Protein AF-A0A8S3VNP1-F1 (afdb_monomer_lite)

Radius of gyration: 30.54 Å; chains: 1; bounding box: 71×66×82 Å

Sequence (386 aa):
MEGLELSFECELEKPYPVTWYKDNKEVYPSSVIKIDSQQQTVHKLTILQTTLENKGRYEIKINNILSSADLDVKHPKRKHLRKLCFLSNTKPSKDKKEFQTLRNDIFDRANETPKWGDNLPTRWIFLEKEIERLIENREYVISYDIAKELAHKCSFSLEEVTLELDSFLKYEHEIGNVIFFEDIKSYIILEPKWLVDVFKCFVAPFQFQSQYLNMSEWSQLQSTGHVSNKLIDKLFTKVPLLNSAAHKAFALQIMEKFDIIVKPITTEKCEEYYMPCMIKASGFNDILETFNVQNIRCSRTSWFGLQFNFLPPALFNHILVTFLKKYSLCIVGDRRLAIYRDVGVFDLETSKCLKLVVCLSENSVAMQVWQFKEEEGICYHEKGNT

Organism: Mytilus edulis (NCBI:txid6550)

pLDDT: mean 84.05, std 13.13, range [30.39, 97.38]

Structure (mmCIF, N/CA/C/O backbone):
data_AF-A0A8S3VNP1-F1
#
_entry.id   AF-A0A8S3VNP1-F1
#
loop_
_atom_site.group_PDB
_atom_site.id
_atom_site.type_symbol
_atom_site.label_atom_id
_atom_site.label_alt_id
_atom_site.label_comp_id
_atom_site.label_asym_id
_atom_site.label_entity_id
_atom_site.label_seq_id
_atom_site.pdbx_PDB_ins_code
_atom_site.Cartn_x
_atom_site.Cartn_y
_atom_site.Cartn_z
_atom_site.occupancy
_atom_site.B_iso_or_equiv
_atom_site.auth_seq_id
_atom_site.auth_comp_id
_atom_site.auth_asym_id
_atom_site.auth_atom_id
_atom_site.pdbx_PDB_model_num
ATOM 1 N N . MET A 1 1 ? -14.843 18.004 -24.442 1.00 54.78 1 MET A N 1
ATOM 2 C CA . MET A 1 1 ? -14.294 16.914 -25.259 1.00 54.78 1 MET A CA 1
ATOM 3 C C . MET A 1 1 ? -12.896 17.356 -25.597 1.00 54.78 1 MET A C 1
ATOM 5 O O . MET A 1 1 ? -12.768 18.274 -26.380 1.00 54.78 1 MET A O 1
ATOM 9 N N . GLU A 1 2 ? -11.906 16.852 -24.872 1.00 61.25 2 GLU A N 1
ATOM 10 C CA . GLU A 1 2 ? -10.490 17.192 -25.058 1.00 61.25 2 GLU A CA 1
ATOM 11 C C . GLU A 1 2 ? -9.828 16.049 -25.838 1.00 61.25 2 GLU A C 1
ATOM 13 O O . GLU A 1 2 ? -10.212 14.895 -25.641 1.00 61.25 2 GLU A O 1
ATOM 18 N N . GLY A 1 3 ? -8.878 16.359 -26.718 1.00 65.12 3 GLY A N 1
ATOM 19 C CA . GLY A 1 3 ? -8.180 15.397 -27.574 1.00 65.12 3 GLY A CA 1
ATOM 20 C C . GLY A 1 3 ? -8.943 14.905 -28.812 1.00 65.12 3 GLY A C 1
ATOM 21 O O . GLY A 1 3 ? -8.433 14.023 -29.494 1.00 65.12 3 GLY A O 1
ATOM 22 N N . LEU A 1 4 ? -10.134 15.439 -29.114 1.00 76.00 4 LEU A N 1
ATOM 23 C CA . LEU A 1 4 ? -10.869 15.118 -30.345 1.00 76.00 4 LEU A CA 1
ATOM 24 C C . LEU A 1 4 ? -10.613 16.171 -31.429 1.00 76.00 4 LEU A C 1
ATOM 26 O O . LEU A 1 4 ? -10.291 17.320 -31.120 1.00 76.00 4 LEU A O 1
ATOM 30 N N . GLU A 1 5 ? -10.786 15.769 -32.685 1.00 84.00 5 GLU A N 1
ATOM 31 C CA . GLU A 1 5 ? -10.844 16.691 -33.817 1.00 84.00 5 GLU A CA 1
ATOM 32 C C . GLU A 1 5 ? -12.218 17.377 -33.848 1.00 84.00 5 GLU A C 1
ATOM 34 O O . GLU A 1 5 ? -13.251 16.735 -33.636 1.00 84.00 5 GLU A O 1
ATOM 39 N N . LEU A 1 6 ? -12.237 18.685 -34.097 1.00 87.44 6 LEU A N 1
ATOM 40 C CA . LEU A 1 6 ? -13.466 19.466 -34.220 1.00 87.44 6 LEU A CA 1
ATOM 41 C C . LEU A 1 6 ? -13.331 20.494 -35.337 1.00 87.44 6 LEU A C 1
ATOM 43 O O . LEU A 1 6 ? -12.274 21.103 -35.491 1.00 87.44 6 LEU A O 1
ATOM 47 N N . SER A 1 7 ? -14.411 20.731 -36.079 1.00 89.81 7 SER A N 1
ATOM 48 C CA . SER A 1 7 ? -14.418 21.714 -37.158 1.00 89.81 7 SER A CA 1
ATOM 49 C C . SER A 1 7 ? -15.602 22.669 -37.109 1.00 89.81 7 SER A C 1
ATOM 51 O O . SER A 1 7 ? -16.734 22.242 -36.887 1.00 89.81 7 SER A O 1
ATOM 53 N N . PHE A 1 8 ? -15.334 23.938 -37.404 1.00 87.81 8 PHE A N 1
ATOM 54 C CA . PHE A 1 8 ? -16.328 24.952 -37.742 1.00 87.81 8 PHE A CA 1
ATOM 55 C C . PHE A 1 8 ? -16.403 25.080 -39.255 1.00 87.81 8 PHE A C 1
ATOM 57 O O . PHE A 1 8 ? -15.367 25.106 -39.916 1.00 87.81 8 PHE A O 1
ATOM 64 N N . GLU A 1 9 ? -17.611 25.181 -39.793 1.00 90.75 9 GLU A N 1
ATOM 65 C CA . GLU A 1 9 ? -17.847 25.278 -41.229 1.00 90.75 9 GLU A CA 1
ATOM 66 C C . GLU A 1 9 ? -18.837 26.406 -41.514 1.00 90.75 9 GLU A C 1
ATOM 68 O O . GLU A 1 9 ? -19.805 26.598 -40.776 1.00 90.75 9 GLU A O 1
ATOM 73 N N . CYS A 1 10 ? -18.562 27.179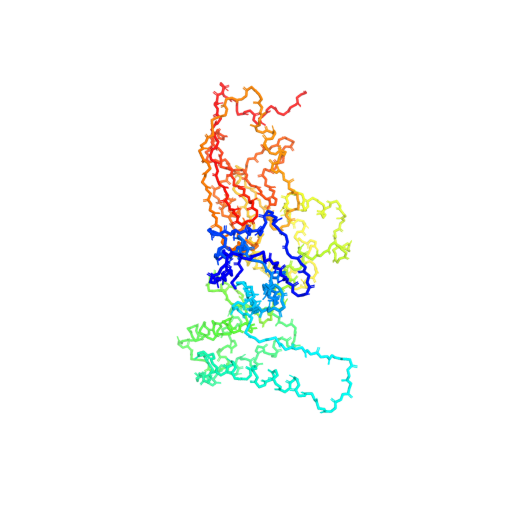 -42.558 1.00 84.62 10 CYS A N 1
ATOM 74 C CA . CYS A 1 10 ? -19.410 28.259 -43.029 1.00 84.62 10 CYS A CA 1
ATOM 75 C C . CYS A 1 10 ? -19.464 28.220 -44.555 1.00 84.62 10 CYS A C 1
ATOM 77 O O . CYS A 1 10 ? -18.425 28.222 -45.214 1.00 84.62 10 CYS A O 1
ATOM 79 N N . GLU A 1 11 ? -20.676 28.192 -45.099 1.00 87.50 11 GLU A N 1
ATOM 80 C CA . GLU A 1 11 ? -20.938 28.185 -46.535 1.00 87.50 11 GLU A CA 1
ATOM 81 C C . GLU A 1 11 ? -21.481 29.547 -46.990 1.00 87.50 11 GLU A C 1
ATOM 83 O O . GLU A 1 11 ? -22.288 30.174 -46.300 1.00 87.50 11 GLU A O 1
ATOM 88 N N . LEU A 1 12 ? -21.016 30.009 -48.148 1.00 83.69 12 LEU A N 1
ATOM 89 C CA . LEU A 1 12 ? -21.337 31.289 -48.766 1.00 83.69 12 LEU A CA 1
ATOM 90 C C . LEU A 1 12 ? -21.954 31.073 -50.147 1.00 83.69 12 LEU A C 1
ATOM 92 O O . LEU A 1 12 ? -21.533 30.207 -50.906 1.00 83.69 12 LEU A O 1
ATOM 96 N N . GLU A 1 13 ? -22.881 31.947 -50.533 1.00 80.12 13 GLU A N 1
ATOM 97 C CA . GLU A 1 13 ? -23.502 31.908 -51.867 1.00 80.12 13 GLU A CA 1
ATOM 98 C C . GLU A 1 13 ? -22.536 32.292 -53.003 1.00 80.12 13 GLU A C 1
ATOM 100 O O . GLU A 1 13 ? -22.755 31.947 -54.164 1.00 80.12 13 GLU A O 1
ATOM 105 N N . LYS A 1 14 ? -21.484 33.059 -52.691 1.00 79.38 14 LYS A N 1
ATOM 106 C CA . LYS A 1 14 ? -20.496 33.581 -53.646 1.00 79.38 14 LYS A CA 1
ATOM 107 C C . LYS A 1 14 ? -19.101 33.576 -53.024 1.00 79.38 14 LYS A C 1
ATOM 109 O O . LYS A 1 14 ? -18.991 33.702 -51.804 1.00 79.38 14 LYS A O 1
ATOM 114 N N . PRO A 1 15 ? -18.043 33.498 -53.848 1.00 81.38 15 PRO A N 1
ATOM 115 C CA . PRO A 1 15 ? -16.682 33.451 -53.348 1.00 81.38 15 PRO A CA 1
ATOM 116 C C . PRO A 1 15 ? -16.243 34.807 -52.795 1.00 81.38 15 PRO A C 1
ATOM 118 O O . PRO A 1 15 ? -16.050 35.767 -53.543 1.00 81.38 15 PRO A O 1
ATOM 121 N N . TYR A 1 16 ? -16.075 34.876 -51.475 1.00 81.19 16 TYR A N 1
ATOM 122 C CA . TYR A 1 16 ? -15.554 36.045 -50.773 1.00 81.19 16 TYR A CA 1
ATOM 123 C C . TYR A 1 16 ? -14.369 35.653 -49.886 1.00 81.19 16 TYR A C 1
ATOM 125 O O . TYR A 1 16 ? -14.344 34.549 -49.344 1.00 81.19 16 TYR A O 1
ATOM 133 N N . PRO A 1 17 ? -13.378 36.545 -49.704 1.00 82.00 17 PRO A N 1
ATOM 134 C CA . PRO A 1 17 ? -12.333 36.319 -48.718 1.00 82.00 17 PRO A CA 1
ATOM 135 C C . PRO A 1 17 ? -12.934 36.340 -47.309 1.00 82.00 17 PRO A C 1
ATOM 137 O O . PRO A 1 17 ? -13.777 37.183 -46.992 1.00 82.00 17 PRO A O 1
ATOM 140 N N . VAL A 1 18 ? -12.468 35.424 -46.463 1.00 88.00 18 VAL A N 1
ATOM 141 C CA . VAL A 1 18 ? -12.921 35.290 -45.076 1.00 88.00 18 VAL A CA 1
ATOM 142 C C . VAL A 1 18 ? -11.746 35.351 -44.116 1.00 88.00 18 VAL A C 1
ATOM 144 O O . VAL A 1 18 ? -10.642 34.908 -44.439 1.00 88.00 18 VAL A O 1
ATOM 147 N N . THR A 1 19 ? -12.009 35.843 -42.911 1.00 90.88 19 THR A N 1
ATOM 148 C CA . THR A 1 19 ? -11.035 35.854 -41.818 1.00 90.88 19 THR A CA 1
ATOM 149 C C . THR A 1 19 ? -11.656 35.230 -40.576 1.00 90.88 19 THR A C 1
ATOM 151 O O . THR A 1 19 ? -12.782 35.567 -40.205 1.00 90.88 19 THR A O 1
ATOM 154 N N . TRP A 1 20 ? -10.921 34.318 -39.939 1.00 93.69 20 TRP A N 1
ATOM 155 C CA . TRP A 1 20 ? -11.337 33.653 -38.707 1.00 93.69 20 TRP A CA 1
ATOM 156 C C . TRP A 1 20 ? -10.739 34.340 -37.483 1.00 93.69 20 TRP A C 1
ATOM 158 O O . TRP A 1 20 ? -9.575 34.734 -37.483 1.00 93.69 20 TRP A O 1
ATOM 168 N N . TYR A 1 21 ? -11.524 34.415 -36.415 1.00 91.44 21 TYR A N 1
ATOM 169 C CA . TYR A 1 21 ? -11.145 34.985 -35.132 1.00 91.44 21 TYR A CA 1
ATOM 170 C C . TYR A 1 21 ? -11.483 34.020 -33.995 1.00 91.44 21 TYR A C 1
ATOM 172 O O . TYR A 1 21 ? -12.480 33.303 -34.051 1.00 91.44 21 TYR A O 1
ATOM 180 N N . LYS A 1 22 ? -10.664 34.036 -32.944 1.00 92.25 22 LYS A N 1
ATOM 181 C CA . LYS A 1 22 ? -10.930 33.431 -31.639 1.00 92.25 22 LYS A CA 1
ATOM 182 C C . LYS A 1 22 ? -10.775 34.509 -30.579 1.00 92.25 22 LYS A C 1
ATOM 184 O O . LYS A 1 22 ? -9.706 35.105 -30.473 1.00 92.25 22 LYS A O 1
ATOM 189 N N . ASP A 1 23 ? -11.821 34.755 -29.796 1.00 90.62 23 ASP A N 1
ATOM 190 C CA . ASP A 1 23 ? -11.820 35.749 -28.714 1.00 90.62 23 ASP A CA 1
ATOM 191 C C . ASP A 1 23 ? -11.282 37.124 -29.182 1.00 90.62 23 ASP A C 1
ATOM 193 O O . ASP A 1 23 ? -10.420 37.733 -28.544 1.00 90.62 23 ASP A O 1
ATOM 197 N N . ASN A 1 24 ? -11.770 37.591 -30.340 1.00 88.88 24 ASN A N 1
ATOM 198 C CA . ASN A 1 24 ? -11.354 38.822 -31.034 1.00 88.88 24 ASN A CA 1
ATOM 199 C C . ASN A 1 24 ? -9.899 38.861 -31.549 1.00 88.88 24 ASN A C 1
ATOM 201 O O . ASN A 1 24 ? -9.410 39.930 -31.917 1.00 88.88 24 ASN A O 1
ATOM 205 N N . LYS A 1 25 ? -9.192 37.728 -31.604 1.00 90.81 25 LYS A N 1
ATOM 206 C CA . LYS A 1 25 ? -7.849 37.622 -32.197 1.00 90.81 25 LYS A CA 1
ATOM 207 C C . LYS A 1 25 ? -7.881 36.779 -33.459 1.00 90.81 25 LYS A C 1
ATOM 209 O O . LYS A 1 25 ? -8.487 35.713 -33.465 1.00 90.81 25 LYS A O 1
ATOM 214 N N . GLU A 1 26 ? -7.234 37.255 -34.516 1.00 92.94 26 GLU A N 1
ATOM 215 C CA . GLU A 1 26 ? -7.185 36.551 -35.798 1.00 92.94 26 GLU A CA 1
ATOM 216 C C . GLU A 1 26 ? -6.471 35.199 -35.663 1.00 92.94 26 GLU A C 1
ATOM 218 O O . GLU A 1 26 ? -5.460 35.080 -34.964 1.00 92.94 26 GLU A O 1
ATOM 223 N N . VAL A 1 27 ? -7.031 34.171 -36.301 1.00 91.44 27 VAL A N 1
ATOM 224 C CA . VAL A 1 27 ? -6.544 32.791 -36.234 1.00 91.44 27 VAL A CA 1
ATOM 225 C C . VAL A 1 27 ? -5.861 32.425 -37.543 1.00 91.44 27 VAL A C 1
ATOM 227 O O . VAL A 1 27 ? -6.465 32.503 -38.610 1.00 91.44 27 VAL A O 1
ATOM 230 N N . TYR A 1 28 ? -4.621 31.952 -37.440 1.00 90.31 28 TYR A N 1
ATOM 231 C CA . TYR A 1 28 ? -3.823 31.504 -38.579 1.00 90.31 28 TYR A CA 1
ATOM 232 C C . TYR A 1 28 ? -3.607 29.983 -38.557 1.00 90.31 28 TYR A C 1
ATOM 234 O O . TYR A 1 28 ? -3.620 29.374 -37.479 1.00 90.31 28 TYR A O 1
ATOM 242 N N . PRO A 1 29 ? -3.374 29.355 -39.726 1.00 88.81 29 PRO A N 1
ATOM 243 C CA . PRO A 1 29 ? -2.988 27.951 -39.799 1.00 88.81 29 PRO A CA 1
ATOM 244 C C . PRO A 1 29 ? -1.726 27.660 -38.977 1.00 88.81 29 PRO A C 1
ATOM 246 O O . PRO A 1 29 ? -0.780 28.446 -38.957 1.00 88.81 29 PRO A O 1
ATOM 249 N N . SER A 1 30 ? -1.704 26.514 -38.304 1.00 86.81 30 SER A N 1
ATOM 250 C CA . SER A 1 30 ? -0.589 26.060 -37.467 1.00 86.81 30 SER A CA 1
ATOM 251 C C . SER A 1 30 ? -0.520 24.531 -37.439 1.00 86.81 30 SER A C 1
ATOM 253 O O . SER A 1 30 ? -1.307 23.851 -38.096 1.00 86.81 30 SER A O 1
ATOM 255 N N . SER A 1 31 ? 0.388 23.960 -36.642 1.00 79.50 31 SER A N 1
ATOM 256 C CA . SER A 1 31 ? 0.434 22.509 -36.405 1.00 79.50 31 SER A CA 1
ATOM 257 C C . SER A 1 31 ? -0.836 21.955 -35.741 1.00 79.50 31 SER A C 1
ATOM 259 O O . SER A 1 31 ? -1.065 20.750 -35.801 1.00 79.50 31 SER A O 1
ATOM 261 N N . VAL A 1 32 ? -1.661 22.813 -35.127 1.00 82.56 32 VAL A N 1
ATOM 262 C CA . VAL A 1 32 ? -2.878 22.430 -34.388 1.00 82.56 32 VAL A CA 1
ATOM 263 C C . VAL A 1 32 ? -4.161 22.827 -35.129 1.00 82.56 32 VAL A C 1
ATOM 265 O O . VAL A 1 32 ? -5.191 22.171 -34.968 1.00 82.56 32 VAL A O 1
ATOM 268 N N . ILE A 1 33 ? -4.112 23.884 -35.947 1.00 87.75 33 ILE A N 1
ATOM 269 C CA . ILE A 1 33 ? -5.276 24.457 -36.637 1.00 87.75 33 ILE A CA 1
ATOM 270 C C . ILE A 1 33 ? -5.067 24.395 -38.148 1.00 87.75 33 ILE A C 1
ATOM 272 O O . ILE A 1 33 ? -4.116 24.977 -38.668 1.00 87.75 33 ILE A O 1
ATOM 276 N N . LYS A 1 34 ? -5.996 23.749 -38.856 1.00 91.56 34 LYS A N 1
ATOM 277 C CA . LYS A 1 34 ? -6.098 23.781 -40.319 1.00 91.56 34 LYS A CA 1
ATOM 278 C C . LYS A 1 34 ? -7.231 24.708 -40.740 1.00 91.56 34 LYS A C 1
ATOM 280 O O . LYS A 1 34 ? -8.298 24.687 -40.130 1.00 91.56 34 LYS A O 1
ATOM 285 N N . ILE A 1 35 ? -7.003 25.504 -41.779 1.00 91.12 35 ILE A N 1
ATOM 286 C CA . ILE A 1 35 ? -8.034 26.345 -42.390 1.00 91.12 35 ILE A CA 1
ATOM 287 C C . ILE A 1 35 ? -8.075 26.001 -43.871 1.00 91.12 35 ILE A C 1
ATOM 289 O O . ILE A 1 35 ? -7.082 26.184 -44.571 1.00 91.12 35 ILE A O 1
ATOM 293 N N . ASP A 1 36 ? -9.225 25.521 -44.323 1.00 87.88 36 ASP A N 1
ATOM 294 C CA . ASP A 1 36 ? -9.458 25.085 -45.693 1.00 87.88 36 ASP A CA 1
ATOM 295 C C . ASP A 1 36 ? -10.604 25.893 -46.305 1.00 87.88 36 ASP A C 1
ATOM 297 O O . ASP A 1 36 ? -11.563 26.269 -45.630 1.00 87.88 36 ASP A O 1
ATOM 301 N N . SER A 1 37 ? -10.505 26.192 -47.598 1.00 83.19 37 SER A N 1
ATOM 302 C CA . SER A 1 37 ? -11.564 26.865 -48.359 1.00 83.19 37 SER A CA 1
ATOM 303 C C . SER A 1 37 ? -11.832 26.078 -49.634 1.00 83.19 37 SER A C 1
ATOM 305 O O . SER A 1 37 ? -11.067 26.152 -50.595 1.00 83.19 37 SER A O 1
ATOM 307 N N . GLN A 1 38 ? -12.894 25.278 -49.628 1.00 77.12 38 GLN A N 1
ATOM 308 C CA . GLN A 1 38 ? -13.278 24.436 -50.755 1.00 77.12 38 GLN A CA 1
ATOM 309 C C . GLN A 1 38 ? -14.144 25.241 -51.722 1.00 77.12 38 GLN A C 1
ATOM 311 O O . GLN A 1 38 ? -15.114 25.878 -51.318 1.00 77.12 38 GLN A O 1
ATOM 316 N N . GLN A 1 39 ? -13.764 25.239 -53.003 1.00 72.06 39 GLN A N 1
ATOM 317 C CA . GLN A 1 39 ? -14.481 25.937 -54.084 1.00 72.06 39 GLN A CA 1
ATOM 318 C C . GLN A 1 39 ? -14.731 27.442 -53.825 1.00 72.06 39 GLN A C 1
ATOM 320 O O . GLN A 1 39 ? -15.573 28.048 -54.474 1.00 72.06 39 GLN A O 1
ATOM 325 N N . GLN A 1 40 ? -13.973 28.050 -52.899 1.00 73.75 40 GLN A N 1
ATOM 326 C CA . GLN A 1 40 ? -14.103 29.438 -52.423 1.00 73.75 40 GLN A CA 1
ATOM 327 C C . GLN A 1 40 ? -15.456 29.813 -51.788 1.00 73.75 40 GLN A C 1
ATOM 329 O O . GLN A 1 40 ? -15.640 30.973 -51.436 1.00 73.75 40 GLN A O 1
ATOM 334 N N . THR A 1 41 ? -16.375 28.866 -51.614 1.00 81.50 41 THR A N 1
ATOM 335 C CA . THR A 1 41 ? -17.696 29.097 -51.013 1.00 81.50 41 THR A CA 1
ATOM 336 C C . THR A 1 41 ? -17.875 28.371 -49.688 1.00 81.50 41 THR A C 1
ATOM 338 O O . THR A 1 41 ? -18.643 28.840 -48.860 1.00 81.50 41 THR A O 1
ATOM 341 N N . VAL A 1 42 ? -17.147 27.278 -49.433 1.00 85.69 42 VAL A N 1
ATOM 342 C CA . VAL A 1 42 ? -17.191 26.557 -48.152 1.00 85.69 42 VAL A CA 1
ATOM 343 C C . VAL A 1 42 ? -15.879 26.757 -47.408 1.00 85.69 42 VAL A C 1
ATOM 345 O O . VAL A 1 42 ? -14.820 26.313 -47.855 1.00 85.69 42 VAL A O 1
ATOM 348 N N . HIS A 1 43 ? -15.943 27.408 -46.252 1.00 88.25 43 HIS A N 1
ATOM 349 C CA . HIS A 1 43 ? -14.794 27.719 -45.412 1.00 88.25 43 HIS A CA 1
ATOM 350 C C . HIS A 1 43 ? -14.840 26.909 -44.125 1.00 88.25 43 HIS A C 1
ATOM 352 O O . HIS A 1 43 ? -15.824 26.955 -43.385 1.00 88.25 43 HIS A O 1
ATOM 358 N N . LYS A 1 44 ? -13.750 26.199 -43.833 1.00 91.56 44 LYS A N 1
ATOM 359 C CA . LYS A 1 44 ? -13.656 25.281 -42.704 1.00 91.56 44 LYS A CA 1
ATOM 360 C C . LYS A 1 44 ? -12.431 25.576 -41.851 1.00 91.56 44 LYS A C 1
ATOM 362 O O . LYS A 1 44 ? -11.317 25.640 -42.363 1.00 91.56 44 LYS A O 1
ATOM 367 N N . LEU A 1 45 ? -12.633 25.707 -40.545 1.00 92.94 45 LEU A N 1
ATOM 368 C CA . LEU A 1 45 ? -11.569 25.761 -39.547 1.00 92.94 45 LEU A CA 1
ATOM 369 C C . LEU A 1 45 ? -11.606 24.471 -38.736 1.00 92.94 45 LEU A C 1
ATOM 371 O O . LEU A 1 45 ? -12.592 24.199 -38.058 1.00 92.94 45 LEU A O 1
ATOM 375 N N . THR A 1 46 ? -10.529 23.694 -38.785 1.00 91.25 46 THR A N 1
ATOM 376 C CA . THR A 1 46 ? -10.408 22.403 -38.101 1.00 91.25 46 THR A CA 1
ATOM 377 C C . THR A 1 46 ? -9.329 22.470 -37.026 1.00 91.25 46 THR A C 1
ATOM 379 O O . THR A 1 46 ? -8.178 22.803 -37.304 1.00 91.25 46 THR A O 1
ATOM 382 N N . ILE A 1 47 ? -9.696 22.125 -35.796 1.00 91.44 47 ILE A N 1
ATOM 383 C CA . ILE A 1 47 ? -8.797 21.949 -34.657 1.00 91.44 47 ILE A CA 1
ATOM 384 C C . ILE A 1 47 ? -8.502 20.453 -34.558 1.00 91.44 47 ILE A C 1
ATOM 386 O O . ILE A 1 47 ? -9.398 19.675 -34.238 1.00 91.44 47 ILE A O 1
ATOM 390 N N . LEU A 1 48 ? -7.261 20.052 -34.839 1.00 86.00 48 LEU A N 1
ATOM 391 C CA . LEU A 1 48 ? -6.874 18.636 -34.943 1.00 86.00 48 LEU A CA 1
ATOM 392 C C . LEU A 1 48 ? -6.924 17.911 -33.593 1.00 86.00 48 LEU A C 1
ATOM 394 O O . LEU A 1 48 ? -7.273 16.737 -33.525 1.00 86.00 48 LEU A O 1
ATOM 398 N N . GLN A 1 49 ? -6.572 18.617 -32.517 1.00 82.69 49 GLN A N 1
ATOM 399 C CA . GLN A 1 49 ? -6.630 18.113 -31.147 1.00 82.69 49 GLN A CA 1
ATOM 400 C C . GLN A 1 49 ? -7.068 19.230 -30.203 1.00 82.69 49 GLN A C 1
ATOM 402 O O . GLN A 1 49 ? -6.289 20.120 -29.870 1.00 82.69 49 GLN A O 1
ATOM 407 N N . THR A 1 50 ? -8.325 19.189 -29.763 1.00 80.19 50 THR A N 1
ATOM 408 C CA . THR A 1 50 ? -8.871 20.199 -28.846 1.00 80.19 50 THR A CA 1
ATOM 409 C C . THR A 1 50 ? -8.229 20.122 -27.456 1.00 80.19 50 THR A C 1
ATOM 411 O O . THR A 1 50 ? -8.280 19.069 -26.819 1.00 80.19 50 THR A O 1
ATOM 414 N N . THR A 1 51 ? -7.724 21.236 -26.937 1.00 80.44 51 THR A N 1
ATOM 415 C CA . THR 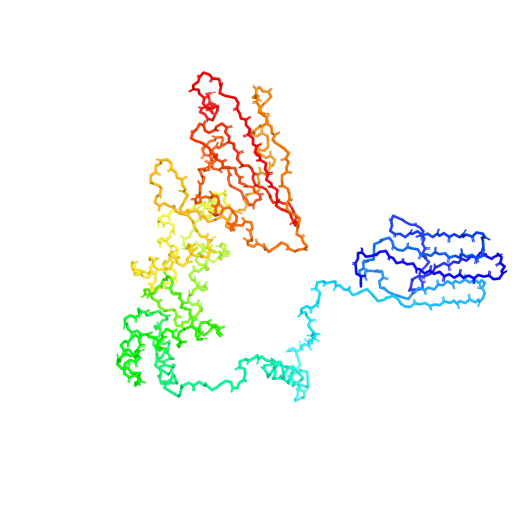A 1 51 ? -7.255 21.430 -25.554 1.00 80.44 51 THR A CA 1
ATOM 416 C C . THR A 1 51 ? -8.130 22.453 -24.822 1.00 80.44 51 THR A C 1
ATOM 418 O O . THR A 1 51 ? -8.971 23.124 -25.429 1.00 80.44 51 THR A O 1
ATOM 421 N N . LEU A 1 52 ? -7.940 22.616 -23.507 1.00 77.56 52 LEU A N 1
ATOM 422 C CA . LEU A 1 52 ? -8.640 23.656 -22.735 1.00 77.56 52 LEU A CA 1
ATOM 423 C C . LEU A 1 52 ? -8.400 25.081 -23.264 1.00 77.56 52 LEU A C 1
ATOM 425 O O . LEU A 1 52 ? -9.278 25.928 -23.125 1.00 77.56 52 LEU A O 1
ATOM 429 N N . GLU A 1 53 ? -7.258 25.344 -23.898 1.00 82.38 53 GLU A N 1
ATOM 430 C CA . GLU A 1 53 ? -6.924 26.656 -24.471 1.00 82.38 53 GLU A CA 1
ATOM 431 C C . GLU A 1 53 ? -7.747 26.977 -25.724 1.00 82.38 53 GLU A C 1
ATOM 433 O O . GLU A 1 53 ? -7.936 28.144 -26.079 1.00 82.38 53 GLU A O 1
ATOM 438 N N . ASN A 1 54 ? -8.285 25.947 -26.383 1.00 86.12 54 ASN A N 1
ATOM 439 C CA . ASN A 1 54 ? -9.172 26.126 -27.524 1.00 86.12 54 ASN A CA 1
ATOM 440 C C . ASN A 1 54 ? -10.583 26.564 -27.113 1.00 86.12 54 ASN A C 1
ATOM 442 O O . ASN A 1 54 ? -11.341 26.996 -27.970 1.00 86.12 54 ASN A O 1
ATOM 446 N N . LYS A 1 55 ? -10.943 26.523 -25.823 1.00 88.56 55 LYS A N 1
ATOM 447 C CA . LYS A 1 55 ? -12.208 27.096 -25.347 1.00 88.56 55 LYS A CA 1
ATOM 448 C C . LYS A 1 55 ? -12.273 28.589 -25.685 1.00 88.56 55 LYS A C 1
ATOM 450 O O . LYS A 1 55 ? -11.303 29.314 -25.455 1.00 88.56 55 LYS A O 1
ATOM 455 N N . GLY A 1 56 ? -13.407 29.043 -26.205 1.00 90.75 56 GLY A N 1
ATOM 456 C CA . GLY A 1 56 ? -13.606 30.444 -26.574 1.00 90.75 56 GLY A CA 1
ATOM 457 C C . GLY A 1 56 ? -14.676 30.632 -27.639 1.00 90.75 56 GLY A C 1
ATOM 458 O O . GLY A 1 56 ? -15.286 29.661 -28.096 1.00 90.75 56 GLY A O 1
ATOM 459 N N . ARG A 1 57 ? -14.884 31.889 -28.029 1.00 91.56 57 ARG A N 1
ATOM 460 C CA . ARG A 1 57 ? -15.809 32.267 -29.100 1.00 91.56 57 ARG A CA 1
ATOM 461 C C . ARG A 1 57 ? -15.057 32.340 -30.420 1.00 91.56 57 ARG A C 1
ATOM 463 O O . ARG A 1 57 ? -14.085 33.088 -30.530 1.00 91.56 57 ARG A O 1
ATOM 470 N N . TYR A 1 58 ? -15.508 31.570 -31.402 1.00 93.00 58 TYR A N 1
ATOM 471 C CA . TYR A 1 58 ? -14.972 31.566 -32.757 1.00 93.00 58 TYR A CA 1
ATOM 472 C C . TYR A 1 58 ? -15.889 32.351 -33.678 1.00 93.00 58 TYR A C 1
ATOM 474 O O . TYR A 1 58 ? -17.106 32.175 -33.643 1.00 93.00 58 TYR A O 1
ATOM 482 N N . GLU A 1 59 ? -15.304 33.207 -34.506 1.00 92.69 59 GLU A N 1
ATOM 483 C CA . GLU A 1 59 ? -16.044 34.086 -35.403 1.00 92.69 59 GLU A CA 1
ATOM 484 C C . GLU A 1 59 ? -15.432 34.055 -36.797 1.00 92.69 59 GLU A C 1
ATOM 486 O O . GLU A 1 59 ? -14.213 34.101 -36.951 1.00 92.69 59 GLU A O 1
ATOM 491 N N . ILE A 1 60 ? -16.279 33.991 -37.817 1.00 90.81 60 ILE A N 1
ATOM 492 C CA . ILE A 1 60 ? -15.881 34.171 -39.210 1.00 90.81 60 ILE A CA 1
ATOM 493 C C . ILE A 1 60 ? -16.431 35.508 -39.692 1.00 90.81 60 ILE A C 1
ATOM 495 O O . ILE A 1 60 ? -17.622 35.793 -39.542 1.00 90.81 60 ILE A O 1
ATOM 499 N N . LYS A 1 61 ? -15.556 36.345 -40.249 1.00 89.12 61 LYS A N 1
ATOM 500 C CA . LYS A 1 61 ? -15.909 37.661 -40.777 1.00 89.12 61 LYS A CA 1
ATOM 501 C C . LYS A 1 61 ? -15.816 37.659 -42.297 1.00 89.12 61 LYS A C 1
ATOM 503 O O . LYS A 1 61 ? -14.766 37.337 -42.853 1.00 89.12 61 LYS A O 1
ATOM 508 N N . ILE A 1 62 ? -16.907 38.067 -42.943 1.00 87.44 62 ILE A N 1
ATOM 509 C CA . ILE A 1 62 ? -17.002 38.284 -44.388 1.00 87.44 62 ILE A CA 1
ATOM 510 C C . ILE A 1 62 ? -17.464 39.729 -44.606 1.00 87.44 62 ILE A C 1
ATOM 512 O O . ILE A 1 62 ? -18.615 40.076 -44.335 1.00 87.44 62 ILE A O 1
ATOM 516 N N . ASN A 1 63 ? -16.572 40.603 -45.078 1.00 80.81 63 ASN A N 1
ATOM 517 C CA . ASN A 1 63 ? -16.830 42.045 -45.206 1.00 80.81 63 ASN A CA 1
ATOM 518 C C . ASN A 1 63 ? -17.357 42.670 -43.886 1.00 80.81 63 ASN A C 1
ATOM 520 O O . ASN A 1 63 ? -16.643 42.698 -42.882 1.00 80.81 63 ASN A O 1
ATOM 524 N N . ASN A 1 64 ? -18.605 43.160 -43.882 1.00 77.00 64 ASN A N 1
ATOM 525 C CA . ASN A 1 64 ? -19.271 43.775 -42.725 1.00 77.00 64 ASN A CA 1
ATOM 526 C C . ASN A 1 64 ? -20.181 42.806 -41.949 1.00 77.00 64 ASN A C 1
ATOM 528 O O . ASN A 1 64 ? -20.885 43.239 -41.039 1.00 77.00 64 ASN A O 1
ATOM 532 N N . ILE A 1 65 ? -20.192 41.520 -42.303 1.00 80.81 65 ILE A N 1
ATOM 533 C CA . ILE A 1 65 ? -21.038 40.501 -41.676 1.00 80.81 65 ILE A CA 1
ATOM 534 C C . ILE A 1 65 ? -20.146 39.534 -40.895 1.00 80.81 65 ILE A C 1
ATOM 536 O O . ILE A 1 65 ? -19.045 39.193 -41.333 1.00 80.81 65 ILE A O 1
ATOM 540 N N . LEU A 1 66 ? -20.620 39.105 -39.727 1.00 85.50 66 LEU A N 1
ATOM 541 C CA . LEU A 1 66 ? -19.961 38.105 -38.895 1.00 85.50 66 LEU A CA 1
ATOM 542 C C . LEU A 1 66 ? -20.936 36.986 -38.535 1.00 85.50 66 LEU A C 1
ATOM 544 O O . LEU A 1 66 ? -22.129 37.230 -38.356 1.00 85.50 66 LEU A O 1
ATOM 548 N N . SER A 1 67 ? -20.405 35.777 -38.392 1.00 89.06 67 SER A N 1
ATOM 549 C CA . SER A 1 67 ? -21.086 34.639 -37.774 1.00 89.06 67 SER A CA 1
ATOM 550 C C . SER A 1 67 ? -20.214 34.099 -36.645 1.00 89.06 67 SER A C 1
ATOM 552 O O . SER A 1 67 ? -18.988 34.144 -36.747 1.00 89.06 67 SER A O 1
ATOM 554 N N . SER A 1 68 ? -20.826 33.621 -35.559 1.00 90.81 68 SER A N 1
ATOM 555 C CA . SER A 1 68 ? -20.111 33.237 -34.338 1.00 90.81 68 SER A CA 1
ATOM 556 C C . SER A 1 68 ? -20.637 31.949 -33.713 1.00 90.81 68 SER A C 1
ATOM 558 O O . SER A 1 68 ? -21.848 31.736 -33.687 1.00 90.81 68 SER A O 1
ATOM 560 N N . ALA A 1 69 ? -19.742 31.157 -33.124 1.00 91.25 69 ALA A N 1
ATOM 561 C CA . ALA A 1 69 ? -20.060 29.964 -32.346 1.00 91.25 69 ALA A CA 1
ATOM 562 C C . ALA A 1 69 ? -19.153 29.849 -31.110 1.00 91.25 69 ALA A C 1
ATOM 564 O O . ALA A 1 69 ? -17.968 30.180 -31.166 1.00 91.25 69 ALA A O 1
ATOM 565 N N . ASP A 1 70 ? -19.693 29.339 -30.003 1.00 89.44 70 ASP A N 1
ATOM 566 C CA . ASP A 1 70 ? -18.938 29.127 -28.766 1.00 89.44 70 ASP A CA 1
ATOM 567 C C . ASP A 1 70 ? -18.462 27.674 -28.647 1.00 89.44 70 ASP A C 1
ATOM 569 O O . ASP A 1 70 ? -19.251 26.731 -28.747 1.00 89.44 70 ASP A O 1
ATOM 573 N N . LEU A 1 71 ? -17.167 27.490 -28.378 1.00 87.19 71 LEU A N 1
ATOM 574 C CA . LEU A 1 71 ? -16.571 26.185 -28.106 1.00 87.19 71 LEU A CA 1
ATOM 575 C C . LEU A 1 71 ? -16.350 25.988 -26.607 1.00 87.19 71 LEU A C 1
ATOM 577 O O . LEU A 1 71 ? -15.533 26.688 -26.008 1.00 87.19 71 LEU A O 1
ATOM 581 N N . ASP A 1 72 ? -16.990 24.978 -26.013 1.00 83.25 72 ASP A N 1
ATOM 582 C CA . ASP A 1 72 ? -16.701 24.535 -24.643 1.00 83.25 72 ASP A CA 1
ATOM 583 C C . ASP A 1 72 ? -15.935 23.203 -24.628 1.00 83.25 72 ASP A C 1
ATOM 585 O O . ASP A 1 72 ? -16.460 22.132 -24.950 1.00 83.25 72 ASP A O 1
ATOM 589 N N . VAL A 1 73 ? -14.673 23.246 -24.195 1.00 79.19 73 VAL A N 1
ATOM 590 C CA . VAL A 1 73 ? -13.834 22.053 -24.041 1.00 79.19 73 VAL A CA 1
ATOM 591 C C . VAL A 1 73 ? -13.872 21.580 -22.589 1.00 79.19 73 VAL A C 1
ATOM 593 O O . VAL A 1 73 ? -13.247 22.148 -21.701 1.00 79.19 73 VAL A O 1
ATOM 596 N N . LYS A 1 74 ? -14.618 20.500 -22.331 1.00 67.50 74 LYS A N 1
ATOM 597 C CA . LYS A 1 74 ? -14.609 19.805 -21.029 1.00 67.50 74 LYS A CA 1
ATOM 598 C C . LYS A 1 74 ? -13.462 18.798 -20.929 1.00 67.50 74 LYS A C 1
ATOM 600 O O . LYS A 1 74 ? -13.348 17.940 -21.809 1.00 67.50 74 LYS A O 1
ATOM 605 N N . HIS A 1 75 ? -12.714 18.863 -19.826 1.00 55.25 75 HIS A N 1
ATOM 606 C CA . HIS A 1 75 ? -11.613 17.953 -19.498 1.00 55.25 75 HIS A CA 1
ATOM 607 C C . HIS A 1 75 ? -12.135 16.541 -19.145 1.00 55.25 75 HIS A C 1
ATOM 609 O O . HIS A 1 75 ? -12.950 16.405 -18.222 1.00 55.25 75 HIS A O 1
ATOM 615 N N . PRO A 1 76 ? -11.666 15.465 -19.804 1.00 52.06 76 PRO A N 1
ATOM 616 C CA . PRO A 1 76 ? -12.186 14.109 -19.630 1.00 52.06 76 PRO A CA 1
ATOM 617 C C . PRO A 1 76 ? -11.934 13.559 -18.221 1.00 52.06 76 PRO A C 1
ATOM 619 O O . PRO A 1 76 ? -12.759 12.809 -17.700 1.00 52.06 76 PRO A O 1
ATOM 622 N N . LYS A 1 77 ? -10.858 13.993 -17.544 1.00 52.06 77 LYS A N 1
ATOM 623 C CA . LYS A 1 77 ? -10.541 13.530 -16.179 1.00 52.06 77 LYS A CA 1
ATOM 624 C C . LYS A 1 77 ? -11.428 14.122 -15.075 1.00 52.06 77 LYS A C 1
ATOM 626 O O . LYS A 1 77 ? -11.209 13.790 -13.923 1.00 52.06 77 LYS A O 1
ATOM 631 N N . ARG A 1 78 ? -12.421 14.977 -15.363 1.00 50.22 78 ARG A N 1
ATOM 632 C CA . ARG A 1 78 ? -13.286 15.579 -14.321 1.00 50.22 78 ARG A CA 1
ATOM 633 C C . ARG A 1 78 ? -14.641 14.891 -14.131 1.00 50.22 78 ARG A C 1
ATOM 635 O O . ARG A 1 78 ? -15.475 15.421 -13.415 1.00 50.22 78 ARG A O 1
ATOM 642 N N . LYS A 1 79 ? -14.873 13.698 -14.698 1.00 51.28 79 LYS A N 1
ATOM 643 C CA . LYS A 1 79 ? -16.140 12.961 -14.483 1.00 51.28 79 LYS A CA 1
ATOM 644 C C . LYS A 1 79 ? -16.415 12.618 -13.007 1.00 51.28 79 LYS A C 1
ATOM 646 O O . LYS A 1 79 ? -17.571 12.510 -12.623 1.00 51.28 79 LYS A O 1
ATOM 651 N N . HIS A 1 80 ? -15.370 12.466 -12.190 1.00 55.28 80 HIS A N 1
ATOM 652 C CA . HIS A 1 80 ? -15.494 12.192 -10.752 1.00 55.28 80 HIS A CA 1
ATOM 653 C C . HIS A 1 80 ? -15.645 13.466 -9.899 1.00 55.28 80 HIS A C 1
ATOM 655 O O . HIS A 1 80 ? -16.099 13.390 -8.761 1.00 55.28 80 HIS A O 1
ATOM 661 N N . LEU A 1 81 ? -15.302 14.643 -10.436 1.00 55.94 81 LEU A N 1
ATOM 662 C CA . LEU A 1 81 ? -15.480 15.929 -9.762 1.00 55.94 81 LEU A CA 1
ATOM 663 C C . LEU A 1 81 ? -16.852 16.484 -10.137 1.00 55.94 81 LEU A C 1
ATOM 665 O O . LEU A 1 81 ? -17.008 17.144 -11.162 1.00 55.94 81 LEU A O 1
ATOM 669 N N . ARG A 1 82 ? -17.859 16.181 -9.316 1.00 62.09 82 ARG A N 1
ATOM 670 C CA . ARG A 1 82 ? -19.250 16.556 -9.607 1.00 62.09 82 ARG A CA 1
ATOM 671 C C . ARG A 1 82 ? -19.507 18.054 -9.431 1.00 62.09 82 ARG A C 1
ATOM 673 O O . ARG A 1 82 ? -20.053 18.684 -10.331 1.00 62.09 82 ARG A O 1
ATOM 680 N N . LYS A 1 83 ? -19.114 18.625 -8.286 1.00 70.81 83 LYS A N 1
ATOM 681 C CA . LYS A 1 83 ? -19.407 20.017 -7.914 1.00 70.81 83 LYS A CA 1
ATOM 682 C C . LYS A 1 83 ? -18.183 20.674 -7.282 1.00 70.81 83 LYS A C 1
ATOM 684 O O . LYS A 1 83 ? -17.599 20.136 -6.347 1.00 70.81 83 LYS A O 1
ATOM 689 N N . LEU A 1 84 ? -17.782 21.824 -7.820 1.00 72.12 84 LEU A N 1
ATOM 690 C CA . LEU A 1 84 ? -16.703 22.647 -7.273 1.00 72.12 84 LEU A CA 1
ATOM 691 C C . LEU A 1 84 ? -17.312 23.684 -6.328 1.00 72.12 84 LEU A C 1
ATOM 693 O O . LEU A 1 84 ? -18.047 24.564 -6.771 1.00 72.12 84 LEU A O 1
ATOM 697 N N . CYS A 1 85 ? -16.993 23.582 -5.039 1.00 73.06 85 CYS A N 1
ATOM 698 C CA . CYS A 1 85 ? -17.393 24.554 -4.026 1.00 73.06 85 CYS A CA 1
ATOM 699 C C . CYS A 1 85 ? -16.178 25.406 -3.644 1.00 73.06 85 CYS A C 1
ATOM 701 O O . CYS A 1 85 ? -15.204 24.893 -3.097 1.00 73.06 85 CYS A O 1
ATOM 703 N N . PHE A 1 86 ? -16.227 26.706 -3.931 1.00 77.19 86 PHE A N 1
ATOM 704 C CA . PHE A 1 86 ? -15.170 27.642 -3.550 1.00 77.19 86 PHE A CA 1
ATOM 705 C C . PHE A 1 86 ? -15.464 28.193 -2.155 1.00 77.19 86 PHE A C 1
ATOM 707 O O . PHE A 1 86 ? -16.423 28.937 -1.962 1.00 77.19 86 PHE A O 1
ATOM 714 N N . LEU A 1 87 ? -14.646 27.807 -1.177 1.00 77.69 87 LEU A N 1
ATOM 715 C CA . LEU A 1 87 ? -14.776 28.248 0.210 1.00 77.69 87 LEU A CA 1
ATOM 716 C C . LEU A 1 87 ? -13.716 29.310 0.503 1.00 77.69 87 LEU A C 1
ATOM 718 O O . LEU A 1 87 ? -12.526 29.075 0.306 1.00 77.69 87 LEU A O 1
ATOM 722 N N . SER A 1 88 ? -14.140 30.469 1.008 1.00 73.38 88 SER A N 1
ATOM 723 C CA . SER A 1 88 ? -13.222 31.485 1.522 1.00 73.38 88 SER A CA 1
ATOM 724 C C . SER A 1 88 ? -13.177 31.425 3.045 1.00 73.38 88 SER A C 1
ATOM 726 O O . SER A 1 88 ? -14.196 31.615 3.708 1.00 73.38 88 SER A O 1
ATOM 728 N N . ASN A 1 89 ? -11.989 31.182 3.603 1.00 70.06 89 ASN A N 1
ATOM 729 C CA . ASN A 1 89 ? -11.767 31.198 5.052 1.00 70.06 89 ASN A CA 1
ATOM 730 C C . ASN A 1 89 ? -11.290 32.571 5.570 1.00 70.06 89 ASN A C 1
ATOM 732 O O . ASN A 1 89 ? -10.898 32.693 6.724 1.00 70.06 89 ASN A O 1
ATOM 736 N N . THR A 1 90 ? -11.285 33.604 4.719 1.00 71.81 90 THR A N 1
ATOM 737 C CA . THR A 1 90 ? -10.694 34.920 5.027 1.00 71.81 90 THR A CA 1
ATOM 738 C C . THR A 1 90 ? -11.709 35.982 5.447 1.00 71.81 90 THR A C 1
ATOM 740 O O . THR A 1 90 ? -11.309 37.081 5.825 1.00 71.81 90 THR A O 1
ATOM 743 N N . LYS A 1 91 ? -13.018 35.690 5.413 1.00 64.12 91 LYS A N 1
ATOM 744 C CA . LYS A 1 91 ? -14.068 36.636 5.825 1.00 64.12 91 LYS A CA 1
ATOM 745 C C . LYS A 1 91 ? -14.900 36.082 6.988 1.00 64.12 91 LYS A C 1
ATOM 747 O O . LYS A 1 91 ? -15.552 35.049 6.829 1.00 64.12 91 LYS A O 1
ATOM 752 N N . PRO A 1 92 ? -14.943 36.769 8.142 1.00 61.91 92 PRO A N 1
ATOM 753 C CA . PRO A 1 92 ? -15.899 36.471 9.195 1.00 61.91 92 PRO A CA 1
ATOM 754 C C . PRO A 1 92 ? -17.239 37.141 8.852 1.00 61.91 92 PRO A C 1
ATOM 756 O O . PRO A 1 92 ? -17.508 38.258 9.279 1.00 61.91 92 PRO A O 1
ATOM 759 N N . SER A 1 93 ? -18.091 36.493 8.056 1.00 55.78 93 SER A N 1
ATOM 760 C CA . SER A 1 93 ? -19.466 36.965 7.832 1.00 55.78 93 SER A CA 1
ATOM 761 C C . SER A 1 93 ? -20.484 35.887 8.184 1.00 55.78 93 SER A C 1
ATOM 763 O O . SER A 1 93 ? -20.312 34.715 7.855 1.00 55.78 93 SER A O 1
ATOM 765 N N . LYS A 1 94 ? -21.542 36.312 8.882 1.00 57.75 94 LYS A N 1
ATOM 766 C CA . LYS A 1 94 ? -22.602 35.488 9.484 1.00 57.75 94 LYS A CA 1
ATOM 767 C C . LYS A 1 94 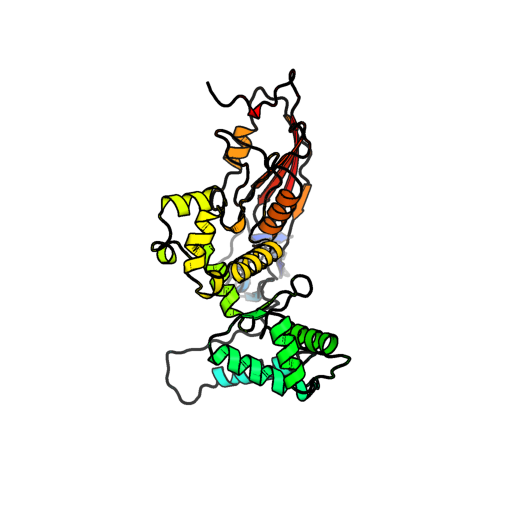? -23.428 34.671 8.474 1.00 57.75 94 LYS A C 1
ATOM 769 O O . LYS A 1 94 ? -24.068 33.712 8.882 1.00 57.75 94 LYS A O 1
ATOM 774 N N . ASP A 1 95 ? -23.329 34.969 7.179 1.00 60.78 95 ASP A N 1
ATOM 775 C CA . ASP A 1 95 ? -23.996 34.239 6.096 1.00 60.78 95 ASP A CA 1
ATOM 776 C C . ASP A 1 95 ? -23.010 33.371 5.309 1.00 60.78 95 ASP A C 1
ATOM 778 O O . ASP A 1 95 ? -22.600 33.703 4.200 1.00 60.78 95 ASP A O 1
ATOM 782 N N . LYS A 1 96 ? -22.627 32.224 5.874 1.00 70.62 96 LYS A N 1
ATOM 783 C CA . LYS A 1 96 ? -21.816 31.209 5.181 1.00 70.62 96 LYS A CA 1
ATOM 784 C C . LYS A 1 96 ? -22.682 30.347 4.250 1.00 70.62 96 LYS A C 1
ATOM 786 O O . LYS A 1 96 ? -22.741 29.124 4.407 1.00 70.62 96 LYS A O 1
ATOM 791 N N . LYS A 1 97 ? -23.388 30.973 3.301 1.00 79.31 97 LYS A N 1
ATOM 792 C CA . LYS A 1 97 ? -24.264 30.273 2.339 1.00 79.31 97 LYS A CA 1
ATOM 793 C C . LYS A 1 97 ? -23.507 29.196 1.561 1.00 79.31 97 LYS A C 1
ATOM 795 O O . LYS A 1 97 ? -24.075 28.149 1.266 1.00 79.31 97 LYS A O 1
ATOM 800 N N . GLU A 1 98 ? -22.220 29.402 1.297 1.00 81.12 98 GLU A N 1
ATOM 801 C CA . GLU A 1 98 ? -21.354 28.440 0.612 1.00 81.12 98 GLU A CA 1
ATOM 802 C C . GLU A 1 98 ? -21.112 27.189 1.463 1.00 81.12 98 GLU A C 1
ATOM 804 O O . GLU A 1 98 ? -21.193 26.072 0.955 1.00 81.12 98 GLU A O 1
ATOM 809 N N . PHE A 1 99 ? -20.890 27.351 2.773 1.00 83.56 99 PHE A N 1
ATOM 810 C CA . PHE A 1 99 ? -20.763 26.210 3.685 1.00 83.56 99 PHE A CA 1
ATOM 811 C C . PHE A 1 99 ? -22.093 25.487 3.859 1.00 83.56 99 PHE A C 1
ATOM 813 O O . PHE A 1 99 ? -22.101 24.265 3.948 1.00 83.56 99 PHE A O 1
ATOM 820 N N . GLN A 1 100 ? -23.214 26.212 3.902 1.00 85.69 100 GLN A N 1
ATOM 821 C CA . GLN A 1 100 ? -24.523 25.566 3.972 1.00 85.69 100 GLN A CA 1
ATOM 822 C C . GLN A 1 100 ? -24.832 24.789 2.691 1.00 85.69 100 GLN A C 1
ATOM 824 O O . GLN A 1 100 ? -25.308 23.662 2.766 1.00 85.69 100 GLN A O 1
ATOM 829 N N . THR A 1 101 ? -24.491 25.353 1.531 1.00 87.19 101 THR A N 1
ATOM 830 C CA . THR A 1 101 ? -24.598 24.667 0.238 1.00 87.19 101 THR A CA 1
ATOM 831 C C . THR A 1 101 ? -23.778 23.382 0.251 1.00 87.19 101 THR A C 1
ATOM 833 O O . THR A 1 101 ? -24.311 22.324 -0.060 1.00 87.19 101 THR A O 1
ATOM 836 N N . LEU A 1 102 ? -22.519 23.450 0.699 1.00 87.62 102 LEU A N 1
ATOM 837 C CA . LEU A 1 102 ? -21.657 22.277 0.814 1.00 87.62 102 LEU A CA 1
ATOM 838 C C . LEU A 1 102 ? -22.215 21.232 1.792 1.00 87.62 102 LEU A C 1
ATOM 840 O O . LEU A 1 102 ? -22.179 20.047 1.486 1.00 87.62 102 LEU A O 1
ATOM 844 N N . ARG A 1 103 ? -22.738 21.643 2.955 1.00 89.06 103 ARG A N 1
ATOM 845 C CA . ARG A 1 103 ? -23.351 20.717 3.925 1.00 89.06 103 ARG A CA 1
ATOM 846 C C . ARG A 1 103 ? -24.562 20.004 3.343 1.00 89.06 103 ARG A C 1
ATOM 848 O O . ARG A 1 103 ? -24.650 18.791 3.481 1.00 89.06 103 ARG A O 1
ATOM 855 N N . ASN A 1 104 ? -25.455 20.746 2.692 1.00 90.12 104 ASN A N 1
ATOM 856 C CA . ASN A 1 104 ? -26.627 20.170 2.040 1.00 90.12 104 ASN A CA 1
ATOM 857 C C . ASN A 1 104 ? -26.194 19.200 0.937 1.00 90.12 104 ASN A C 1
ATOM 859 O O . ASN A 1 104 ? -26.687 18.083 0.890 1.00 90.12 104 ASN A O 1
ATOM 863 N N . ASP A 1 105 ? -25.198 19.569 0.124 1.00 88.56 105 ASP A N 1
ATOM 864 C CA . ASP A 1 105 ? -24.674 18.666 -0.900 1.00 88.56 105 ASP A CA 1
ATOM 865 C C . ASP A 1 105 ? -24.098 17.381 -0.297 1.00 88.56 105 ASP A C 1
ATOM 867 O O . ASP A 1 105 ? -24.358 16.308 -0.834 1.00 88.56 105 ASP A O 1
ATOM 871 N N . ILE A 1 106 ? -23.316 17.478 0.788 1.00 89.25 106 ILE A N 1
ATOM 872 C CA . ILE A 1 106 ? -22.758 16.317 1.498 1.00 89.25 106 ILE A CA 1
ATOM 873 C C . ILE A 1 106 ? -23.888 15.436 2.029 1.00 89.25 106 ILE A C 1
ATOM 875 O O . ILE A 1 106 ? -23.841 14.229 1.827 1.00 89.25 106 ILE A O 1
ATOM 879 N N . PHE A 1 107 ? -24.899 16.030 2.664 1.00 90.44 107 PHE A N 1
ATOM 880 C CA . PHE A 1 107 ? -26.055 15.312 3.197 1.00 90.44 107 PHE A CA 1
ATOM 881 C C . PHE A 1 107 ? -26.826 14.583 2.091 1.00 90.44 107 PHE A C 1
ATOM 883 O O . PHE A 1 107 ? -27.045 13.379 2.184 1.00 90.44 107 PHE A O 1
ATOM 890 N N . ASP A 1 108 ? -27.153 15.277 1.000 1.00 89.94 108 ASP A N 1
ATOM 891 C CA . ASP A 1 108 ? -27.853 14.684 -0.138 1.00 89.94 108 ASP A CA 1
ATOM 892 C C . ASP A 1 108 ? -27.044 13.534 -0.758 1.00 89.94 108 ASP A C 1
ATOM 894 O O . ASP A 1 108 ? -27.610 12.506 -1.116 1.00 89.94 108 ASP A O 1
ATOM 898 N N . ARG A 1 109 ? -25.711 13.673 -0.860 1.00 87.69 109 ARG A N 1
ATOM 899 C CA . ARG A 1 109 ? -24.841 12.597 -1.368 1.00 87.69 109 ARG A CA 1
ATOM 900 C C . ARG A 1 109 ? -24.711 11.433 -0.391 1.00 87.69 109 ARG A C 1
ATOM 902 O O . ARG A 1 109 ? -24.629 10.296 -0.838 1.00 87.69 109 ARG A O 1
ATOM 909 N N . ALA A 1 110 ? -24.668 11.697 0.911 1.00 87.56 110 ALA A N 1
ATOM 910 C CA . ALA A 1 110 ? -24.621 10.650 1.924 1.00 87.56 110 ALA A CA 1
ATOM 911 C C . ALA A 1 110 ? -25.895 9.794 1.868 1.00 87.56 110 ALA A C 1
ATOM 913 O O . ALA A 1 110 ? -25.799 8.570 1.855 1.00 87.56 110 ALA A O 1
ATOM 914 N N . ASN A 1 111 ? -27.059 10.427 1.689 1.00 88.44 111 ASN A N 1
ATOM 915 C CA . ASN A 1 111 ? -28.342 9.740 1.505 1.00 88.44 111 ASN A CA 1
ATOM 916 C C . ASN A 1 111 ? -28.421 8.905 0.212 1.00 88.44 111 ASN A C 1
ATOM 918 O O . ASN A 1 111 ? -29.226 7.984 0.131 1.00 88.44 111 ASN A O 1
ATOM 922 N N . GLU A 1 112 ? -27.617 9.218 -0.810 1.00 87.38 112 GLU A N 1
ATOM 923 C CA . GLU A 1 112 ? -27.515 8.412 -2.039 1.00 87.38 112 GLU A CA 1
ATOM 924 C C . GLU A 1 112 ? -26.645 7.157 -1.853 1.00 87.38 112 GLU A C 1
ATOM 926 O O . GLU A 1 112 ? -26.606 6.301 -2.742 1.00 87.38 112 GLU A O 1
ATOM 931 N N . THR A 1 113 ? -25.907 7.040 -0.741 1.00 83.50 113 THR A N 1
ATOM 932 C CA . THR A 1 113 ? -25.069 5.861 -0.505 1.00 83.50 113 THR A CA 1
ATOM 933 C C . THR A 1 113 ? -25.950 4.648 -0.187 1.00 83.50 113 THR A C 1
ATOM 935 O O . THR A 1 113 ? -26.861 4.762 0.630 1.00 83.50 113 THR A O 1
ATOM 938 N N . PRO A 1 114 ? -25.688 3.465 -0.781 1.00 83.75 114 PRO A N 1
ATOM 939 C CA . PRO A 1 114 ? -26.554 2.294 -0.611 1.00 83.75 114 PRO A CA 1
ATOM 940 C C . PRO A 1 114 ? -26.747 1.831 0.834 1.00 83.75 114 PRO A C 1
ATOM 942 O O . PRO A 1 114 ? -27.736 1.171 1.112 1.00 83.75 114 PRO A O 1
ATOM 945 N N . LYS A 1 115 ? -25.795 2.154 1.719 1.00 78.62 115 LYS A N 1
ATOM 946 C CA . LYS A 1 115 ? -25.792 1.740 3.126 1.00 78.62 115 LYS A CA 1
ATOM 947 C C . LYS A 1 115 ? -26.456 2.747 4.069 1.00 78.62 115 LYS A C 1
ATOM 949 O O . LYS A 1 115 ? -26.503 2.539 5.280 1.00 78.62 115 LYS A O 1
ATOM 954 N N . TRP A 1 116 ? -26.896 3.895 3.554 1.00 84.12 116 TRP A N 1
ATOM 955 C CA . TRP A 1 116 ? -27.470 4.931 4.401 1.00 84.12 116 TRP A CA 1
ATOM 956 C C . TRP A 1 116 ? -28.826 4.493 4.958 1.00 84.12 116 TRP A C 1
ATOM 958 O O . TRP A 1 116 ? -29.755 4.213 4.205 1.00 84.12 116 TRP A O 1
ATOM 968 N N . GLY A 1 117 ? -28.955 4.496 6.286 1.00 84.69 117 GLY A N 1
ATOM 969 C CA . GLY A 1 117 ? -30.177 4.066 6.969 1.00 84.69 117 GLY A CA 1
ATOM 970 C C . GLY A 1 117 ? -30.301 2.551 7.150 1.00 84.69 117 GLY A C 1
ATOM 971 O O . GLY A 1 117 ? -31.360 2.097 7.585 1.00 84.69 117 GLY A O 1
ATOM 972 N N . ASP A 1 118 ? -29.249 1.781 6.853 1.00 86.50 118 ASP A N 1
ATOM 973 C CA . ASP A 1 118 ? -29.207 0.357 7.179 1.00 86.50 118 ASP A CA 1
ATOM 974 C C . ASP A 1 118 ? -29.382 0.144 8.688 1.00 86.50 118 ASP A C 1
ATOM 976 O O . ASP A 1 118 ? -28.806 0.847 9.524 1.00 86.50 118 ASP A O 1
ATOM 980 N N . ASN A 1 119 ? -30.190 -0.854 9.045 1.00 89.44 119 ASN A N 1
ATOM 981 C CA . ASN A 1 119 ? -30.385 -1.224 10.439 1.00 89.44 119 ASN A CA 1
ATOM 982 C C . ASN A 1 119 ? -29.179 -2.027 10.924 1.00 89.44 119 ASN A C 1
ATOM 984 O O . ASN A 1 119 ? -28.944 -3.144 10.462 1.00 89.44 119 ASN A O 1
ATOM 988 N N . LEU A 1 120 ? -28.458 -1.477 11.896 1.00 89.31 120 LEU A N 1
ATOM 989 C CA . LEU A 1 120 ? -27.358 -2.165 12.561 1.00 89.31 120 LEU A CA 1
ATOM 990 C C . LEU A 1 120 ? -27.836 -2.833 13.857 1.00 89.31 120 LEU A C 1
ATOM 992 O O . LEU A 1 120 ? -28.734 -2.310 14.531 1.00 89.31 120 LEU A O 1
ATOM 996 N N . PRO A 1 121 ? -27.244 -3.974 14.253 1.00 91.31 121 PRO A N 1
ATOM 997 C CA . PRO A 1 121 ? -27.536 -4.583 15.542 1.00 91.31 121 PRO A CA 1
ATOM 998 C C . PRO A 1 121 ? -27.226 -3.618 16.693 1.00 91.31 121 PRO A C 1
ATOM 1000 O O . PRO A 1 121 ? -26.093 -3.184 16.866 1.00 91.31 121 PRO A O 1
ATOM 1003 N N . THR A 1 122 ? -28.209 -3.332 17.552 1.00 90.19 122 THR A N 1
ATOM 1004 C CA . THR A 1 122 ? -28.055 -2.377 18.671 1.00 90.19 122 THR A CA 1
ATOM 1005 C C . THR A 1 122 ? -26.894 -2.722 19.605 1.00 90.19 122 THR A C 1
ATOM 1007 O O . THR A 1 122 ? -26.295 -1.837 20.207 1.00 90.19 122 THR A O 1
ATOM 1010 N N . ARG A 1 123 ? -26.548 -4.007 19.721 1.00 88.50 123 ARG A N 1
ATOM 1011 C CA . ARG A 1 123 ? -25.434 -4.470 20.556 1.00 88.50 123 ARG A CA 1
ATOM 1012 C C . ARG A 1 123 ? -24.054 -4.034 20.058 1.00 88.50 123 ARG A C 1
ATOM 1014 O O . ARG A 1 123 ? -23.150 -3.914 20.878 1.00 88.50 123 ARG A O 1
ATOM 1021 N N . TRP A 1 124 ? -23.901 -3.736 18.766 1.00 93.69 124 TRP A N 1
ATOM 1022 C CA . TRP A 1 124 ? -22.648 -3.216 18.206 1.00 93.69 124 TRP A CA 1
ATOM 1023 C C . TRP A 1 124 ? -22.259 -1.878 18.843 1.00 93.69 124 TRP A C 1
ATOM 1025 O O . TRP A 1 124 ? -21.095 -1.686 19.174 1.00 93.69 124 TRP A O 1
ATOM 1035 N N . ILE A 1 125 ? -23.248 -1.045 19.194 1.00 92.50 125 ILE A N 1
ATOM 1036 C CA . ILE A 1 125 ? -23.049 0.239 19.889 1.00 92.50 125 ILE A CA 1
ATOM 1037 C C . ILE A 1 125 ? -22.291 0.059 21.216 1.00 92.50 125 ILE A C 1
ATOM 1039 O O . ILE A 1 125 ? -21.525 0.930 21.624 1.00 92.50 125 ILE A O 1
ATOM 1043 N N . PHE A 1 126 ? -22.500 -1.051 21.934 1.00 93.75 126 PHE A N 1
ATOM 1044 C CA . PHE A 1 126 ? -21.778 -1.290 23.187 1.00 93.75 126 PHE A CA 1
ATOM 1045 C C . PHE A 1 126 ? -20.301 -1.592 22.943 1.00 93.75 126 PHE A C 1
ATOM 1047 O O . PHE A 1 126 ? -19.463 -1.142 23.718 1.00 93.75 126 PHE A O 1
ATOM 1054 N N . LEU A 1 127 ? -19.986 -2.331 21.878 1.00 94.81 127 LEU A N 1
ATOM 1055 C CA . LEU A 1 127 ? -18.605 -2.626 21.512 1.00 94.81 127 LEU A CA 1
ATOM 1056 C C . LEU A 1 127 ? -17.907 -1.388 20.933 1.00 94.81 127 LEU A C 1
ATOM 1058 O O . LEU A 1 127 ? -16.764 -1.130 21.296 1.00 94.81 127 LEU A O 1
ATOM 1062 N N . GLU A 1 128 ? -18.602 -0.585 20.123 1.00 95.38 128 GLU A N 1
ATOM 1063 C CA . GLU A 1 128 ? -18.119 0.722 19.646 1.00 95.38 128 GLU A CA 1
ATOM 1064 C C . GLU A 1 128 ? -17.701 1.621 20.814 1.00 95.38 128 GLU A C 1
ATOM 1066 O O . GLU A 1 128 ? -16.588 2.136 20.825 1.00 95.38 128 GLU A O 1
ATOM 1071 N N . LYS A 1 129 ? -18.540 1.737 21.852 1.00 95.12 129 LYS A N 1
ATOM 1072 C CA . LYS A 1 129 ? -18.220 2.531 23.051 1.00 95.12 129 LYS A CA 1
ATOM 1073 C C . LYS A 1 129 ? -16.994 2.027 23.808 1.00 95.12 129 LYS A C 1
ATOM 1075 O O . LYS A 1 129 ? -16.220 2.831 24.325 1.00 95.12 129 LYS A O 1
ATOM 1080 N N . GLU A 1 130 ? -16.805 0.712 23.903 1.00 95.69 130 GLU A N 1
ATOM 1081 C CA . GLU A 1 130 ? -15.588 0.166 24.513 1.00 95.69 130 GLU A CA 1
ATOM 1082 C C . GLU A 1 130 ? -14.358 0.426 23.630 1.00 95.69 130 GLU A C 1
ATOM 1084 O O . GLU A 1 130 ? -13.302 0.764 24.159 1.00 95.69 130 GLU A O 1
ATOM 1089 N N . ILE A 1 131 ? -14.484 0.365 22.299 1.00 96.25 131 ILE A N 1
ATOM 1090 C CA . ILE A 1 131 ? -13.411 0.754 21.367 1.00 96.25 131 ILE A CA 1
ATOM 1091 C C . ILE A 1 131 ? -13.043 2.233 21.539 1.00 96.25 131 ILE A C 1
ATOM 1093 O O . ILE A 1 131 ? -11.861 2.550 21.665 1.00 96.25 131 ILE A O 1
ATOM 1097 N N . GLU A 1 132 ? -14.026 3.134 21.609 1.00 95.88 132 GLU A N 1
ATOM 1098 C CA . GLU A 1 132 ? -13.800 4.563 21.873 1.00 95.88 132 GLU A CA 1
ATOM 1099 C C . GLU A 1 132 ? -13.033 4.765 23.185 1.00 95.88 132 GLU A C 1
ATOM 1101 O O . GLU A 1 132 ? -12.027 5.475 23.221 1.00 95.88 132 GLU A O 1
ATOM 1106 N N . ARG A 1 133 ? -13.437 4.063 24.249 1.00 96.44 133 ARG A N 1
ATOM 1107 C CA . ARG A 1 133 ? -12.756 4.102 25.545 1.00 96.44 133 ARG A CA 1
ATOM 1108 C C . ARG A 1 133 ? -11.308 3.606 25.466 1.00 96.44 133 ARG A C 1
ATOM 1110 O O . ARG A 1 133 ? -10.438 4.153 26.144 1.00 96.44 133 ARG A O 1
ATOM 1117 N N . LEU A 1 134 ? -11.017 2.568 24.682 1.00 96.25 134 LEU A N 1
ATOM 1118 C CA . LEU A 1 134 ? -9.642 2.095 24.471 1.00 96.25 134 LEU A CA 1
ATOM 1119 C C . LEU A 1 134 ? -8.794 3.162 23.769 1.00 96.25 134 LEU A C 1
ATOM 1121 O O . LEU A 1 134 ? -7.690 3.472 24.225 1.00 96.25 134 LEU A O 1
ATOM 1125 N N . ILE A 1 135 ? -9.343 3.795 22.730 1.00 94.56 135 ILE A N 1
ATOM 1126 C CA . ILE A 1 135 ? -8.683 4.883 21.996 1.00 94.56 135 ILE A CA 1
ATOM 1127 C C . ILE A 1 135 ? -8.405 6.075 22.926 1.00 94.56 135 ILE A C 1
ATOM 1129 O O . ILE A 1 135 ? -7.294 6.610 22.921 1.00 94.56 135 ILE A O 1
ATOM 1133 N N . GLU A 1 136 ? -9.357 6.458 23.784 1.00 95.50 136 GLU A N 1
ATOM 1134 C CA . GLU A 1 136 ? -9.168 7.503 24.805 1.00 95.50 136 GLU A CA 1
ATOM 1135 C C . GLU A 1 136 ? -8.017 7.176 25.772 1.00 95.50 136 GLU A C 1
ATOM 1137 O O . GLU A 1 136 ? -7.254 8.062 26.170 1.00 95.50 136 GLU A O 1
ATOM 1142 N N . ASN A 1 137 ? -7.834 5.892 26.091 1.00 94.19 137 ASN A N 1
ATOM 1143 C CA . ASN A 1 137 ? -6.730 5.385 26.909 1.00 94.19 137 ASN A CA 1
ATOM 1144 C C . ASN A 1 137 ? -5.426 5.162 26.121 1.00 94.19 137 ASN A C 1
ATOM 1146 O O . ASN A 1 137 ? -4.450 4.658 26.677 1.00 94.19 137 ASN A O 1
ATOM 1150 N N . ARG A 1 138 ? -5.367 5.608 24.858 1.00 91.56 138 ARG A N 1
ATOM 1151 C CA . ARG A 1 138 ? -4.222 5.481 23.939 1.00 91.56 138 ARG A CA 1
ATOM 1152 C C . ARG A 1 138 ? -3.884 4.041 23.548 1.00 91.56 138 ARG A C 1
ATOM 1154 O O . ARG A 1 138 ? -2.745 3.753 23.169 1.00 91.56 138 ARG A O 1
ATOM 1161 N N . GLU A 1 139 ? -4.866 3.152 23.606 1.00 92.50 139 GLU A N 1
ATOM 1162 C CA . GLU A 1 139 ? -4.779 1.804 23.059 1.00 92.50 139 GLU A CA 1
ATOM 1163 C C . GLU A 1 139 ? -5.354 1.802 21.641 1.00 92.50 139 GLU A C 1
ATOM 1165 O O . GLU A 1 139 ? -6.560 1.751 21.428 1.00 92.50 139 GLU A O 1
ATOM 1170 N N . TYR A 1 140 ? -4.470 1.898 20.648 1.00 94.12 140 TYR A N 1
ATOM 1171 C CA . TYR A 1 140 ? -4.861 2.020 19.235 1.00 94.12 140 TYR A CA 1
ATOM 1172 C C . TYR A 1 140 ? -4.855 0.691 18.478 1.00 94.12 140 TYR A C 1
ATOM 1174 O O . TYR A 1 140 ? -5.313 0.624 17.339 1.00 94.12 140 TYR A O 1
ATOM 1182 N N . VAL A 1 141 ? -4.289 -0.356 19.078 1.00 95.31 141 VAL A N 1
ATOM 1183 C CA . VAL A 1 141 ? -4.181 -1.697 18.501 1.00 95.31 141 VAL A CA 1
ATOM 1184 C C . VAL A 1 141 ? -4.423 -2.705 19.614 1.00 95.31 141 VAL A C 1
ATOM 1186 O O . VAL A 1 141 ? -3.792 -2.612 20.665 1.00 95.31 141 VAL A O 1
ATOM 1189 N N . ILE A 1 142 ? -5.307 -3.671 19.377 1.00 95.88 142 ILE A N 1
ATOM 1190 C CA . ILE A 1 142 ? -5.602 -4.759 20.318 1.00 95.88 142 ILE A CA 1
ATOM 1191 C C . ILE A 1 142 ? -5.488 -6.107 19.621 1.00 95.88 142 ILE A C 1
ATOM 1193 O O . ILE A 1 142 ? -5.632 -6.193 18.400 1.00 95.88 142 ILE A O 1
ATOM 1197 N N . SER A 1 143 ? -5.212 -7.170 20.377 1.00 96.19 143 SER A N 1
ATOM 1198 C CA . SER A 1 143 ? -5.279 -8.518 19.814 1.00 96.19 143 SER A CA 1
ATOM 1199 C C . SER A 1 143 ? -6.728 -8.906 19.537 1.00 96.19 143 SER A C 1
ATOM 1201 O O . SER A 1 143 ? -7.665 -8.418 20.176 1.00 96.19 143 SER A O 1
ATOM 1203 N N . TYR A 1 144 ? -6.915 -9.824 18.597 1.00 96.38 144 TYR A N 1
ATOM 1204 C CA . TYR A 1 144 ? -8.244 -10.351 18.304 1.00 96.38 144 TYR A CA 1
ATOM 1205 C C . TYR A 1 144 ? -8.867 -11.082 19.499 1.00 96.38 144 TYR A C 1
ATOM 1207 O O . TYR A 1 144 ? -10.070 -10.976 19.721 1.00 96.38 144 TYR A O 1
ATOM 1215 N N . ASP A 1 145 ? -8.053 -11.749 20.321 1.00 95.44 145 ASP A N 1
ATOM 1216 C CA . ASP A 1 145 ? -8.526 -12.400 21.547 1.00 95.44 145 ASP A CA 1
ATOM 1217 C C . ASP A 1 145 ? -9.112 -11.385 22.541 1.00 95.44 145 ASP A C 1
ATOM 1219 O O . ASP A 1 145 ? -10.198 -11.605 23.072 1.00 95.44 145 ASP A O 1
ATOM 1223 N N . ILE A 1 146 ? -8.464 -10.225 22.717 1.00 95.50 146 ILE A N 1
ATOM 1224 C CA . ILE A 1 146 ? -8.991 -9.139 23.560 1.00 95.50 146 ILE A CA 1
ATOM 1225 C C . ILE A 1 146 ? -10.309 -8.609 22.985 1.00 95.50 146 ILE A C 1
ATOM 1227 O O . ILE A 1 146 ? -11.275 -8.428 23.725 1.00 95.50 146 ILE A O 1
ATOM 1231 N N . ALA A 1 147 ? -10.390 -8.397 21.668 1.00 95.81 147 ALA A N 1
ATOM 1232 C CA . ALA A 1 147 ? -11.630 -7.954 21.031 1.00 95.81 147 ALA A CA 1
ATOM 1233 C C . ALA A 1 147 ? -12.773 -8.963 21.217 1.00 95.81 147 ALA A C 1
ATOM 1235 O O . ALA A 1 147 ? -13.908 -8.572 21.482 1.00 95.81 147 ALA A O 1
ATOM 1236 N N . LYS A 1 148 ? -12.471 -10.263 21.147 1.00 95.00 148 LYS A N 1
ATOM 1237 C CA . LYS A 1 148 ? -13.427 -11.341 21.412 1.00 95.00 148 LYS A CA 1
ATOM 1238 C C . LYS A 1 148 ? -13.909 -11.337 22.862 1.00 95.00 148 LYS A C 1
ATOM 1240 O O . LYS A 1 148 ? -15.108 -11.457 23.105 1.00 95.00 148 LYS A O 1
ATOM 1245 N N . GLU A 1 149 ? -13.011 -11.148 23.825 1.00 93.94 149 GLU A N 1
ATOM 1246 C CA . GLU A 1 149 ? -13.376 -11.000 25.238 1.00 93.94 149 GLU A CA 1
ATOM 1247 C C . GLU A 1 149 ? -14.254 -9.766 25.497 1.00 93.94 149 GLU A C 1
ATOM 1249 O O . GLU A 1 149 ? -15.190 -9.831 26.298 1.00 93.94 149 GLU A O 1
ATOM 1254 N N . LEU A 1 150 ? -13.983 -8.646 24.823 1.00 94.31 150 LEU A N 1
ATOM 1255 C CA . LEU A 1 150 ? -14.808 -7.438 24.906 1.00 94.31 150 LEU A CA 1
ATOM 1256 C C . LEU A 1 150 ? -16.189 -7.664 24.292 1.00 94.31 150 LEU A C 1
ATOM 1258 O O . LEU A 1 150 ? -17.191 -7.369 24.938 1.00 94.31 150 LEU A O 1
ATOM 1262 N N . ALA A 1 151 ? -16.261 -8.275 23.110 1.00 93.31 151 ALA A N 1
ATOM 1263 C CA . ALA A 1 151 ? -17.519 -8.626 22.457 1.00 93.31 151 ALA A CA 1
ATOM 1264 C C . ALA A 1 151 ? -18.415 -9.489 23.364 1.00 93.31 151 ALA A C 1
ATOM 1266 O O . ALA A 1 151 ? -19.608 -9.213 23.514 1.00 93.31 151 ALA A O 1
ATOM 1267 N N . HIS A 1 152 ? -17.832 -10.475 24.056 1.00 90.38 152 HIS A N 1
ATOM 1268 C CA . HIS A 1 152 ? -18.541 -11.272 25.059 1.00 90.38 152 HIS A CA 1
ATOM 1269 C C . HIS A 1 152 ? -19.125 -10.427 26.199 1.00 90.38 152 HIS A C 1
ATOM 1271 O O . HIS A 1 152 ? -20.267 -10.643 26.604 1.00 90.38 152 HIS A O 1
ATOM 1277 N N . LYS A 1 153 ? -18.372 -9.444 26.708 1.00 89.62 153 LYS A N 1
ATOM 1278 C CA . LYS A 1 153 ? -18.856 -8.513 27.744 1.00 89.62 153 LYS A CA 1
ATOM 1279 C C . LYS A 1 153 ? -19.958 -7.588 27.213 1.00 89.62 153 LYS A C 1
ATOM 1281 O O . LYS A 1 153 ? -20.859 -7.223 27.962 1.00 89.62 153 LYS A O 1
ATOM 1286 N N . CYS A 1 154 ? -19.933 -7.270 25.921 1.00 88.50 154 CYS A N 1
ATOM 1287 C CA . CYS A 1 154 ? -20.907 -6.426 25.226 1.00 88.50 154 CYS A CA 1
ATOM 1288 C C . CYS A 1 154 ? -22.181 -7.174 24.777 1.00 88.50 154 CYS A C 1
ATOM 1290 O O . CYS A 1 154 ? -22.896 -6.700 23.897 1.00 88.50 154 CYS A O 1
ATOM 1292 N N . SER A 1 155 ? -22.512 -8.309 25.407 1.00 84.00 155 SER A N 1
ATOM 1293 C CA . SER A 1 155 ? -23.736 -9.094 25.150 1.00 84.00 155 SER A CA 1
ATOM 1294 C C . SER A 1 155 ? -23.817 -9.756 23.765 1.00 84.00 155 SER A C 1
ATOM 1296 O O . SER A 1 155 ? -24.916 -10.008 23.266 1.00 84.00 155 SER A O 1
ATOM 1298 N N . PHE A 1 156 ? -22.679 -10.055 23.132 1.00 84.50 156 PHE A N 1
ATOM 1299 C CA . PHE A 1 156 ? -22.664 -10.887 21.924 1.00 84.50 156 PHE A CA 1
ATOM 1300 C C . PHE A 1 156 ? -22.967 -12.347 22.302 1.00 84.50 156 PHE A C 1
ATOM 1302 O O . PHE A 1 156 ? -22.605 -12.803 23.392 1.00 84.50 156 PHE A O 1
ATOM 1309 N N . SER A 1 157 ? -23.632 -13.091 21.410 1.00 78.56 157 SER A N 1
ATOM 1310 C CA . SER A 1 157 ? -23.987 -14.499 21.658 1.00 78.56 157 SER A CA 1
ATOM 1311 C C . SER A 1 157 ? -22.737 -15.350 21.893 1.00 78.56 157 SER A C 1
ATOM 1313 O O . SER A 1 157 ? -21.792 -15.278 21.114 1.00 78.56 157 SER A O 1
ATOM 1315 N N . LEU A 1 158 ? -22.725 -16.193 22.933 1.00 71.75 158 LEU A N 1
ATOM 1316 C CA . LEU A 1 158 ? -21.587 -17.077 23.230 1.00 71.75 158 LEU A CA 1
ATOM 1317 C C . LEU A 1 158 ? -21.303 -18.070 22.093 1.00 71.75 158 LEU A C 1
ATOM 1319 O O . LEU A 1 158 ? -20.140 -18.351 21.810 1.00 71.75 158 LEU A O 1
ATOM 1323 N N . GLU A 1 159 ? -22.351 -18.575 21.441 1.00 76.19 159 GLU A N 1
ATOM 1324 C CA . GLU A 1 159 ? -22.246 -19.587 20.381 1.00 76.19 159 GLU A CA 1
ATOM 1325 C C . GLU A 1 159 ? -21.756 -18.992 19.051 1.00 76.19 159 GLU A C 1
ATOM 1327 O O . GLU A 1 159 ? -21.085 -19.671 18.277 1.00 76.19 159 GLU A O 1
ATOM 1332 N N . GLU A 1 160 ? -22.021 -17.704 18.809 1.00 82.81 160 GLU A N 1
ATOM 1333 C CA . GLU A 1 160 ? -21.764 -17.038 17.522 1.00 82.81 160 GLU A CA 1
ATOM 1334 C C . GLU A 1 160 ? -20.829 -15.822 17.627 1.00 82.81 160 GLU A C 1
ATOM 1336 O O . GLU A 1 160 ? -20.634 -15.110 16.642 1.00 82.81 160 GLU A O 1
ATOM 1341 N N . VAL A 1 161 ? -20.201 -15.591 18.788 1.00 86.69 161 VAL A N 1
ATOM 1342 C CA . VAL A 1 161 ? -19.396 -14.387 19.080 1.00 86.69 161 VAL A CA 1
ATOM 1343 C C . VAL A 1 161 ? -18.388 -14.061 17.980 1.00 86.69 161 VAL A C 1
ATOM 1345 O O . VAL A 1 161 ? -18.203 -12.903 17.638 1.00 86.69 161 VAL A O 1
ATOM 1348 N N . THR A 1 162 ? -17.729 -15.076 17.418 1.00 90.00 162 THR A N 1
ATOM 1349 C CA . THR A 1 162 ? -16.657 -14.908 16.433 1.00 90.00 162 THR A CA 1
ATOM 1350 C C . THR A 1 162 ? -17.231 -14.505 15.081 1.00 90.00 162 THR A C 1
ATOM 1352 O O . THR A 1 162 ? -16.680 -13.626 14.430 1.00 90.00 162 THR A O 1
ATOM 1355 N N . LEU A 1 163 ? -18.358 -15.098 14.680 1.00 91.94 163 LEU A N 1
ATOM 1356 C CA . LEU A 1 163 ? -19.051 -14.741 13.441 1.00 91.94 163 LEU A CA 1
ATOM 1357 C C . LEU A 1 163 ? -19.611 -13.322 13.520 1.00 91.94 163 LEU A C 1
ATOM 1359 O O . LEU A 1 163 ? -19.493 -12.541 12.574 1.00 91.94 163 LEU A O 1
ATOM 1363 N N . GLU A 1 164 ? -20.193 -12.983 14.666 1.00 93.38 164 GLU A N 1
ATOM 1364 C CA . GLU A 1 164 ? -20.732 -11.656 14.890 1.00 93.38 164 GLU A CA 1
ATOM 1365 C C . GLU A 1 164 ? -19.630 -10.592 14.993 1.00 93.38 164 GLU A C 1
ATOM 1367 O O . GLU A 1 164 ? -19.736 -9.550 14.348 1.00 93.38 164 GLU A O 1
ATOM 1372 N N . LEU A 1 165 ? -18.553 -10.861 15.736 1.00 95.44 165 LEU A N 1
ATOM 1373 C CA . LEU A 1 165 ? -17.398 -9.969 15.823 1.00 95.44 165 LEU A CA 1
ATOM 1374 C C . LEU A 1 165 ? -16.757 -9.755 14.450 1.00 95.44 165 LEU A C 1
ATOM 1376 O O . LEU A 1 165 ? -16.472 -8.619 14.093 1.00 95.44 165 LEU A O 1
ATOM 1380 N N . ASP A 1 166 ? -16.574 -10.812 13.656 1.00 95.31 166 ASP A N 1
ATOM 1381 C CA . ASP A 1 166 ? -16.041 -10.680 12.297 1.00 95.31 166 ASP A CA 1
ATOM 1382 C C . ASP A 1 166 ? -16.967 -9.817 11.426 1.00 95.31 166 ASP A C 1
ATOM 1384 O O . ASP A 1 166 ? -16.483 -9.005 10.644 1.00 95.31 166 ASP A O 1
ATOM 1388 N N . SER A 1 167 ? -18.289 -9.944 11.573 1.00 93.81 167 SER A N 1
ATOM 1389 C CA . SER A 1 167 ? -19.257 -9.116 10.836 1.00 93.81 167 SER A CA 1
ATOM 1390 C C . SER A 1 167 ? -19.181 -7.643 11.245 1.00 93.81 167 SER A C 1
ATOM 1392 O O . SER A 1 167 ? -19.156 -6.770 10.378 1.00 93.81 167 SER A O 1
ATOM 1394 N N . PHE A 1 168 ? -19.076 -7.375 12.549 1.00 95.31 168 PHE A N 1
ATOM 1395 C CA . PHE A 1 168 ? -18.865 -6.036 13.098 1.00 95.31 168 PHE A CA 1
ATOM 1396 C C . PHE A 1 168 ? -17.558 -5.418 12.583 1.00 95.31 168 PHE A C 1
ATOM 1398 O O . PHE A 1 168 ? -17.561 -4.331 12.013 1.00 95.31 168 PHE A O 1
ATOM 1405 N N . LEU A 1 169 ? -16.438 -6.135 12.705 1.00 96.88 169 LEU A N 1
ATOM 1406 C CA . LEU A 1 169 ? -15.123 -5.640 12.296 1.00 96.88 169 LEU A CA 1
ATOM 1407 C C . LEU A 1 169 ? -15.026 -5.412 10.785 1.00 96.88 169 LEU A C 1
ATOM 1409 O O . LEU A 1 169 ? -14.388 -4.451 10.360 1.00 96.88 169 LEU A O 1
ATOM 1413 N N . LYS A 1 170 ? -15.661 -6.260 9.964 1.00 95.25 170 LYS A N 1
ATOM 1414 C CA . LYS A 1 170 ? -15.758 -6.039 8.512 1.00 95.25 170 LYS A CA 1
ATOM 1415 C C . LYS A 1 170 ? -16.540 -4.772 8.199 1.00 95.25 170 LYS A C 1
ATOM 1417 O O . LYS A 1 170 ? -16.092 -3.982 7.374 1.00 95.25 170 LYS A O 1
ATOM 1422 N N . TYR A 1 171 ? -17.669 -4.557 8.872 1.00 93.38 171 TYR A N 1
ATOM 1423 C CA . TYR A 1 171 ? -18.456 -3.342 8.697 1.00 93.38 171 TYR A CA 1
ATOM 1424 C C . TYR A 1 171 ? -17.647 -2.088 9.067 1.00 93.38 171 TYR A C 1
ATOM 1426 O O . TYR A 1 171 ? -17.508 -1.192 8.232 1.00 93.38 171 TYR A O 1
ATOM 1434 N N . GLU A 1 172 ? -17.029 -2.064 10.254 1.00 94.88 172 GLU A N 1
ATOM 1435 C CA . GLU A 1 172 ? -16.190 -0.946 10.714 1.00 94.88 172 GLU A CA 1
ATOM 1436 C C . GLU A 1 172 ? -14.971 -0.709 9.806 1.00 94.88 172 GLU A C 1
ATOM 1438 O O . GLU A 1 172 ? -14.551 0.434 9.592 1.00 94.88 172 GLU A O 1
ATOM 1443 N N . HIS A 1 173 ? -14.420 -1.780 9.226 1.00 95.44 173 HIS A N 1
ATOM 1444 C CA . HIS A 1 173 ? -13.352 -1.701 8.234 1.00 95.44 173 HIS A CA 1
ATOM 1445 C C . HIS A 1 173 ? -13.804 -1.054 6.926 1.00 95.44 173 HIS A C 1
ATOM 1447 O O . HIS A 1 173 ? -13.112 -0.187 6.391 1.00 95.44 173 HIS A O 1
ATOM 1453 N N . GLU A 1 174 ? -14.972 -1.439 6.421 1.00 91.38 174 GLU A N 1
ATOM 1454 C CA . GLU A 1 174 ? -15.518 -0.923 5.167 1.00 91.38 174 GLU A CA 1
ATOM 1455 C C . GLU A 1 174 ? -15.870 0.567 5.240 1.00 91.38 174 GLU A C 1
ATOM 1457 O O . GLU A 1 174 ? -15.744 1.270 4.235 1.00 91.38 174 GLU A O 1
ATOM 1462 N N . ILE A 1 175 ? -16.286 1.061 6.410 1.00 89.75 175 ILE A N 1
ATOM 1463 C CA . ILE A 1 175 ? -16.544 2.495 6.629 1.00 89.75 175 ILE A CA 1
ATOM 1464 C C . ILE A 1 175 ? -15.286 3.278 7.038 1.00 89.75 175 ILE A C 1
ATOM 1466 O O . ILE A 1 175 ? -15.300 4.508 7.022 1.00 89.75 175 ILE A O 1
ATOM 1470 N N . GLY A 1 176 ? -14.183 2.582 7.333 1.00 92.12 176 GLY A N 1
ATOM 1471 C CA . GLY A 1 176 ? -12.874 3.176 7.601 1.00 92.12 176 GLY A CA 1
ATOM 1472 C C . GLY A 1 176 ? -12.662 3.663 9.034 1.00 92.12 176 GLY A C 1
ATOM 1473 O O . GLY A 1 176 ? -11.743 4.450 9.260 1.00 92.12 176 GLY A O 1
ATOM 1474 N N . ASN A 1 177 ? -13.477 3.210 9.987 1.00 93.94 177 ASN A N 1
ATOM 1475 C CA . ASN A 1 177 ? -13.313 3.519 11.409 1.00 93.94 177 ASN A CA 1
ATOM 1476 C C . ASN A 1 177 ? -12.218 2.663 12.051 1.00 93.94 177 ASN A C 1
ATOM 1478 O O . ASN A 1 177 ? -11.420 3.168 12.832 1.00 93.94 177 ASN A O 1
ATOM 1482 N N . VAL A 1 178 ? -12.158 1.381 11.686 1.00 97.00 178 VAL A N 1
ATOM 1483 C CA . VAL A 1 178 ? -11.203 0.384 12.196 1.00 97.00 178 VAL A CA 1
ATOM 1484 C C . VAL A 1 178 ? -10.469 -0.248 11.009 1.00 97.00 178 VAL A C 1
ATOM 1486 O O . VAL A 1 178 ? -10.935 -0.197 9.873 1.00 97.00 178 VAL A O 1
ATOM 1489 N N . ILE A 1 179 ? -9.298 -0.850 11.217 1.00 96.94 179 ILE A N 1
ATOM 1490 C CA . ILE A 1 179 ? -8.650 -1.686 10.196 1.00 96.94 179 ILE A CA 1
ATOM 1491 C C . ILE A 1 179 ? -8.559 -3.122 10.700 1.00 96.94 179 ILE A C 1
ATOM 1493 O O . ILE A 1 179 ? -7.892 -3.407 11.697 1.00 96.94 179 ILE A O 1
ATOM 1497 N N . PHE A 1 180 ? -9.213 -4.023 9.969 1.00 96.81 180 PHE A N 1
ATOM 1498 C CA . PHE A 1 180 ? -9.246 -5.453 10.237 1.00 96.81 180 PHE A CA 1
ATOM 1499 C C . PHE A 1 180 ? -8.999 -6.232 8.942 1.00 96.81 180 PHE A C 1
ATOM 1501 O O . PHE A 1 180 ? -9.595 -5.936 7.908 1.00 96.81 180 PHE A O 1
ATOM 1508 N N . PHE A 1 181 ? -8.124 -7.235 9.006 1.00 95.25 181 PHE A N 1
ATOM 1509 C CA . PHE A 1 181 ? -7.803 -8.104 7.877 1.00 95.25 181 PHE A CA 1
ATOM 1510 C C . PHE A 1 181 ? -8.084 -9.558 8.239 1.00 95.25 181 PHE A C 1
ATOM 1512 O O . PHE A 1 181 ? -7.486 -10.104 9.164 1.00 95.25 181 PHE A O 1
ATOM 1519 N N . GLU A 1 182 ? -8.957 -10.214 7.475 1.00 92.44 182 GLU A N 1
ATOM 1520 C CA . GLU A 1 182 ? -9.322 -11.614 7.721 1.00 92.44 182 GLU A CA 1
ATOM 1521 C C . GLU A 1 182 ? -8.169 -12.598 7.513 1.00 92.44 182 GLU A C 1
ATOM 1523 O O . GLU A 1 182 ? -8.167 -13.674 8.104 1.00 92.44 182 GLU A O 1
ATOM 1528 N N . ASP A 1 183 ? -7.195 -12.249 6.679 1.00 93.25 183 ASP A N 1
ATOM 1529 C CA . ASP A 1 183 ? -5.986 -13.035 6.447 1.00 93.25 183 ASP A CA 1
ATOM 1530 C C . ASP A 1 183 ? -4.872 -12.737 7.466 1.00 93.25 183 ASP A C 1
ATOM 1532 O O . ASP A 1 183 ? -3.902 -13.488 7.544 1.00 93.25 183 ASP A O 1
ATOM 1536 N N . ILE A 1 184 ? -5.022 -11.687 8.286 1.00 92.38 184 ILE A N 1
ATOM 1537 C CA . ILE A 1 184 ? -4.084 -11.295 9.351 1.00 92.38 184 ILE A CA 1
ATOM 1538 C C . ILE A 1 184 ? -4.866 -11.010 10.647 1.00 92.38 184 ILE A C 1
ATOM 1540 O O . ILE A 1 184 ? -4.813 -9.917 11.207 1.00 92.38 184 ILE A O 1
ATOM 1544 N N . LYS A 1 185 ? -5.608 -12.009 11.146 1.00 90.62 185 LYS A N 1
ATOM 1545 C CA . LYS A 1 185 ? -6.510 -11.858 12.309 1.00 90.62 185 LYS A CA 1
ATOM 1546 C C . LYS A 1 185 ? -5.813 -11.685 13.663 1.00 90.62 185 LYS A C 1
ATOM 1548 O O . LYS A 1 185 ? -6.480 -11.762 14.680 1.00 90.62 185 LYS A O 1
ATOM 1553 N N . SER A 1 186 ? -4.495 -11.526 13.740 1.00 93.25 186 SER A N 1
ATOM 1554 C CA . SER A 1 186 ? -3.795 -11.466 15.035 1.00 93.25 186 SER A CA 1
ATOM 1555 C C . SER A 1 186 ? -4.128 -10.199 15.830 1.00 93.25 186 SER A C 1
ATOM 1557 O O . SER A 1 186 ? -4.262 -10.253 17.054 1.00 93.25 186 SER A O 1
ATOM 1559 N N . TYR A 1 187 ? -4.300 -9.076 15.134 1.00 95.94 187 TYR A N 1
ATOM 1560 C CA . TYR A 1 187 ? -4.551 -7.769 15.729 1.00 95.94 187 TYR A CA 1
ATOM 1561 C C . TYR A 1 187 ? -5.582 -6.971 14.932 1.00 95.94 187 TYR A C 1
ATOM 1563 O O . TYR A 1 187 ? -5.771 -7.168 13.732 1.00 95.94 187 TYR A O 1
ATOM 1571 N N . ILE A 1 188 ? -6.216 -6.032 15.624 1.00 97.19 188 ILE A N 1
ATOM 1572 C CA . ILE A 1 188 ? -7.186 -5.081 15.090 1.00 97.19 188 ILE A CA 1
ATOM 1573 C C . ILE A 1 188 ? -6.650 -3.680 15.374 1.00 97.19 188 ILE A C 1
ATOM 1575 O O . ILE A 1 188 ? -6.270 -3.377 16.506 1.00 97.19 188 ILE A O 1
ATOM 1579 N N . ILE A 1 189 ? -6.609 -2.827 14.352 1.00 97.38 189 ILE A N 1
ATOM 1580 C CA . ILE A 1 189 ? -6.184 -1.431 14.495 1.00 97.38 189 ILE A CA 1
ATOM 1581 C C . ILE A 1 189 ? -7.435 -0.590 14.724 1.00 97.38 189 ILE A C 1
ATOM 1583 O O . ILE A 1 189 ? -8.205 -0.360 13.794 1.00 97.38 189 ILE A O 1
ATOM 1587 N N . LEU A 1 190 ? -7.618 -0.131 15.956 1.00 97.19 190 LEU A N 1
ATOM 1588 C CA . LEU A 1 190 ? -8.771 0.657 16.385 1.00 97.19 190 LEU A CA 1
ATOM 1589 C C . LEU A 1 190 ? -8.736 2.089 15.841 1.00 97.19 190 LEU A C 1
ATOM 1591 O O . LEU A 1 190 ? -9.785 2.672 15.611 1.00 97.19 190 LEU A O 1
ATOM 1595 N N . GLU A 1 191 ? -7.541 2.645 15.605 1.00 95.44 191 GLU A N 1
ATOM 1596 C CA . GLU A 1 191 ? -7.384 3.978 15.014 1.00 95.44 191 GLU A CA 1
ATOM 1597 C C . GLU A 1 191 ? -6.526 3.929 13.729 1.00 95.44 191 GLU A C 1
ATOM 1599 O O . GLU A 1 191 ? -5.305 3.748 13.806 1.00 95.44 191 GLU A O 1
ATOM 1604 N N . PRO A 1 192 ? -7.103 4.158 12.529 1.00 95.12 192 PRO A N 1
ATOM 1605 C CA . PRO A 1 192 ? -6.394 4.107 11.243 1.00 95.12 192 PRO A CA 1
ATOM 1606 C C . PRO A 1 192 ? -5.164 5.018 11.158 1.00 95.12 192 PRO A C 1
ATOM 1608 O O . PRO A 1 192 ? -4.206 4.732 10.433 1.00 95.12 192 PRO A O 1
ATOM 1611 N N . LYS A 1 193 ? -5.161 6.116 11.926 1.00 93.88 193 LYS A N 1
ATOM 1612 C CA . LYS A 1 193 ? -4.021 7.030 12.069 1.00 93.88 193 LYS A CA 1
ATOM 1613 C C . LYS A 1 193 ? -2.746 6.292 12.489 1.00 93.88 193 LYS A C 1
ATOM 1615 O O . LYS A 1 193 ? -1.673 6.632 11.993 1.00 93.88 193 LYS A O 1
ATOM 1620 N N . TRP A 1 194 ? -2.856 5.267 13.335 1.00 94.50 194 TRP A N 1
ATOM 1621 C CA . TRP A 1 194 ? -1.712 4.467 13.762 1.00 94.50 194 TRP A CA 1
ATOM 1622 C C . TRP A 1 194 ? -0.968 3.863 12.565 1.00 94.50 194 TRP A C 1
ATOM 1624 O O . TRP A 1 194 ? 0.250 3.998 12.463 1.00 94.50 194 TRP A O 1
ATOM 1634 N N . LEU A 1 195 ? -1.696 3.290 11.599 1.00 94.00 195 LEU A N 1
ATOM 1635 C CA . LEU A 1 195 ? -1.098 2.714 10.391 1.00 94.00 195 LEU A CA 1
ATOM 1636 C C . LEU A 1 195 ? -0.453 3.784 9.498 1.00 94.00 195 LEU A C 1
ATOM 1638 O O . LEU A 1 195 ? 0.607 3.566 8.910 1.00 94.00 195 LEU A O 1
ATOM 1642 N N . VAL A 1 196 ? -1.057 4.972 9.431 1.00 92.94 196 VAL A N 1
ATOM 1643 C CA . VAL A 1 196 ? -0.460 6.121 8.735 1.00 92.94 196 VAL A CA 1
ATOM 1644 C C . VAL A 1 196 ? 0.884 6.495 9.365 1.00 92.94 196 VAL A C 1
ATOM 1646 O O . VAL A 1 196 ? 1.839 6.790 8.644 1.00 92.94 196 VAL A O 1
ATOM 1649 N N . ASP A 1 197 ? 0.978 6.475 10.691 1.00 92.94 197 ASP A N 1
ATOM 1650 C CA . ASP A 1 197 ? 2.211 6.795 11.404 1.00 92.94 197 ASP A CA 1
ATOM 1651 C C . ASP A 1 197 ? 3.278 5.696 11.226 1.00 92.94 197 ASP A C 1
ATOM 1653 O O . ASP A 1 197 ? 4.445 6.032 11.012 1.00 92.94 197 ASP A O 1
ATOM 1657 N N . VAL A 1 198 ? 2.880 4.416 11.150 1.00 93.94 198 VAL A N 1
ATOM 1658 C CA . VAL A 1 198 ? 3.757 3.300 10.731 1.00 93.94 198 VAL A CA 1
ATOM 1659 C C . VAL A 1 198 ? 4.349 3.563 9.342 1.00 93.94 198 VAL A C 1
ATOM 1661 O O . VAL A 1 198 ? 5.562 3.494 9.158 1.00 93.94 198 VAL A O 1
ATOM 1664 N N . PHE A 1 199 ? 3.529 3.905 8.344 1.00 92.56 199 PHE A N 1
ATOM 1665 C CA . PHE A 1 199 ? 4.034 4.147 6.987 1.00 92.56 199 PHE A CA 1
ATOM 1666 C C . PHE A 1 199 ? 4.941 5.380 6.918 1.00 92.56 199 PHE A C 1
ATOM 1668 O O . PHE A 1 199 ? 5.983 5.358 6.251 1.00 92.56 199 PHE A O 1
ATOM 1675 N N . LYS A 1 200 ? 4.599 6.445 7.655 1.00 91.44 200 LYS A N 1
ATOM 1676 C CA . LYS A 1 200 ? 5.419 7.663 7.759 1.00 91.44 200 LYS A CA 1
ATOM 1677 C C . LYS A 1 200 ? 6.810 7.407 8.326 1.00 91.44 200 LYS A C 1
ATOM 1679 O O . LYS A 1 200 ? 7.702 8.204 8.026 1.00 91.44 200 LYS A O 1
ATOM 1684 N N . CYS A 1 201 ? 7.034 6.321 9.072 1.00 90.44 201 CYS A N 1
ATOM 1685 C CA . CYS A 1 201 ? 8.379 5.941 9.502 1.00 90.44 201 CYS A CA 1
ATOM 1686 C C . CYS A 1 201 ? 9.354 5.888 8.322 1.00 90.44 201 CYS A C 1
ATOM 1688 O O . CYS A 1 201 ? 10.463 6.396 8.452 1.00 90.44 201 CYS A O 1
ATOM 1690 N N . PHE A 1 202 ? 8.921 5.394 7.159 1.00 87.94 202 PHE A N 1
ATOM 1691 C CA . PHE A 1 202 ? 9.771 5.271 5.972 1.00 87.94 202 PHE A CA 1
ATOM 1692 C C . PHE A 1 202 ? 9.545 6.377 4.943 1.00 87.94 202 PHE A C 1
ATOM 1694 O O . PHE A 1 202 ? 10.507 6.923 4.409 1.00 87.94 202 PHE A O 1
ATOM 1701 N N . VAL A 1 203 ? 8.287 6.728 4.654 1.00 86.75 203 VAL A N 1
ATOM 1702 C CA . VAL A 1 203 ? 7.973 7.578 3.489 1.00 86.75 203 VAL A CA 1
ATOM 1703 C C . VAL A 1 203 ? 8.053 9.080 3.767 1.00 86.75 203 VAL A C 1
ATOM 1705 O O . VAL A 1 203 ? 8.019 9.877 2.827 1.00 86.75 203 VAL A O 1
ATOM 1708 N N . ALA A 1 204 ? 8.134 9.500 5.035 1.00 87.56 204 ALA A N 1
ATOM 1709 C CA . ALA A 1 204 ? 8.165 10.923 5.362 1.00 87.56 204 ALA A CA 1
ATOM 1710 C C . ALA A 1 204 ? 9.474 11.593 4.884 1.00 87.56 204 ALA A C 1
ATOM 1712 O O . ALA A 1 204 ? 10.532 10.970 4.977 1.00 87.56 204 ALA A O 1
ATOM 1713 N N . PRO A 1 205 ? 9.432 12.863 4.427 1.00 85.75 205 PRO A N 1
ATOM 1714 C CA . PRO A 1 205 ? 10.613 13.592 3.959 1.00 85.75 205 PRO A CA 1
ATOM 1715 C C . PRO A 1 205 ? 11.776 13.607 4.960 1.00 85.75 205 PRO A C 1
ATOM 1717 O O . PRO A 1 205 ? 11.550 13.670 6.169 1.00 85.75 205 PRO A O 1
ATOM 1720 N N . PHE A 1 206 ? 13.016 13.652 4.457 1.00 86.31 206 PHE A N 1
ATOM 1721 C CA . PHE A 1 206 ? 14.236 13.535 5.272 1.00 86.31 206 PHE A CA 1
ATOM 1722 C C . PHE A 1 206 ? 14.321 14.529 6.442 1.00 86.31 206 PHE A C 1
ATOM 1724 O O . PHE A 1 206 ? 14.812 14.185 7.512 1.00 86.31 206 PHE A O 1
ATOM 1731 N N . GLN A 1 207 ? 13.784 15.742 6.293 1.00 85.88 207 GLN A N 1
ATOM 1732 C CA . GLN A 1 207 ? 13.743 16.735 7.376 1.00 85.88 207 GLN A CA 1
ATOM 1733 C C . GLN A 1 207 ? 13.021 16.234 8.644 1.00 85.88 207 GLN A C 1
ATOM 1735 O O . GLN A 1 207 ? 13.334 16.674 9.742 1.00 85.88 207 GLN A O 1
ATOM 1740 N N . PHE A 1 208 ? 12.087 15.287 8.501 1.00 84.88 208 PHE A N 1
ATOM 1741 C CA . PHE A 1 208 ? 11.373 14.634 9.605 1.00 84.88 208 PHE A CA 1
ATOM 1742 C C . PHE A 1 208 ? 12.031 13.304 10.038 1.00 84.88 208 PHE A C 1
ATOM 1744 O O . PHE A 1 208 ? 11.529 12.588 10.910 1.00 84.88 208 PHE A O 1
ATOM 1751 N N . GLN A 1 209 ? 13.142 12.944 9.395 1.00 83.69 209 GLN A N 1
ATOM 1752 C CA . GLN A 1 209 ? 13.906 11.710 9.586 1.00 83.69 209 GLN A CA 1
ATOM 1753 C C . GLN A 1 209 ? 15.288 11.960 10.190 1.00 83.69 209 GLN A C 1
ATOM 1755 O O . GLN A 1 209 ? 15.848 11.041 10.778 1.00 83.69 209 GLN A O 1
ATOM 1760 N N . SER A 1 210 ? 15.813 13.183 10.089 1.00 82.62 210 SER A N 1
ATOM 1761 C CA . SER A 1 210 ? 17.188 13.561 10.448 1.00 82.62 210 SER A CA 1
ATOM 1762 C C . SER A 1 210 ? 17.598 13.240 11.889 1.00 82.62 210 SER A C 1
ATOM 1764 O O . SER A 1 210 ? 18.780 13.052 12.157 1.00 82.62 210 SER A O 1
ATOM 1766 N N . GLN A 1 211 ? 16.639 13.139 12.815 1.00 85.44 211 GLN A N 1
ATOM 1767 C CA . GLN A 1 211 ? 16.898 12.739 14.203 1.00 85.44 211 GLN A CA 1
ATOM 1768 C C . GLN A 1 211 ? 17.145 11.225 14.382 1.00 85.44 211 GLN A C 1
ATOM 1770 O O . GLN A 1 211 ? 17.664 10.813 15.413 1.00 85.44 211 GLN A O 1
ATOM 1775 N N . TYR A 1 212 ? 16.787 10.398 13.392 1.00 85.31 212 TYR A N 1
ATOM 1776 C CA . TYR A 1 212 ? 16.918 8.931 13.436 1.00 85.31 212 TYR A CA 1
ATOM 1777 C C . TYR A 1 212 ? 17.831 8.370 12.344 1.00 85.31 212 TYR A C 1
ATOM 1779 O O . TYR A 1 212 ? 18.443 7.319 12.536 1.00 85.31 212 TYR A O 1
ATOM 1787 N N . LEU A 1 213 ? 17.899 9.049 11.197 1.00 87.75 213 LEU A N 1
ATOM 1788 C CA . LEU A 1 213 ? 18.693 8.654 10.043 1.00 87.75 213 LEU A CA 1
ATOM 1789 C C . LEU A 1 213 ? 19.689 9.732 9.678 1.00 87.75 213 LEU A C 1
ATOM 1791 O O . LEU A 1 213 ? 19.353 10.914 9.597 1.00 87.75 213 LEU A O 1
ATOM 1795 N N . ASN A 1 214 ? 20.901 9.296 9.361 1.00 89.75 214 ASN A N 1
ATOM 1796 C CA . ASN A 1 214 ? 21.851 10.167 8.695 1.00 89.75 214 ASN A CA 1
ATOM 1797 C C . ASN A 1 214 ? 21.566 10.233 7.183 1.00 89.75 214 ASN A C 1
ATOM 1799 O O . ASN A 1 214 ? 20.832 9.420 6.614 1.00 89.75 214 ASN A O 1
ATOM 1803 N N . MET A 1 215 ? 22.171 11.220 6.519 1.00 90.00 215 MET A N 1
ATOM 1804 C CA . MET A 1 215 ? 21.954 11.449 5.089 1.00 90.00 215 MET A CA 1
ATOM 1805 C C . MET A 1 215 ? 22.450 10.284 4.217 1.00 90.00 215 MET A C 1
ATOM 1807 O O . MET A 1 215 ? 21.888 10.045 3.151 1.00 90.00 215 MET A O 1
ATOM 1811 N N . SER A 1 216 ? 23.469 9.540 4.661 1.00 91.88 216 SER A N 1
ATOM 1812 C CA . SER A 1 216 ? 24.005 8.388 3.926 1.00 91.88 216 SER A CA 1
ATOM 1813 C C . SER A 1 216 ? 23.009 7.225 3.912 1.00 91.88 216 SER A C 1
ATOM 1815 O O . SER A 1 216 ? 22.635 6.755 2.841 1.00 91.88 216 SER A O 1
ATOM 1817 N N . GLU A 1 217 ? 22.484 6.839 5.080 1.00 91.56 217 GLU A N 1
ATOM 1818 C CA . GLU A 1 217 ? 21.450 5.802 5.226 1.00 91.56 217 GLU A CA 1
ATOM 1819 C C . GLU A 1 217 ? 20.191 6.156 4.421 1.00 91.56 217 GLU A C 1
ATOM 1821 O O . GLU A 1 217 ? 19.639 5.316 3.710 1.00 91.56 217 GLU A O 1
ATOM 1826 N N . TRP A 1 218 ? 19.766 7.422 4.475 1.00 90.69 218 TRP A N 1
ATOM 1827 C CA . TRP A 1 218 ? 18.628 7.905 3.694 1.00 90.69 218 TRP A CA 1
ATOM 1828 C C . TRP A 1 218 ? 18.881 7.825 2.182 1.00 90.69 218 TRP A C 1
ATOM 1830 O O . TRP A 1 218 ? 18.034 7.343 1.426 1.00 90.69 218 TRP A O 1
ATOM 1840 N N . SER A 1 219 ? 20.064 8.251 1.736 1.00 90.94 219 SER A N 1
ATOM 1841 C CA . SER A 1 219 ? 20.452 8.196 0.323 1.00 90.94 219 SER A CA 1
ATOM 1842 C C . SER A 1 219 ? 20.566 6.754 -0.174 1.00 90.94 219 SER A C 1
ATOM 1844 O O . SER A 1 219 ? 20.186 6.467 -1.306 1.00 90.94 219 SER A O 1
ATOM 1846 N N . GLN A 1 220 ? 21.033 5.830 0.672 1.00 90.50 220 GLN A N 1
ATOM 1847 C CA . GLN A 1 220 ? 21.111 4.403 0.366 1.00 90.50 220 GLN A CA 1
ATOM 1848 C C . GLN A 1 220 ? 19.721 3.775 0.208 1.00 90.50 220 GLN A C 1
ATOM 1850 O O . GLN A 1 220 ? 19.486 3.033 -0.750 1.00 90.50 220 GLN A O 1
ATOM 1855 N N . LEU A 1 221 ? 18.776 4.112 1.092 1.00 91.44 221 LEU A N 1
ATOM 1856 C CA . LEU A 1 221 ? 17.381 3.687 0.958 1.00 91.44 221 LEU A CA 1
ATOM 1857 C C . LEU A 1 221 ? 16.777 4.202 -0.357 1.00 91.44 221 LEU A C 1
ATOM 1859 O O . LEU A 1 221 ? 16.123 3.454 -1.076 1.00 91.44 221 LEU A O 1
ATOM 1863 N N . GLN A 1 222 ? 17.032 5.462 -0.714 1.00 91.75 222 GLN A N 1
ATOM 1864 C CA . GLN A 1 222 ? 16.524 6.041 -1.959 1.00 91.75 222 GLN A CA 1
ATOM 1865 C C . GLN A 1 222 ? 17.226 5.507 -3.216 1.00 91.75 222 GLN A C 1
ATOM 1867 O O . GLN A 1 222 ? 16.636 5.529 -4.295 1.00 91.75 222 GLN A O 1
ATOM 1872 N N . SER A 1 223 ? 18.466 5.033 -3.130 1.00 89.00 223 SER A N 1
ATOM 1873 C CA . SER A 1 223 ? 19.195 4.521 -4.296 1.00 89.00 223 SER A CA 1
ATOM 1874 C C . SER A 1 223 ? 18.964 3.031 -4.550 1.00 89.00 223 SER A C 1
ATOM 1876 O O . SER A 1 223 ? 18.970 2.616 -5.711 1.00 89.00 223 SER A O 1
ATOM 1878 N N . THR A 1 224 ? 18.743 2.245 -3.492 1.00 88.44 224 THR A N 1
ATOM 1879 C CA . THR A 1 224 ? 18.649 0.774 -3.560 1.00 88.44 224 THR A CA 1
ATOM 1880 C C . THR A 1 224 ? 17.284 0.217 -3.165 1.00 88.44 224 THR A C 1
ATOM 1882 O O . THR A 1 224 ? 16.963 -0.912 -3.523 1.00 88.44 224 THR A O 1
ATOM 1885 N N . GLY A 1 225 ? 16.490 0.967 -2.395 1.00 91.56 225 GLY A N 1
ATOM 1886 C CA . GLY A 1 225 ? 15.254 0.469 -1.789 1.00 91.56 225 GLY A CA 1
ATOM 1887 C C . GLY A 1 225 ? 15.487 -0.552 -0.676 1.00 91.56 225 GLY A C 1
ATOM 1888 O O . GLY A 1 225 ? 14.519 -1.099 -0.164 1.00 91.56 225 GLY A O 1
ATOM 1889 N N . HIS A 1 226 ? 16.736 -0.830 -0.304 1.00 91.25 226 HIS A N 1
ATOM 1890 C CA . HIS A 1 226 ? 17.071 -1.836 0.690 1.00 91.25 226 HIS A CA 1
ATOM 1891 C C . HIS A 1 226 ? 16.721 -1.365 2.109 1.00 91.25 226 HIS A C 1
ATOM 1893 O O . HIS A 1 226 ? 17.058 -0.250 2.513 1.00 91.25 226 HIS A O 1
ATOM 1899 N N . VAL A 1 227 ? 16.066 -2.238 2.872 1.00 92.81 227 VAL A N 1
ATOM 1900 C CA . VAL A 1 227 ? 15.595 -1.991 4.233 1.00 92.81 227 VAL A CA 1
ATOM 1901 C C . VAL A 1 227 ? 16.121 -3.084 5.162 1.00 92.81 227 VAL A C 1
ATOM 1903 O O . VAL A 1 227 ? 15.548 -4.169 5.280 1.00 92.81 227 VAL A O 1
ATOM 1906 N N . SER A 1 228 ? 17.215 -2.768 5.856 1.00 92.00 228 SER A N 1
ATOM 1907 C CA . SER A 1 228 ? 17.826 -3.660 6.844 1.00 92.00 228 SER A CA 1
ATOM 1908 C C . SER A 1 228 ? 17.020 -3.726 8.141 1.00 92.00 228 SER A C 1
ATOM 1910 O O . SER A 1 228 ? 16.324 -2.779 8.519 1.00 92.00 228 SER A O 1
ATOM 1912 N N . ASN A 1 229 ? 17.180 -4.813 8.899 1.00 91.25 229 ASN A N 1
ATOM 1913 C CA . ASN A 1 229 ? 16.531 -4.945 10.210 1.00 91.25 229 ASN A CA 1
ATOM 1914 C C . ASN A 1 229 ? 16.941 -3.823 11.181 1.00 91.25 229 ASN A C 1
ATOM 1916 O O . ASN A 1 229 ? 16.094 -3.283 11.892 1.00 91.25 229 ASN A O 1
ATOM 1920 N N . LYS A 1 230 ? 18.209 -3.390 11.128 1.00 91.62 230 LYS A N 1
ATOM 1921 C CA . LYS A 1 230 ? 18.716 -2.249 11.909 1.00 91.62 230 LYS A CA 1
ATOM 1922 C C . LYS A 1 230 ? 18.005 -0.944 11.548 1.00 91.62 230 LYS A C 1
ATOM 1924 O O . LYS A 1 230 ? 17.730 -0.134 12.429 1.00 91.62 230 LYS A O 1
ATOM 1929 N N . LEU A 1 231 ? 17.725 -0.727 10.261 1.00 92.25 231 LEU A N 1
ATOM 1930 C CA . LEU A 1 231 ? 16.994 0.448 9.794 1.00 92.25 231 LEU A CA 1
ATOM 1931 C C . LEU A 1 231 ? 15.547 0.433 10.302 1.00 92.25 231 LEU A C 1
ATOM 1933 O O . LEU A 1 231 ? 15.064 1.457 10.785 1.00 92.25 231 LEU A O 1
ATOM 1937 N N . ILE A 1 232 ? 14.887 -0.728 10.246 1.00 92.94 232 ILE A N 1
ATOM 1938 C CA . ILE A 1 232 ? 13.533 -0.916 10.786 1.00 92.94 232 ILE A CA 1
ATOM 1939 C C . ILE A 1 232 ? 13.512 -0.575 12.276 1.00 92.94 232 ILE A C 1
ATOM 1941 O O . ILE A 1 232 ? 12.690 0.236 12.689 1.00 92.94 232 ILE A O 1
ATOM 1945 N N . ASP A 1 233 ? 14.436 -1.132 13.065 1.00 91.50 233 ASP A N 1
ATOM 1946 C CA . ASP A 1 233 ? 14.505 -0.881 14.510 1.00 91.50 233 ASP A CA 1
ATOM 1947 C C . ASP A 1 233 ? 14.642 0.608 14.825 1.00 91.50 233 ASP A C 1
ATOM 1949 O O . ASP A 1 233 ? 13.876 1.137 15.628 1.00 91.50 233 ASP A O 1
ATOM 1953 N N . LYS A 1 234 ? 15.549 1.315 14.138 1.00 91.62 234 LYS A N 1
ATOM 1954 C CA . LYS A 1 234 ? 15.720 2.766 14.305 1.00 91.62 234 LYS A CA 1
ATOM 1955 C C . LYS A 1 234 ? 14.442 3.536 13.976 1.00 91.62 234 LYS A C 1
ATOM 1957 O O . LYS A 1 234 ? 14.039 4.409 14.741 1.00 91.62 234 LYS A O 1
ATOM 1962 N N . LEU A 1 235 ? 13.810 3.234 12.843 1.00 91.19 235 LEU A N 1
ATOM 1963 C CA . LEU A 1 235 ? 12.652 3.981 12.353 1.00 91.19 235 LEU A CA 1
ATOM 1964 C C . LEU A 1 235 ? 11.368 3.684 13.129 1.00 91.19 235 LEU A C 1
ATOM 1966 O O . LEU A 1 235 ? 10.520 4.568 13.262 1.00 91.19 235 LEU A O 1
ATOM 1970 N N . PHE A 1 236 ? 11.224 2.473 13.661 1.00 93.12 236 PHE A N 1
ATOM 1971 C CA . PHE A 1 236 ? 10.056 2.072 14.442 1.00 93.12 236 PHE A CA 1
ATOM 1972 C C . PHE A 1 236 ? 10.038 2.665 15.850 1.00 93.12 236 PHE A C 1
ATOM 1974 O O . PHE A 1 236 ? 8.951 2.827 16.398 1.00 93.12 236 PHE A O 1
ATOM 1981 N N . THR A 1 237 ? 11.174 3.145 16.376 1.00 90.69 237 THR A N 1
ATOM 1982 C CA . THR A 1 237 ? 11.205 3.910 17.644 1.00 90.69 237 THR A CA 1
ATOM 1983 C C . THR A 1 237 ? 10.297 5.151 17.646 1.00 90.69 237 THR A C 1
ATOM 1985 O O . THR A 1 237 ? 9.920 5.640 18.710 1.00 90.69 237 THR A O 1
ATOM 1988 N N . LYS A 1 238 ? 9.905 5.654 16.465 1.00 87.19 238 LYS A N 1
ATOM 1989 C CA . LYS A 1 238 ? 8.957 6.769 16.297 1.00 87.19 238 LYS A CA 1
ATOM 1990 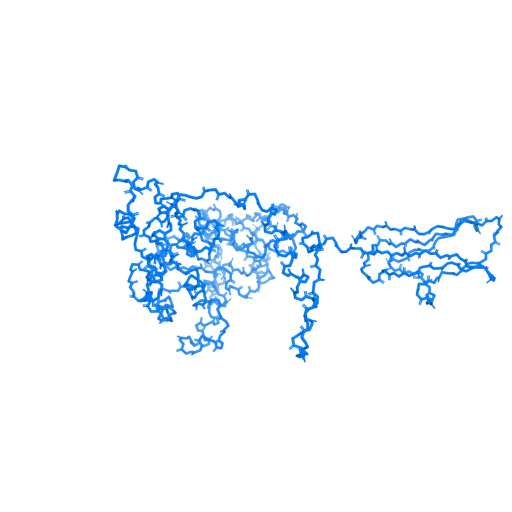C C . LYS A 1 238 ? 7.548 6.466 16.792 1.00 87.19 238 LYS A C 1
ATOM 1992 O O . LYS A 1 238 ? 6.813 7.396 17.114 1.00 87.19 238 LYS A O 1
ATOM 1997 N N . VAL A 1 239 ? 7.154 5.196 16.786 1.00 88.69 239 VAL A N 1
ATOM 1998 C CA . VAL A 1 239 ? 5.800 4.758 17.123 1.00 88.69 239 VAL A CA 1
ATOM 1999 C C . VAL A 1 239 ? 5.905 3.888 18.374 1.00 88.69 239 VAL A C 1
ATOM 2001 O O . VAL A 1 239 ? 6.326 2.738 18.267 1.00 88.69 239 VAL A O 1
ATOM 2004 N N . PRO A 1 240 ? 5.518 4.392 19.563 1.00 85.00 240 PRO A N 1
ATOM 2005 C CA . PRO A 1 240 ? 5.775 3.716 20.838 1.00 85.00 240 PRO A CA 1
ATOM 2006 C C . PRO A 1 240 ? 5.338 2.244 20.897 1.00 85.00 240 PRO A C 1
ATOM 2008 O O . PRO A 1 240 ? 6.045 1.417 21.469 1.00 85.00 240 PRO A O 1
ATOM 2011 N N . LEU A 1 241 ? 4.207 1.898 20.267 1.00 83.00 241 LEU A N 1
ATOM 2012 C CA . LEU A 1 241 ? 3.683 0.526 20.234 1.00 83.00 241 LEU A CA 1
ATOM 2013 C C . LEU A 1 241 ? 4.567 -0.450 19.436 1.00 83.00 241 LEU A C 1
ATOM 2015 O O . LEU A 1 241 ? 4.596 -1.637 19.752 1.00 83.00 241 LEU A O 1
ATOM 2019 N N . LEU A 1 242 ? 5.332 0.026 18.448 1.00 86.00 242 LEU A N 1
ATOM 2020 C CA . LEU A 1 242 ? 6.205 -0.823 17.625 1.00 86.00 242 LEU A CA 1
ATOM 2021 C C . LEU A 1 242 ? 7.479 -1.280 18.34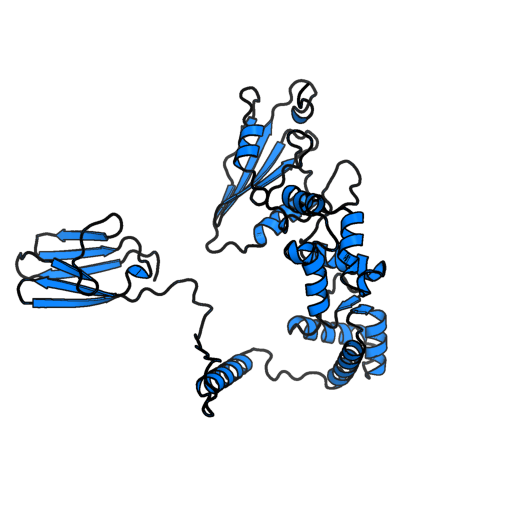8 1.00 86.00 242 LEU A C 1
ATOM 2023 O O . LEU A 1 242 ? 8.211 -2.108 17.811 1.00 86.00 242 LEU A O 1
ATOM 2027 N N . ASN A 1 243 ? 7.732 -0.805 19.571 1.00 78.81 243 ASN A N 1
ATOM 2028 C CA . ASN A 1 243 ? 8.808 -1.334 20.414 1.00 78.81 243 ASN A CA 1
ATOM 2029 C C . ASN A 1 243 ? 8.530 -2.782 20.863 1.00 78.81 243 ASN A C 1
ATOM 2031 O O . ASN A 1 243 ? 9.450 -3.520 21.210 1.00 78.81 243 ASN A O 1
ATOM 2035 N N . SER A 1 244 ? 7.262 -3.207 20.849 1.00 88.56 244 SER A N 1
ATOM 2036 C CA . SER A 1 244 ? 6.880 -4.600 21.067 1.00 88.56 244 SER A CA 1
ATOM 2037 C C . SER A 1 244 ? 7.173 -5.435 19.819 1.00 88.56 244 SER A C 1
ATOM 2039 O O . SER A 1 244 ? 6.705 -5.117 18.725 1.00 88.56 244 SER A O 1
ATOM 2041 N N . ALA A 1 245 ? 7.880 -6.557 19.990 1.00 90.00 245 ALA A N 1
ATOM 2042 C CA . ALA A 1 245 ? 8.198 -7.475 18.894 1.00 90.00 245 ALA A CA 1
ATOM 2043 C C . ALA A 1 245 ? 6.945 -7.972 18.148 1.00 90.00 245 ALA A C 1
ATOM 2045 O O . ALA A 1 245 ? 6.975 -8.120 16.928 1.00 90.00 245 ALA A O 1
ATOM 2046 N N . ALA A 1 246 ? 5.834 -8.174 18.865 1.00 91.56 246 ALA A N 1
ATOM 2047 C CA . ALA A 1 246 ? 4.585 -8.644 18.276 1.00 91.56 246 ALA A CA 1
ATOM 2048 C C . ALA A 1 246 ? 3.930 -7.576 17.380 1.00 91.56 246 ALA A C 1
ATOM 2050 O O . ALA A 1 246 ? 3.591 -7.860 16.232 1.00 91.56 246 ALA A O 1
ATOM 2051 N N . HIS A 1 247 ? 3.847 -6.326 17.850 1.00 91.38 247 HIS A N 1
ATOM 2052 C CA . HIS A 1 247 ? 3.319 -5.209 17.057 1.00 91.38 247 HIS A CA 1
ATOM 2053 C C . HIS A 1 247 ? 4.222 -4.867 15.868 1.00 91.38 247 HIS A C 1
ATOM 2055 O O . HIS A 1 247 ? 3.723 -4.575 14.783 1.00 91.38 247 HIS A O 1
ATOM 2061 N N . LYS A 1 248 ? 5.549 -4.956 16.038 1.00 93.38 248 LYS A N 1
ATOM 2062 C CA . LYS A 1 248 ? 6.513 -4.833 14.938 1.00 93.38 248 LYS A CA 1
ATOM 2063 C C . LYS A 1 248 ? 6.267 -5.891 13.863 1.00 93.38 248 LYS A C 1
ATOM 2065 O O . LYS A 1 248 ? 6.201 -5.550 12.685 1.00 93.38 248 LYS A O 1
ATOM 2070 N N . ALA A 1 249 ? 6.129 -7.159 14.252 1.00 93.88 249 ALA A N 1
ATOM 2071 C CA . ALA A 1 249 ? 5.866 -8.244 13.311 1.00 93.88 249 ALA A CA 1
ATOM 2072 C C . ALA A 1 249 ? 4.533 -8.040 12.575 1.00 93.88 249 ALA A C 1
ATOM 2074 O O . ALA A 1 249 ? 4.487 -8.173 11.355 1.00 93.88 249 ALA A O 1
ATOM 2075 N N . PHE A 1 250 ? 3.482 -7.641 13.293 1.00 95.12 250 PHE A N 1
ATOM 2076 C CA . PHE A 1 250 ? 2.181 -7.320 12.706 1.00 95.12 250 PHE A CA 1
ATOM 2077 C C . PHE A 1 250 ? 2.254 -6.155 11.705 1.00 95.12 250 PHE A C 1
ATOM 2079 O O . PHE A 1 250 ? 1.746 -6.263 10.590 1.00 95.12 250 PHE A O 1
ATOM 2086 N N . ALA A 1 251 ? 2.953 -5.068 12.047 1.00 95.25 251 ALA A N 1
ATOM 2087 C CA . ALA A 1 251 ? 3.157 -3.938 11.144 1.00 95.25 251 ALA A CA 1
ATOM 2088 C C . ALA A 1 251 ? 3.884 -4.347 9.853 1.00 95.25 251 ALA A C 1
ATOM 2090 O O . ALA A 1 251 ? 3.474 -3.945 8.766 1.00 95.25 251 ALA A O 1
ATOM 2091 N N . LEU A 1 252 ? 4.928 -5.178 9.958 1.00 95.12 252 LEU A N 1
ATOM 2092 C CA . LEU A 1 252 ? 5.651 -5.693 8.792 1.00 95.12 252 LEU A CA 1
ATOM 2093 C C . LEU A 1 252 ? 4.755 -6.571 7.908 1.00 95.12 252 LEU A C 1
ATOM 2095 O O . LEU A 1 252 ? 4.753 -6.378 6.697 1.00 95.12 252 LEU A O 1
ATOM 2099 N N . GLN A 1 253 ? 3.929 -7.445 8.495 1.00 95.19 253 GLN A N 1
ATOM 2100 C CA . GLN A 1 253 ? 2.964 -8.256 7.738 1.00 95.19 253 GLN A CA 1
ATOM 2101 C C . GLN A 1 253 ? 1.968 -7.386 6.960 1.00 95.19 253 GLN A C 1
ATOM 2103 O O . GLN A 1 253 ? 1.682 -7.658 5.795 1.00 95.19 253 GLN A O 1
ATOM 2108 N N . ILE A 1 254 ? 1.473 -6.302 7.567 1.00 95.38 254 ILE A N 1
ATOM 2109 C CA . ILE A 1 254 ? 0.593 -5.352 6.875 1.00 95.38 254 ILE A CA 1
ATOM 2110 C C . ILE A 1 254 ? 1.338 -4.641 5.739 1.00 95.38 254 ILE A C 1
ATOM 2112 O O . ILE A 1 254 ? 0.808 -4.504 4.637 1.00 95.38 254 ILE A O 1
ATOM 2116 N N . MET A 1 255 ? 2.572 -4.195 5.979 1.00 95.38 255 MET A N 1
ATOM 2117 C CA . MET A 1 255 ? 3.384 -3.556 4.941 1.00 95.38 255 MET A CA 1
ATOM 2118 C C . MET A 1 255 ? 3.675 -4.505 3.766 1.00 95.38 255 MET A C 1
ATOM 2120 O O . MET A 1 255 ? 3.680 -4.055 2.621 1.00 95.38 255 MET A O 1
ATOM 2124 N N . GLU A 1 256 ? 3.880 -5.800 4.023 1.00 94.31 256 GLU A N 1
ATOM 2125 C CA . GLU A 1 256 ? 4.005 -6.833 2.984 1.00 94.31 256 GLU A CA 1
ATOM 2126 C C . GLU A 1 256 ? 2.688 -7.061 2.231 1.00 94.31 256 GLU A C 1
ATOM 2128 O O . GLU A 1 256 ? 2.701 -7.186 1.005 1.00 94.31 256 GLU A O 1
ATOM 2133 N N . LYS A 1 257 ? 1.548 -7.075 2.938 1.00 93.75 257 LYS A N 1
ATOM 2134 C CA . LYS A 1 257 ? 0.206 -7.204 2.343 1.00 93.75 257 LYS A CA 1
ATOM 2135 C C . LYS A 1 257 ? -0.111 -6.059 1.381 1.00 93.75 257 LYS A C 1
ATOM 2137 O O . LYS A 1 257 ? -0.738 -6.286 0.352 1.00 93.75 257 LYS A O 1
ATOM 2142 N N . PHE A 1 258 ? 0.328 -4.842 1.698 1.00 93.19 258 PHE A N 1
ATOM 2143 C CA . PHE A 1 258 ? 0.162 -3.671 0.831 1.00 93.19 258 PHE A CA 1
ATOM 2144 C C . PHE A 1 258 ? 1.250 -3.533 -0.246 1.00 93.19 258 PHE A C 1
ATOM 2146 O O . PHE A 1 258 ? 1.292 -2.505 -0.922 1.00 93.19 258 PHE A O 1
ATOM 2153 N N . ASP A 1 259 ? 2.127 -4.534 -0.406 1.00 94.56 259 ASP A N 1
ATOM 2154 C CA . ASP A 1 259 ? 3.290 -4.510 -1.306 1.00 94.56 259 ASP A CA 1
ATOM 2155 C C . ASP A 1 259 ? 4.154 -3.245 -1.139 1.00 94.56 259 ASP A C 1
ATOM 2157 O O . ASP A 1 259 ? 4.753 -2.726 -2.084 1.00 94.56 259 ASP A O 1
ATOM 2161 N N . ILE A 1 260 ? 4.219 -2.719 0.084 1.00 94.19 260 ILE A N 1
ATOM 2162 C CA . ILE A 1 260 ? 5.121 -1.618 0.416 1.00 94.19 260 ILE A CA 1
ATOM 2163 C C . ILE A 1 260 ? 6.533 -2.182 0.539 1.00 94.19 260 ILE A C 1
ATOM 2165 O O . ILE A 1 260 ? 7.478 -1.604 0.003 1.00 94.19 260 ILE A O 1
ATOM 2169 N N . ILE A 1 261 ? 6.658 -3.322 1.226 1.00 94.81 261 ILE A N 1
ATOM 2170 C CA . ILE A 1 261 ? 7.911 -4.056 1.395 1.00 94.81 261 ILE A CA 1
ATOM 2171 C C . ILE A 1 261 ? 7.799 -5.485 0.870 1.00 94.81 261 ILE A C 1
ATOM 2173 O O . ILE A 1 261 ? 6.710 -6.045 0.760 1.00 94.81 261 ILE A O 1
ATOM 2177 N N . VAL A 1 262 ? 8.945 -6.084 0.566 1.00 93.12 262 VAL A N 1
ATOM 2178 C CA . VAL A 1 262 ? 9.047 -7.464 0.089 1.00 93.12 262 VAL A CA 1
ATOM 2179 C C . VAL A 1 262 ? 10.396 -8.064 0.455 1.00 93.12 262 VAL A C 1
ATOM 2181 O O . VAL A 1 262 ? 11.417 -7.384 0.377 1.00 93.12 262 VAL A O 1
ATOM 2184 N N . LYS A 1 263 ? 10.417 -9.346 0.818 1.00 90.75 263 LYS A N 1
ATOM 2185 C CA . LYS A 1 263 ? 11.655 -10.131 0.866 1.00 90.75 263 LYS A CA 1
ATOM 2186 C C . LYS A 1 263 ? 11.918 -10.718 -0.524 1.00 90.75 263 LYS A C 1
ATOM 2188 O O . LYS A 1 263 ? 11.098 -11.513 -0.988 1.00 90.75 263 LYS A O 1
ATOM 2193 N N . PRO A 1 264 ? 12.985 -10.305 -1.226 1.00 84.00 264 PRO A N 1
ATOM 2194 C CA . PRO A 1 264 ? 13.269 -10.809 -2.562 1.00 84.00 264 PRO A CA 1
ATOM 2195 C C . PRO A 1 264 ? 13.655 -12.288 -2.513 1.00 84.00 264 PRO A C 1
ATOM 2197 O O . PRO A 1 264 ? 14.274 -12.746 -1.550 1.00 84.00 264 PRO A O 1
ATOM 2200 N N . ILE A 1 265 ? 13.354 -13.027 -3.582 1.00 80.94 265 ILE A N 1
ATOM 2201 C CA . ILE A 1 265 ? 13.949 -14.351 -3.777 1.00 80.94 265 ILE A CA 1
ATOM 2202 C C . ILE A 1 265 ? 15.442 -14.173 -4.057 1.00 80.94 265 ILE A C 1
ATOM 2204 O O . ILE A 1 265 ? 15.849 -13.636 -5.089 1.00 80.94 265 ILE A O 1
ATOM 2208 N N . THR A 1 266 ? 16.265 -14.658 -3.137 1.00 67.75 266 THR A N 1
ATOM 2209 C CA . THR A 1 266 ? 17.722 -14.717 -3.271 1.00 67.75 266 THR A CA 1
ATOM 2210 C C . THR A 1 266 ? 18.199 -16.159 -3.123 1.00 67.75 266 THR A C 1
ATOM 2212 O O . THR A 1 266 ? 17.529 -16.992 -2.516 1.00 67.75 266 THR A O 1
ATOM 2215 N N . THR A 1 267 ? 19.365 -16.473 -3.693 1.00 53.91 267 THR A N 1
ATOM 2216 C CA . THR A 1 267 ? 20.000 -17.801 -3.578 1.00 53.91 267 THR A CA 1
ATOM 2217 C C . THR A 1 267 ? 20.419 -18.131 -2.141 1.00 53.91 267 THR A C 1
ATOM 2219 O O . THR A 1 267 ? 20.516 -19.299 -1.779 1.00 53.91 267 THR A O 1
ATOM 2222 N N . GLU A 1 268 ? 20.623 -17.107 -1.313 1.00 59.28 268 GLU A N 1
ATOM 2223 C CA . GLU A 1 268 ? 20.811 -17.204 0.136 1.00 59.28 268 GLU A CA 1
ATOM 2224 C C . GLU A 1 268 ? 19.531 -16.750 0.847 1.00 59.28 268 GLU A C 1
ATOM 2226 O O . GLU A 1 268 ? 18.772 -15.961 0.288 1.00 59.28 268 GLU A O 1
ATOM 2231 N N . LYS A 1 269 ? 19.256 -17.207 2.076 1.00 56.34 269 LYS A N 1
ATOM 2232 C CA . LYS A 1 269 ? 18.128 -16.673 2.860 1.00 56.34 269 LYS A CA 1
ATOM 2233 C C . LYS A 1 269 ? 18.382 -15.191 3.165 1.00 56.34 269 LYS A C 1
ATOM 2235 O O . LYS A 1 269 ? 19.119 -14.876 4.092 1.00 56.34 269 LYS A O 1
ATOM 2240 N N . CYS A 1 270 ? 17.771 -14.288 2.400 1.00 63.56 270 CYS A N 1
ATOM 2241 C CA . CYS A 1 270 ? 17.747 -12.870 2.732 1.00 63.56 270 CYS A CA 1
ATOM 2242 C C . CYS A 1 270 ? 16.646 -12.631 3.770 1.00 63.56 270 CYS A C 1
ATOM 2244 O O . CYS A 1 270 ? 15.464 -12.858 3.510 1.00 63.56 270 CYS A O 1
ATOM 2246 N N . GLU A 1 271 ? 17.037 -12.202 4.968 1.00 73.44 271 GLU A N 1
ATOM 2247 C CA . GLU A 1 271 ? 16.091 -11.821 6.025 1.00 73.44 271 GLU A CA 1
ATOM 2248 C C . GLU A 1 271 ? 15.669 -10.347 5.945 1.00 73.44 271 GLU A C 1
ATOM 2250 O O . GLU A 1 271 ? 14.845 -9.896 6.742 1.00 73.44 271 GLU A O 1
ATOM 2255 N N . GLU A 1 272 ? 16.229 -9.597 4.997 1.00 87.38 272 GLU A N 1
ATOM 2256 C CA . GLU A 1 272 ? 16.041 -8.156 4.861 1.00 87.38 272 GLU A CA 1
ATOM 2257 C C . GLU A 1 272 ? 15.003 -7.815 3.789 1.00 87.38 272 GLU A C 1
ATOM 2259 O O . GLU A 1 272 ? 14.710 -8.594 2.880 1.00 87.38 272 GLU A O 1
ATOM 2264 N N . TYR A 1 273 ? 14.414 -6.630 3.921 1.00 92.88 273 TYR A N 1
ATOM 2265 C CA . TYR A 1 273 ? 13.314 -6.191 3.076 1.00 92.88 273 TYR A CA 1
ATOM 2266 C C . TYR A 1 273 ? 13.799 -5.256 1.970 1.00 92.88 273 TYR A C 1
ATOM 2268 O O . TYR A 1 273 ? 14.817 -4.577 2.087 1.00 92.88 273 TYR A O 1
ATOM 2276 N N . TYR A 1 274 ? 13.017 -5.178 0.903 1.00 92.06 274 TYR A N 1
ATOM 2277 C CA . TYR A 1 274 ? 13.120 -4.172 -0.143 1.00 92.06 274 TYR A CA 1
ATOM 2278 C C . TYR A 1 274 ? 11.828 -3.377 -0.219 1.00 92.06 274 TYR A C 1
ATOM 2280 O O . TYR A 1 274 ? 10.748 -3.934 -0.058 1.00 92.06 274 TYR A O 1
ATOM 2288 N N . MET A 1 275 ? 11.942 -2.080 -0.491 1.00 93.88 275 MET A N 1
ATOM 2289 C CA . MET A 1 275 ? 10.839 -1.125 -0.533 1.00 93.88 275 MET A CA 1
ATOM 2290 C C . MET A 1 275 ? 10.864 -0.347 -1.861 1.00 93.88 275 MET A C 1
ATOM 2292 O O . MET A 1 275 ? 11.365 0.784 -1.906 1.00 93.88 275 MET A O 1
ATOM 2296 N N . PRO A 1 276 ? 10.350 -0.925 -2.967 1.00 92.19 276 PRO A N 1
ATOM 2297 C CA . PRO A 1 276 ? 10.476 -0.344 -4.309 1.00 92.19 276 PRO A CA 1
ATOM 2298 C C . PRO A 1 276 ? 9.956 1.094 -4.427 1.00 92.19 276 PRO A C 1
ATOM 2300 O O . PRO A 1 276 ? 10.578 1.927 -5.084 1.00 92.19 276 PRO A O 1
ATOM 2303 N N . CYS A 1 277 ? 8.886 1.442 -3.704 1.00 91.31 277 CYS A N 1
ATOM 2304 C CA . CYS A 1 277 ? 8.299 2.785 -3.744 1.00 91.31 277 CYS A CA 1
ATOM 2305 C C . CYS A 1 277 ? 9.232 3.899 -3.218 1.00 91.31 277 CYS A C 1
ATOM 2307 O O . CYS A 1 277 ? 9.021 5.087 -3.507 1.00 91.31 277 CYS A O 1
ATOM 2309 N N . MET A 1 278 ? 10.273 3.541 -2.457 1.00 92.69 278 MET A N 1
ATOM 2310 C CA . MET A 1 278 ? 11.279 4.488 -1.968 1.00 92.69 278 MET A CA 1
ATOM 2311 C C . MET A 1 278 ? 12.389 4.766 -2.977 1.00 92.69 278 MET A C 1
ATOM 2313 O O . MET A 1 278 ? 13.054 5.796 -2.851 1.00 92.69 278 MET A O 1
ATOM 2317 N N . ILE A 1 279 ? 12.554 3.925 -4.001 1.00 91.69 279 ILE A N 1
ATOM 2318 C CA . ILE A 1 279 ? 13.639 4.064 -4.967 1.00 91.69 279 ILE A CA 1
ATOM 2319 C C . ILE A 1 279 ? 13.435 5.332 -5.797 1.00 91.69 279 ILE A C 1
ATOM 2321 O O . ILE A 1 279 ? 12.418 5.543 -6.463 1.00 91.69 279 ILE A O 1
ATOM 2325 N N . LYS A 1 280 ? 14.423 6.221 -5.733 1.00 89.31 280 LYS A N 1
ATOM 2326 C CA . LYS A 1 280 ? 14.486 7.472 -6.481 1.00 89.31 280 LYS A CA 1
ATOM 2327 C C . LYS A 1 280 ? 15.496 7.427 -7.619 1.00 89.31 280 LYS A C 1
ATOM 2329 O O . LYS A 1 280 ? 15.365 8.258 -8.511 1.00 89.31 280 LYS A O 1
ATOM 2334 N N . ALA A 1 281 ? 16.424 6.478 -7.635 1.00 81.44 281 ALA A N 1
ATOM 2335 C CA . ALA A 1 281 ? 17.287 6.283 -8.791 1.00 81.44 281 ALA A CA 1
ATOM 2336 C C . ALA A 1 281 ? 16.449 5.893 -10.021 1.00 81.44 281 ALA A C 1
ATOM 2338 O O . ALA A 1 281 ? 15.661 4.949 -9.959 1.00 81.44 281 ALA A O 1
ATOM 2339 N N . SER A 1 282 ? 16.613 6.634 -11.113 1.00 77.94 282 SER A N 1
ATOM 2340 C CA . SER A 1 282 ? 16.196 6.238 -12.461 1.00 77.94 282 SER A CA 1
ATOM 2341 C C . SER A 1 282 ? 17.421 5.689 -13.173 1.00 77.94 282 SER A C 1
ATOM 2343 O O . SER A 1 282 ? 18.496 6.268 -13.031 1.00 77.94 282 SER A O 1
ATOM 2345 N N . GLY A 1 283 ? 17.278 4.581 -13.890 1.00 63.88 283 GLY A N 1
ATOM 2346 C CA . GLY A 1 283 ? 18.442 3.862 -14.414 1.00 63.88 283 GLY A CA 1
ATOM 2347 C C . GLY A 1 283 ? 18.229 3.230 -15.774 1.00 63.88 283 GLY A C 1
ATOM 2348 O O . GLY A 1 283 ? 19.001 2.354 -16.135 1.00 63.88 283 GLY A O 1
ATOM 2349 N N . PHE A 1 284 ? 17.193 3.617 -16.524 1.00 67.81 284 PHE A N 1
ATOM 2350 C CA . PHE A 1 284 ? 16.890 2.948 -17.788 1.00 67.81 284 PHE A CA 1
ATOM 2351 C C . PHE A 1 284 ? 18.060 2.993 -18.785 1.00 67.81 284 PHE A C 1
ATOM 2353 O O . PHE A 1 284 ? 18.428 1.953 -19.327 1.00 67.81 284 PHE A O 1
ATOM 2360 N N . ASN A 1 285 ? 18.691 4.158 -18.972 1.00 66.88 285 ASN A N 1
ATOM 2361 C CA . ASN A 1 285 ? 19.841 4.290 -19.874 1.00 66.88 285 ASN A CA 1
ATOM 2362 C C . ASN A 1 285 ? 21.080 3.568 -19.330 1.00 66.88 285 ASN A C 1
ATOM 2364 O O . ASN A 1 285 ? 21.686 2.800 -20.066 1.00 66.88 285 ASN A O 1
ATOM 2368 N N . ASP A 1 286 ? 21.387 3.720 -18.039 1.00 66.19 286 ASP A N 1
ATOM 2369 C CA . ASP A 1 286 ? 22.517 3.038 -17.393 1.00 66.19 286 ASP A CA 1
ATOM 2370 C C . ASP A 1 286 ? 22.389 1.509 -17.492 1.00 66.19 286 ASP A C 1
ATOM 2372 O O . ASP A 1 286 ? 23.360 0.803 -17.759 1.00 66.19 286 ASP A O 1
ATOM 2376 N N . ILE A 1 287 ? 21.172 0.979 -17.325 1.00 69.50 287 ILE A N 1
ATOM 2377 C CA . ILE A 1 287 ? 20.859 -0.437 -17.531 1.00 69.50 287 ILE A CA 1
ATOM 2378 C C . ILE A 1 287 ? 21.085 -0.797 -18.991 1.00 69.50 287 ILE A C 1
ATOM 2380 O O . ILE A 1 287 ? 21.837 -1.727 -19.271 1.00 69.50 287 ILE A O 1
ATOM 2384 N N . LEU A 1 288 ? 20.460 -0.078 -19.926 1.00 67.38 288 LEU A N 1
ATOM 2385 C CA . LEU A 1 288 ? 20.608 -0.383 -21.344 1.00 67.38 288 LEU A CA 1
ATOM 2386 C C . LEU A 1 288 ? 22.075 -0.401 -21.759 1.00 67.38 288 LEU A C 1
ATOM 2388 O O . LEU A 1 288 ? 22.465 -1.346 -22.429 1.00 67.38 288 LEU A O 1
ATOM 2392 N N . GLU A 1 289 ? 22.880 0.569 -21.329 1.00 66.62 289 GLU A N 1
ATOM 2393 C CA . GLU A 1 289 ? 24.321 0.609 -21.580 1.00 66.62 289 GLU A CA 1
ATOM 2394 C C . GLU A 1 289 ? 25.045 -0.579 -20.948 1.00 66.62 289 GLU A C 1
ATOM 2396 O O . GLU A 1 289 ? 25.807 -1.260 -21.635 1.00 66.62 289 GLU A O 1
ATOM 2401 N N . THR A 1 290 ? 24.741 -0.909 -19.688 1.00 63.75 290 THR A N 1
ATOM 2402 C CA . THR A 1 290 ? 25.352 -2.065 -19.013 1.00 63.75 290 THR A CA 1
ATOM 2403 C C . THR A 1 290 ? 25.059 -3.384 -19.742 1.00 63.75 290 THR A C 1
ATOM 2405 O O . THR A 1 290 ? 25.896 -4.284 -19.778 1.00 63.75 290 THR A O 1
ATOM 2408 N N . PHE A 1 291 ? 23.885 -3.511 -20.361 1.00 63.69 291 PHE A N 1
ATOM 2409 C CA . PHE A 1 291 ? 23.496 -4.696 -21.131 1.00 63.69 291 PHE A CA 1
ATOM 2410 C C . PHE A 1 291 ? 23.711 -4.545 -22.650 1.00 63.69 291 PHE A C 1
ATOM 2412 O O . PHE A 1 291 ? 23.361 -5.448 -23.416 1.00 63.69 291 PHE A O 1
ATOM 2419 N N . ASN A 1 292 ? 24.298 -3.434 -23.101 1.00 60.06 292 ASN A N 1
ATOM 2420 C CA . ASN A 1 292 ? 24.675 -3.161 -24.488 1.00 60.06 292 ASN A CA 1
ATOM 2421 C C . ASN A 1 292 ? 26.192 -3.309 -24.653 1.00 60.06 292 ASN A C 1
ATOM 2423 O O . ASN A 1 292 ? 26.888 -2.417 -25.130 1.00 60.06 292 ASN A O 1
ATOM 2427 N N . VAL A 1 293 ? 26.725 -4.451 -24.222 1.00 55.09 293 VAL A N 1
ATOM 2428 C CA . VAL A 1 293 ? 28.139 -4.760 -24.422 1.00 55.09 293 VAL A CA 1
ATOM 2429 C C . VAL A 1 293 ? 28.316 -5.217 -25.868 1.00 55.09 293 VAL A C 1
ATOM 2431 O O . VAL A 1 293 ? 27.757 -6.236 -26.269 1.00 55.09 293 VAL A O 1
ATOM 2434 N N . GLN A 1 294 ? 29.119 -4.482 -26.643 1.00 46.94 294 GLN A N 1
ATOM 2435 C CA . GLN A 1 294 ? 29.362 -4.703 -28.080 1.00 46.94 294 GLN A CA 1
ATOM 2436 C C . GLN A 1 294 ? 29.866 -6.121 -28.442 1.00 46.94 294 GLN A C 1
ATOM 2438 O O . GLN A 1 294 ? 29.841 -6.493 -29.610 1.00 46.94 294 GLN A O 1
ATOM 2443 N N . ASN A 1 295 ? 30.258 -6.931 -27.451 1.00 49.66 295 ASN A N 1
ATOM 2444 C CA . ASN A 1 295 ? 30.739 -8.307 -27.611 1.00 49.66 295 ASN A CA 1
ATOM 2445 C C . ASN A 1 295 ? 29.786 -9.393 -27.076 1.00 49.66 295 ASN A C 1
ATOM 2447 O O . ASN A 1 295 ? 30.095 -10.576 -27.193 1.00 49.66 295 ASN A O 1
ATOM 2451 N N . ILE A 1 296 ? 28.631 -9.039 -26.502 1.00 57.44 296 ILE A N 1
ATOM 2452 C CA . ILE A 1 296 ? 27.688 -10.019 -25.950 1.00 57.44 296 ILE A CA 1
ATOM 2453 C C . ILE A 1 296 ? 26.588 -10.309 -26.975 1.00 57.44 296 ILE A C 1
ATOM 2455 O O . ILE A 1 296 ? 25.808 -9.433 -27.350 1.00 57.44 296 ILE A O 1
ATOM 2459 N N . ARG A 1 297 ? 26.477 -11.572 -27.405 1.00 64.56 297 ARG A N 1
ATOM 2460 C CA . ARG A 1 297 ? 25.360 -12.055 -28.235 1.00 64.56 297 ARG A CA 1
ATOM 2461 C C . ARG A 1 297 ? 24.079 -12.121 -27.393 1.00 64.56 297 ARG A C 1
ATOM 2463 O O . ARG A 1 297 ? 23.717 -13.182 -26.893 1.00 64.56 297 ARG A O 1
ATOM 2470 N N . CYS A 1 298 ? 23.419 -10.978 -27.235 1.00 76.25 298 CYS A N 1
ATOM 2471 C CA . CYS A 1 298 ? 22.121 -10.841 -26.584 1.00 76.25 298 CYS A CA 1
ATOM 2472 C C . CYS A 1 298 ? 21.010 -10.808 -27.647 1.00 76.25 298 CYS A C 1
ATOM 2474 O O . CYS A 1 298 ? 20.936 -9.868 -28.439 1.00 76.25 298 CYS A O 1
ATOM 2476 N N . SER A 1 299 ? 20.143 -11.821 -27.680 1.00 82.12 299 SER A N 1
ATOM 2477 C CA . SER A 1 299 ? 18.907 -11.793 -28.470 1.00 82.12 299 SER A CA 1
ATOM 2478 C C . SER A 1 299 ? 17.758 -11.243 -27.631 1.00 82.12 299 SER A C 1
ATOM 2480 O O . SER A 1 299 ? 17.558 -11.647 -26.488 1.00 82.12 299 SER A O 1
ATOM 2482 N N . ARG A 1 300 ? 16.981 -10.316 -28.197 1.00 86.44 300 ARG A N 1
ATOM 2483 C CA . ARG A 1 300 ? 15.858 -9.663 -27.513 1.00 86.44 300 ARG A CA 1
ATOM 2484 C C . ARG A 1 300 ? 14.556 -9.998 -28.230 1.00 86.44 300 ARG A C 1
ATOM 2486 O O . ARG A 1 300 ? 14.493 -9.960 -29.456 1.00 86.44 300 ARG A O 1
ATOM 2493 N N . THR A 1 301 ? 13.527 -10.323 -27.460 1.00 88.19 301 THR A N 1
ATOM 2494 C CA . THR A 1 301 ? 12.156 -10.493 -27.970 1.00 88.19 301 THR A CA 1
ATOM 2495 C C . THR A 1 301 ? 11.539 -9.146 -28.357 1.00 88.19 301 THR A C 1
ATOM 2497 O O . THR A 1 301 ? 12.096 -8.092 -28.057 1.00 88.19 301 THR A O 1
ATOM 2500 N N . SER A 1 302 ? 10.383 -9.137 -29.021 1.00 86.88 302 SER A N 1
ATOM 2501 C CA . SER A 1 302 ? 9.591 -7.908 -29.160 1.00 86.88 302 SER A CA 1
ATOM 2502 C C . SER A 1 302 ? 9.089 -7.425 -27.795 1.00 86.88 302 SER A C 1
ATOM 2504 O O . SER A 1 302 ? 8.850 -8.229 -26.896 1.00 86.88 302 SER A O 1
ATOM 2506 N N . TRP A 1 303 ? 8.905 -6.113 -27.645 1.00 88.19 303 TRP A N 1
ATOM 2507 C CA . TRP A 1 303 ? 8.284 -5.554 -26.445 1.00 88.19 303 TRP A CA 1
ATOM 2508 C C . TRP A 1 303 ? 6.815 -5.970 -26.351 1.00 88.19 303 TRP A C 1
ATOM 2510 O O . TRP A 1 303 ? 6.047 -5.789 -27.296 1.00 88.19 303 TRP A O 1
ATOM 2520 N N . PHE A 1 304 ? 6.418 -6.463 -25.184 1.00 91.06 304 PHE A N 1
ATOM 2521 C CA . PHE A 1 304 ? 5.023 -6.573 -24.786 1.00 91.06 304 PHE A CA 1
ATOM 2522 C C . PHE A 1 304 ? 4.646 -5.320 -23.991 1.00 91.06 304 PHE A C 1
ATOM 2524 O O . PHE A 1 304 ? 5.144 -5.112 -22.886 1.00 91.06 304 PHE A O 1
ATOM 2531 N N . GLY A 1 305 ? 3.817 -4.453 -24.573 1.00 91.50 305 GLY A N 1
ATOM 2532 C CA . GLY A 1 305 ? 3.440 -3.165 -23.988 1.00 91.50 305 GLY A CA 1
ATOM 2533 C C . GLY A 1 305 ? 1.976 -3.119 -23.563 1.00 91.50 305 GLY A C 1
ATOM 2534 O O . GLY A 1 305 ? 1.089 -3.468 -24.338 1.00 91.50 305 GLY A O 1
ATOM 2535 N N . LEU A 1 306 ? 1.724 -2.637 -22.348 1.00 90.94 306 LEU A N 1
ATOM 2536 C CA . LEU A 1 306 ? 0.397 -2.326 -21.826 1.00 90.94 306 LEU A CA 1
ATOM 2537 C C . LEU A 1 306 ? 0.239 -0.807 -21.742 1.00 90.94 306 LEU A C 1
ATOM 2539 O O . LEU A 1 306 ? 0.941 -0.163 -20.964 1.00 90.94 306 LEU A O 1
ATOM 2543 N N . GLN A 1 307 ? -0.679 -0.244 -22.529 1.00 91.12 307 GLN A N 1
ATOM 2544 C CA . GLN A 1 307 ? -1.003 1.185 -22.530 1.00 91.12 307 GLN A CA 1
ATOM 2545 C C . GLN A 1 307 ? -2.235 1.452 -21.662 1.00 91.12 307 GLN A C 1
ATOM 2547 O O . GLN A 1 307 ? -3.290 0.852 -21.868 1.00 91.12 307 GLN A O 1
ATOM 2552 N N . PHE A 1 308 ? -2.128 2.402 -20.737 1.00 84.38 308 PHE A N 1
ATOM 2553 C CA . PHE A 1 308 ? -3.217 2.803 -19.853 1.00 84.38 308 PHE A CA 1
ATOM 2554 C C . PHE A 1 308 ? -3.704 4.218 -20.189 1.00 84.38 308 PHE A C 1
ATOM 2556 O O . PHE A 1 308 ? -2.921 5.106 -20.516 1.00 84.38 308 PHE A O 1
ATOM 2563 N N . ASN A 1 309 ? -5.012 4.457 -20.045 1.00 83.69 309 ASN A N 1
ATOM 2564 C CA . ASN A 1 309 ? -5.579 5.817 -20.073 1.00 83.69 309 ASN A CA 1
ATOM 2565 C C . ASN A 1 309 ? -5.235 6.602 -18.795 1.00 83.69 309 ASN A C 1
ATOM 2567 O O . ASN A 1 309 ? -5.154 7.831 -18.788 1.00 83.69 309 ASN A O 1
ATOM 2571 N N . PHE A 1 310 ? -5.075 5.872 -17.695 1.00 84.62 310 PHE A N 1
ATOM 2572 C CA . PHE A 1 310 ? -4.600 6.352 -16.410 1.00 84.62 310 PHE A CA 1
ATOM 2573 C C . PHE A 1 310 ? -3.853 5.203 -15.748 1.00 84.62 310 PHE A C 1
ATOM 2575 O O . PHE A 1 310 ? -4.443 4.151 -15.504 1.00 84.62 310 PHE A O 1
ATOM 2582 N N . LEU A 1 311 ? -2.569 5.406 -15.477 1.00 84.88 311 LEU A N 1
ATOM 2583 C CA . LEU A 1 311 ? -1.746 4.453 -14.754 1.00 84.88 311 LEU A CA 1
ATOM 2584 C C . LEU A 1 311 ? -1.723 4.836 -13.265 1.00 84.88 311 LEU A C 1
ATOM 2586 O O . LEU A 1 311 ? -1.186 5.896 -12.930 1.00 84.88 311 LEU A O 1
ATOM 2590 N N . PRO A 1 312 ? -2.305 4.027 -12.354 1.00 89.69 312 PRO A N 1
ATOM 2591 C CA . PRO A 1 312 ? -2.232 4.312 -10.926 1.00 89.69 312 PRO A CA 1
ATOM 2592 C C . PRO A 1 312 ? -0.767 4.396 -10.462 1.00 89.69 312 PRO A C 1
ATOM 2594 O O . PRO A 1 312 ? -0.002 3.475 -10.760 1.00 89.69 312 PRO A O 1
ATOM 2597 N N . PRO A 1 313 ? -0.360 5.428 -9.693 1.00 86.44 313 PRO A N 1
AT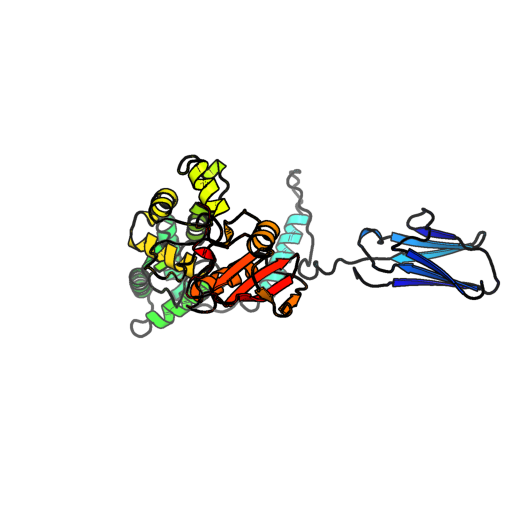OM 2598 C CA . PRO A 1 313 ? 1.048 5.636 -9.331 1.00 86.44 313 PRO A CA 1
ATOM 2599 C C . PRO A 1 313 ? 1.712 4.456 -8.606 1.00 86.44 313 PRO A C 1
ATOM 2601 O O . PRO A 1 313 ? 2.922 4.269 -8.703 1.00 86.44 313 PRO A O 1
ATOM 2604 N N . ALA A 1 314 ? 0.930 3.657 -7.875 1.00 90.69 314 ALA A N 1
ATOM 2605 C CA . ALA A 1 314 ? 1.428 2.497 -7.143 1.00 90.69 314 ALA A CA 1
ATOM 2606 C C . ALA A 1 314 ? 1.535 1.223 -8.000 1.00 90.69 314 ALA A C 1
ATOM 2608 O O . ALA A 1 314 ? 2.251 0.307 -7.604 1.00 90.69 314 ALA A O 1
ATOM 2609 N N . LEU A 1 315 ? 0.872 1.149 -9.167 1.00 93.19 315 LEU A N 1
ATOM 2610 C CA . LEU A 1 315 ? 0.745 -0.099 -9.933 1.00 93.19 315 LEU A CA 1
ATOM 2611 C C . LEU A 1 315 ? 2.107 -0.689 -10.303 1.00 93.19 315 LEU A C 1
ATOM 2613 O O . LEU A 1 315 ? 2.321 -1.889 -10.163 1.00 93.19 315 LEU A O 1
ATOM 2617 N N . PHE A 1 316 ? 3.046 0.156 -10.726 1.00 93.88 316 PHE A N 1
ATOM 2618 C CA . PHE A 1 316 ? 4.381 -0.311 -11.082 1.00 93.88 316 PHE A CA 1
ATOM 2619 C C . PHE A 1 316 ? 5.128 -0.918 -9.884 1.00 93.88 316 PHE A C 1
ATOM 2621 O O . PHE A 1 316 ? 5.779 -1.946 -10.036 1.00 93.88 316 PHE A O 1
ATOM 2628 N N . ASN A 1 317 ? 4.966 -0.364 -8.677 1.00 93.88 317 ASN A N 1
ATOM 2629 C CA . ASN A 1 317 ? 5.565 -0.940 -7.469 1.00 93.88 317 ASN A CA 1
ATOM 2630 C C . ASN A 1 317 ? 4.969 -2.318 -7.147 1.00 93.88 317 ASN A C 1
ATOM 2632 O O . ASN A 1 317 ? 5.729 -3.232 -6.844 1.00 93.88 317 ASN A O 1
ATOM 2636 N N . HIS A 1 318 ? 3.650 -2.500 -7.291 1.00 95.31 318 HIS A N 1
ATOM 2637 C CA . HIS A 1 318 ? 3.008 -3.814 -7.136 1.00 95.31 318 HIS A CA 1
ATOM 2638 C C . HIS A 1 318 ? 3.554 -4.839 -8.141 1.00 95.31 318 HIS A C 1
ATOM 2640 O O . HIS A 1 318 ? 3.816 -5.989 -7.784 1.00 95.31 318 HIS A O 1
ATOM 2646 N N . ILE A 1 319 ? 3.782 -4.421 -9.391 1.00 94.75 319 ILE A N 1
ATOM 2647 C CA . ILE A 1 319 ? 4.396 -5.264 -10.426 1.00 94.75 319 ILE A CA 1
ATOM 2648 C C . ILE A 1 319 ? 5.821 -5.663 -10.018 1.00 94.75 319 ILE A C 1
ATOM 2650 O O . ILE A 1 319 ? 6.153 -6.847 -10.052 1.00 94.75 319 ILE A O 1
ATOM 2654 N N . LEU A 1 320 ? 6.645 -4.704 -9.581 1.00 94.00 320 LEU A N 1
ATOM 2655 C CA . LEU A 1 320 ? 8.000 -4.988 -9.102 1.00 94.00 320 LEU A CA 1
ATOM 2656 C C . LEU A 1 320 ? 7.981 -5.956 -7.915 1.00 94.00 320 LEU A C 1
ATOM 2658 O O . LEU A 1 320 ? 8.690 -6.955 -7.950 1.00 94.00 320 LEU A O 1
ATOM 2662 N N . VAL A 1 321 ? 7.146 -5.718 -6.900 1.00 94.31 321 VAL A N 1
ATOM 2663 C CA . VAL A 1 321 ? 7.011 -6.611 -5.737 1.00 94.31 321 VAL A CA 1
ATOM 2664 C C . VAL A 1 321 ? 6.578 -8.016 -6.150 1.00 94.31 321 VAL A C 1
ATOM 2666 O O . VAL A 1 321 ? 7.145 -8.997 -5.670 1.00 94.31 321 VAL A O 1
ATOM 2669 N N . THR A 1 322 ? 5.634 -8.132 -7.083 1.00 94.00 322 THR A N 1
ATOM 2670 C CA . THR A 1 322 ? 5.193 -9.429 -7.615 1.00 94.00 322 THR A CA 1
ATOM 2671 C C . THR A 1 322 ? 6.348 -10.184 -8.269 1.00 94.00 322 THR A C 1
ATOM 2673 O O . THR A 1 322 ? 6.520 -11.379 -8.030 1.00 94.00 322 THR A O 1
ATOM 2676 N N . PHE A 1 323 ? 7.179 -9.500 -9.059 1.00 92.56 323 PHE A N 1
ATOM 2677 C CA . PHE A 1 323 ? 8.347 -10.127 -9.670 1.00 92.56 323 PHE A CA 1
ATOM 2678 C C . PHE A 1 323 ? 9.447 -10.450 -8.657 1.00 92.56 323 PHE A C 1
ATOM 2680 O O . PHE A 1 323 ? 10.032 -11.523 -8.752 1.00 92.56 323 PHE A O 1
ATOM 2687 N N . LEU A 1 324 ? 9.659 -9.619 -7.634 1.00 90.88 324 LEU A N 1
ATOM 2688 C CA . LEU A 1 324 ? 10.600 -9.897 -6.539 1.00 90.88 324 LEU A CA 1
ATOM 2689 C C . LEU A 1 324 ? 10.227 -11.139 -5.724 1.00 90.88 324 LEU A C 1
ATOM 2691 O O . LEU A 1 324 ? 11.111 -11.837 -5.229 1.00 90.88 324 LEU A O 1
ATOM 2695 N N . LYS A 1 325 ? 8.925 -11.429 -5.613 1.00 90.50 325 LYS A N 1
ATOM 2696 C CA . LYS A 1 325 ? 8.390 -12.644 -4.982 1.00 90.50 325 LYS A CA 1
ATOM 2697 C C . LYS A 1 325 ? 8.544 -13.895 -5.855 1.00 90.50 325 LYS A C 1
ATOM 2699 O O . LYS A 1 325 ? 8.269 -14.982 -5.363 1.00 90.50 325 LYS A O 1
ATOM 2704 N N . LYS A 1 326 ? 8.921 -13.771 -7.136 1.00 89.75 326 LYS A N 1
ATOM 2705 C CA . LYS A 1 326 ? 8.920 -14.888 -8.101 1.00 89.75 326 LYS A CA 1
ATOM 2706 C C . LYS A 1 326 ? 10.270 -15.151 -8.768 1.00 89.75 326 LYS A C 1
ATOM 2708 O O . LYS A 1 326 ? 10.565 -16.298 -9.090 1.00 89.75 326 LYS A O 1
ATOM 2713 N N . TYR A 1 327 ? 11.075 -14.117 -8.968 1.00 89.62 327 TYR A N 1
ATOM 2714 C CA . TYR A 1 327 ? 12.317 -14.167 -9.728 1.00 89.62 327 TYR A CA 1
ATOM 2715 C C . TYR A 1 327 ? 13.438 -13.475 -8.955 1.00 89.62 327 TYR A C 1
ATOM 2717 O O . TYR A 1 327 ? 13.204 -12.481 -8.263 1.00 89.62 327 TYR A O 1
ATOM 2725 N N . SER A 1 328 ? 14.666 -13.977 -9.091 1.00 87.06 328 SER A N 1
ATOM 2726 C CA . SER A 1 328 ? 15.832 -13.309 -8.515 1.00 87.06 328 SER A CA 1
ATOM 2727 C C . SER A 1 328 ? 16.164 -12.043 -9.299 1.00 87.06 328 SER A C 1
ATOM 2729 O O . SER A 1 328 ? 16.065 -12.010 -10.525 1.00 87.06 328 SER A O 1
ATOM 2731 N N . LEU A 1 329 ? 16.573 -10.990 -8.595 1.00 84.94 329 LEU A N 1
ATOM 2732 C CA . LEU A 1 329 ? 17.026 -9.758 -9.234 1.00 84.94 329 LEU A CA 1
ATOM 2733 C C . LEU A 1 329 ? 18.359 -9.974 -9.944 1.00 84.94 329 LEU A C 1
ATOM 2735 O O . LEU A 1 329 ? 19.289 -10.546 -9.372 1.00 84.94 329 LEU A O 1
ATOM 2739 N N . CYS A 1 330 ? 18.466 -9.429 -11.155 1.00 82.06 330 CYS A N 1
ATOM 2740 C CA . CYS A 1 330 ? 19.742 -9.380 -11.843 1.00 82.06 330 CYS A CA 1
ATOM 2741 C C . CYS A 1 330 ? 20.692 -8.447 -11.086 1.00 82.06 330 CYS A C 1
ATOM 2743 O O . CYS A 1 330 ? 20.305 -7.381 -10.597 1.00 82.06 330 CYS A O 1
ATOM 2745 N N . ILE A 1 331 ? 21.958 -8.840 -11.029 1.00 77.88 331 ILE A N 1
ATOM 2746 C CA . ILE A 1 331 ? 23.034 -8.039 -10.460 1.00 77.88 331 ILE A CA 1
ATOM 2747 C C . ILE A 1 331 ? 23.768 -7.319 -11.595 1.00 77.88 331 ILE A C 1
ATOM 2749 O O . ILE A 1 331 ? 24.061 -7.915 -12.631 1.00 77.88 331 ILE A O 1
ATOM 2753 N N . VAL A 1 332 ? 24.047 -6.034 -11.397 1.00 72.06 332 VAL A N 1
ATOM 2754 C CA . VAL A 1 332 ? 24.694 -5.142 -12.361 1.00 72.06 332 VAL A CA 1
ATOM 2755 C C . VAL A 1 332 ? 25.905 -4.463 -11.711 1.00 72.06 332 VAL A C 1
ATOM 2757 O O . VAL A 1 332 ? 25.818 -4.000 -10.571 1.00 72.06 332 VAL A O 1
ATOM 2760 N N . GLY A 1 333 ? 27.029 -4.393 -12.437 1.00 66.94 333 GLY A N 1
ATOM 2761 C CA . GLY A 1 333 ? 28.261 -3.723 -11.993 1.00 66.94 333 GLY A CA 1
ATOM 2762 C C . GLY A 1 333 ? 28.773 -4.229 -10.637 1.00 66.94 333 GLY A C 1
ATOM 2763 O O . GLY A 1 333 ? 28.855 -5.437 -10.417 1.00 66.94 333 GLY A O 1
ATOM 2764 N N . ASP A 1 334 ? 29.054 -3.299 -9.715 1.00 63.19 334 ASP A N 1
ATOM 2765 C CA . ASP A 1 334 ? 29.545 -3.528 -8.340 1.00 63.19 334 ASP A CA 1
ATOM 2766 C C . ASP A 1 334 ? 28.484 -4.133 -7.398 1.00 63.19 334 ASP A C 1
ATOM 2768 O O . ASP A 1 334 ? 28.230 -3.648 -6.296 1.00 63.19 334 ASP A O 1
ATOM 2772 N N . ARG A 1 335 ? 27.824 -5.211 -7.824 1.00 67.75 335 ARG A N 1
ATOM 2773 C CA . ARG A 1 335 ? 26.795 -5.928 -7.053 1.00 67.75 335 ARG A CA 1
ATOM 2774 C C . ARG A 1 335 ? 25.504 -5.148 -6.789 1.00 67.75 335 ARG A C 1
ATOM 2776 O O . ARG A 1 335 ? 24.728 -5.511 -5.903 1.00 67.75 335 ARG A O 1
ATOM 2783 N N . ARG A 1 336 ? 25.224 -4.102 -7.569 1.00 74.38 336 ARG A N 1
ATOM 2784 C CA . ARG A 1 336 ? 23.960 -3.370 -7.464 1.00 74.38 336 ARG A CA 1
ATOM 2785 C C . ARG A 1 336 ? 22.836 -4.207 -8.060 1.00 74.38 336 ARG A C 1
ATOM 2787 O O . ARG A 1 336 ? 22.943 -4.708 -9.174 1.00 74.38 336 ARG A O 1
ATOM 2794 N N . LEU A 1 337 ? 21.732 -4.331 -7.335 1.00 80.75 337 LEU A N 1
ATOM 2795 C CA . LEU A 1 337 ? 20.541 -4.968 -7.881 1.00 80.75 337 LEU A CA 1
ATOM 2796 C C . LEU A 1 337 ? 19.901 -4.080 -8.946 1.00 80.75 337 LEU A C 1
ATOM 2798 O O . LEU A 1 337 ? 19.754 -2.872 -8.750 1.00 80.75 337 LEU A O 1
ATOM 2802 N N . ALA A 1 338 ? 19.493 -4.692 -10.053 1.00 86.25 338 ALA A N 1
ATOM 2803 C CA . ALA A 1 338 ? 18.906 -4.024 -11.204 1.00 86.25 338 ALA A CA 1
ATOM 2804 C C . ALA A 1 338 ? 17.434 -3.640 -10.971 1.00 86.25 338 ALA A C 1
ATOM 2806 O O . ALA A 1 338 ? 16.544 -4.048 -11.716 1.00 86.25 338 ALA A O 1
ATOM 2807 N N . ILE A 1 339 ? 17.179 -2.873 -9.911 1.00 87.94 339 ILE A N 1
ATOM 2808 C CA . ILE A 1 339 ? 15.867 -2.348 -9.548 1.00 87.94 339 ILE A CA 1
ATOM 2809 C C . ILE A 1 339 ? 15.943 -0.838 -9.330 1.00 87.94 339 ILE A C 1
ATOM 2811 O O . ILE A 1 339 ? 16.746 -0.323 -8.553 1.00 87.94 339 ILE A O 1
ATOM 2815 N N . TYR A 1 340 ? 15.091 -0.131 -10.056 1.00 89.50 340 TYR A N 1
ATOM 2816 C CA . TYR A 1 340 ? 15.045 1.318 -10.148 1.00 89.50 340 TYR A CA 1
ATOM 2817 C C . TYR A 1 340 ? 13.587 1.769 -10.106 1.00 89.50 340 TYR A C 1
ATOM 2819 O O . TYR A 1 340 ? 12.659 0.961 -10.164 1.00 89.50 340 TYR A O 1
ATOM 2827 N N . ARG A 1 341 ? 13.374 3.083 -10.018 1.00 89.69 341 ARG A N 1
ATOM 2828 C CA . ARG A 1 341 ? 12.029 3.670 -9.963 1.00 89.69 341 ARG A CA 1
ATOM 2829 C C . ARG A 1 341 ? 11.170 3.292 -11.175 1.00 89.69 341 ARG A C 1
ATOM 2831 O O . ARG A 1 341 ? 9.957 3.162 -11.055 1.00 89.69 341 ARG A O 1
ATOM 2838 N N . ASP A 1 342 ? 11.804 3.188 -12.333 1.00 89.94 342 ASP A N 1
ATOM 2839 C CA . ASP A 1 342 ? 11.189 3.066 -13.650 1.00 89.94 342 ASP A CA 1
ATOM 2840 C C . ASP A 1 342 ? 11.514 1.744 -14.349 1.00 89.94 342 ASP A C 1
ATOM 2842 O O . ASP A 1 342 ? 10.982 1.479 -15.423 1.00 89.94 342 ASP A O 1
ATOM 2846 N N . VAL A 1 343 ? 12.368 0.898 -13.770 1.00 91.06 343 VAL A N 1
ATOM 2847 C CA . VAL A 1 343 ? 12.785 -0.354 -14.405 1.00 91.06 343 VAL A CA 1
ATOM 2848 C C . VAL A 1 343 ? 13.209 -1.408 -13.384 1.00 91.06 343 VAL A C 1
ATOM 2850 O O . VAL A 1 343 ? 13.832 -1.101 -12.370 1.00 91.06 343 VAL A O 1
ATOM 2853 N N . GLY A 1 344 ? 12.883 -2.665 -13.670 1.00 91.50 344 GLY A N 1
ATOM 2854 C CA . GLY A 1 344 ? 13.378 -3.841 -12.961 1.00 91.50 344 GLY A CA 1
ATOM 2855 C C . GLY A 1 344 ? 13.866 -4.899 -13.946 1.00 91.50 344 GLY A C 1
ATOM 2856 O O . GLY A 1 344 ? 13.231 -5.119 -14.980 1.00 91.50 344 GLY A O 1
ATOM 2857 N N . VAL A 1 345 ? 14.987 -5.549 -13.630 1.00 91.00 345 VAL A N 1
ATOM 2858 C CA . VAL A 1 345 ? 15.543 -6.661 -14.413 1.00 91.00 345 VAL A CA 1
ATOM 2859 C C . VAL A 1 345 ? 15.653 -7.903 -13.538 1.00 91.00 345 VAL A C 1
ATOM 2861 O O . VAL A 1 345 ? 16.315 -7.895 -12.499 1.00 91.00 345 VAL A O 1
ATOM 2864 N N . PHE A 1 346 ? 15.018 -8.981 -13.982 1.00 91.62 346 PHE A N 1
ATOM 2865 C CA . PHE A 1 346 ? 14.854 -10.217 -13.223 1.00 91.62 346 PHE A CA 1
ATOM 2866 C C . PHE A 1 346 ? 15.414 -11.405 -14.000 1.00 91.62 346 PHE A C 1
ATOM 2868 O O . PHE A 1 346 ? 15.202 -11.500 -15.206 1.00 91.62 346 PHE A O 1
ATOM 2875 N N . ASP A 1 347 ? 16.090 -12.325 -13.322 1.00 89.12 347 ASP A N 1
ATOM 2876 C CA . ASP A 1 347 ? 16.549 -13.581 -13.911 1.00 89.12 347 ASP A CA 1
ATOM 2877 C C . ASP A 1 347 ? 15.390 -14.593 -13.916 1.00 89.12 347 ASP A C 1
ATOM 2879 O O . ASP A 1 347 ? 14.824 -14.923 -12.872 1.00 89.12 347 ASP A O 1
ATOM 2883 N N . LEU A 1 348 ? 15.012 -15.070 -15.106 1.00 87.69 348 LEU A N 1
ATOM 2884 C CA . LEU A 1 348 ? 13.895 -16.005 -15.296 1.00 87.69 348 LEU A CA 1
ATOM 2885 C C . LEU A 1 348 ? 14.275 -17.462 -15.015 1.00 87.69 348 LEU A C 1
ATOM 2887 O O . LEU A 1 348 ? 13.397 -18.288 -14.774 1.00 87.69 348 LEU A O 1
ATOM 2891 N N . GLU A 1 349 ? 15.569 -17.773 -15.060 1.00 81.19 349 GLU A N 1
ATOM 2892 C CA . GLU A 1 349 ? 16.110 -19.121 -14.923 1.00 81.19 349 GLU A CA 1
ATOM 2893 C C . GLU A 1 349 ? 17.362 -19.126 -14.048 1.00 81.19 349 GLU A C 1
ATOM 2895 O O . GLU A 1 349 ? 18.081 -18.130 -13.951 1.00 81.19 349 GLU A O 1
ATOM 2900 N N . THR A 1 350 ? 17.678 -20.284 -13.465 1.00 73.94 350 THR A N 1
ATOM 2901 C CA . THR A 1 350 ? 18.894 -20.484 -12.659 1.00 73.94 350 THR A CA 1
ATOM 2902 C C . THR A 1 350 ? 20.175 -20.281 -13.467 1.00 73.94 350 THR A C 1
ATOM 2904 O O . THR A 1 350 ? 21.178 -19.848 -12.908 1.00 73.94 350 THR A O 1
ATOM 2907 N N . SER A 1 351 ? 20.126 -20.533 -14.781 1.00 70.75 351 SER A N 1
ATOM 2908 C CA . SER A 1 351 ? 21.214 -20.249 -15.725 1.00 70.75 351 SER A CA 1
ATOM 2909 C C . SER A 1 351 ? 21.531 -18.754 -15.827 1.00 70.75 351 SER A C 1
ATOM 2911 O O . SER A 1 351 ? 22.557 -18.405 -16.388 1.00 70.75 351 SER A O 1
ATOM 2913 N N . LYS A 1 352 ? 20.647 -17.859 -15.344 1.00 75.88 352 LYS A N 1
ATOM 2914 C CA . LYS A 1 352 ? 20.725 -16.383 -15.441 1.00 75.88 352 LYS A CA 1
ATOM 2915 C C . LYS A 1 352 ? 20.899 -15.837 -16.865 1.00 75.88 352 LYS A C 1
ATOM 2917 O O . LYS A 1 352 ? 21.133 -14.635 -17.045 1.00 75.88 352 LYS A O 1
ATOM 2922 N N . CYS A 1 353 ? 20.740 -16.693 -17.874 1.00 81.00 353 CYS A N 1
ATOM 2923 C CA . CYS A 1 353 ? 20.883 -16.349 -19.283 1.00 81.00 353 CYS A CA 1
ATOM 2924 C C . CYS A 1 353 ? 19.606 -15.754 -19.870 1.00 81.00 353 CYS A C 1
ATOM 2926 O O . CYS A 1 353 ? 19.669 -15.019 -20.852 1.00 81.00 353 CYS A O 1
ATOM 2928 N N . LEU A 1 354 ? 18.454 -16.026 -19.261 1.00 88.19 354 LEU A N 1
ATOM 2929 C CA . LEU A 1 354 ? 17.185 -15.409 -19.620 1.00 88.19 354 LEU A CA 1
ATOM 2930 C C . LEU A 1 354 ? 16.804 -14.359 -18.583 1.00 88.19 354 LEU A C 1
ATOM 2932 O O . LEU A 1 354 ? 16.685 -14.657 -17.395 1.00 88.19 354 LEU A O 1
ATOM 2936 N N . LYS A 1 355 ? 16.594 -13.129 -19.051 1.00 89.81 355 LYS A N 1
ATOM 2937 C CA . LYS A 1 355 ? 16.234 -11.984 -18.216 1.00 89.81 355 LYS A CA 1
ATOM 2938 C C . LYS A 1 355 ? 14.919 -11.374 -18.662 1.00 89.81 355 LYS A C 1
ATOM 2940 O O . LYS A 1 355 ? 14.702 -11.179 -19.855 1.00 89.81 355 LYS A O 1
ATOM 2945 N N . LEU A 1 356 ? 14.069 -11.030 -17.706 1.00 92.56 356 LEU A N 1
ATOM 2946 C CA . LEU A 1 356 ? 12.873 -10.228 -17.911 1.00 92.56 356 LEU A CA 1
ATOM 2947 C C . LEU A 1 356 ? 13.171 -8.785 -17.524 1.00 92.56 356 LEU A C 1
ATOM 2949 O O . LEU A 1 356 ? 13.471 -8.498 -16.367 1.00 92.56 356 LEU A O 1
ATOM 2953 N N . VAL A 1 357 ? 13.047 -7.884 -18.488 1.00 91.44 357 VAL A N 1
ATOM 2954 C CA . VAL A 1 357 ? 13.104 -6.441 -18.271 1.00 91.44 357 VAL A CA 1
ATOM 2955 C C . VAL A 1 357 ? 11.690 -5.907 -18.235 1.00 91.44 357 VAL A C 1
ATOM 2957 O O . VAL A 1 357 ? 10.900 -6.183 -19.136 1.00 91.44 357 VAL A O 1
ATOM 2960 N N . VAL A 1 358 ? 11.381 -5.140 -17.199 1.00 93.38 358 VAL A N 1
ATOM 2961 C CA . VAL A 1 358 ? 10.083 -4.501 -16.999 1.00 93.38 358 VAL A CA 1
ATOM 2962 C C . VAL A 1 358 ? 10.335 -3.025 -16.789 1.00 93.38 358 VAL A C 1
ATOM 2964 O O . VAL A 1 358 ? 11.080 -2.665 -15.882 1.00 93.38 358 VAL A O 1
ATOM 2967 N N . CYS A 1 359 ? 9.732 -2.173 -17.603 1.00 91.31 359 CYS A N 1
ATOM 2968 C CA . CYS A 1 359 ? 9.944 -0.736 -17.542 1.00 91.31 359 CYS A CA 1
ATOM 2969 C C . CYS A 1 359 ? 8.639 0.055 -17.599 1.00 91.31 359 CYS A C 1
ATOM 2971 O O . CYS A 1 359 ? 7.622 -0.380 -18.141 1.00 91.31 359 CYS A O 1
ATOM 2973 N N . LEU A 1 360 ? 8.699 1.230 -16.990 1.00 90.56 360 LEU A N 1
ATOM 2974 C CA . LEU A 1 360 ? 7.641 2.212 -16.878 1.00 90.56 360 LEU A CA 1
ATOM 2975 C C . LEU A 1 360 ? 7.955 3.385 -17.808 1.00 90.56 360 LEU A C 1
ATOM 2977 O O . LEU A 1 360 ? 9.041 3.956 -17.748 1.00 90.56 360 LEU A O 1
ATOM 2981 N N . SER A 1 361 ? 6.991 3.785 -18.631 1.00 84.00 361 SER A N 1
ATOM 2982 C CA . SER A 1 361 ? 7.088 4.989 -19.458 1.00 84.00 361 SER A CA 1
ATOM 2983 C C . SER A 1 361 ? 5.739 5.690 -19.494 1.00 84.00 361 SER A C 1
ATOM 2985 O O . SER A 1 361 ? 4.756 5.089 -19.906 1.00 84.00 361 SER A O 1
ATOM 2987 N N . GLU A 1 362 ? 5.680 6.941 -19.034 1.00 81.62 362 GLU A N 1
ATOM 2988 C CA . GLU A 1 362 ? 4.457 7.755 -18.941 1.00 81.62 362 GLU A CA 1
ATOM 2989 C C . GLU A 1 362 ? 3.236 6.996 -18.376 1.00 81.62 362 GLU A C 1
ATOM 2991 O O . GLU A 1 362 ? 3.100 6.870 -17.161 1.00 81.62 362 GLU A O 1
ATOM 2996 N N . ASN A 1 363 ? 2.351 6.490 -19.243 1.00 87.94 363 ASN A N 1
ATOM 2997 C CA . ASN A 1 363 ? 1.161 5.711 -18.885 1.00 87.94 363 ASN A CA 1
ATOM 2998 C C . ASN A 1 363 ? 1.220 4.269 -19.408 1.00 87.94 363 ASN A C 1
ATOM 3000 O O . ASN A 1 363 ? 0.188 3.683 -19.738 1.00 87.94 363 ASN A O 1
ATOM 3004 N N . SER A 1 364 ? 2.416 3.703 -19.498 1.00 89.38 364 SER A N 1
ATOM 3005 C CA . SER A 1 364 ? 2.650 2.405 -20.117 1.00 89.38 364 SER A CA 1
ATOM 3006 C C . SER A 1 364 ? 3.623 1.576 -19.303 1.00 89.38 364 SER A C 1
ATOM 3008 O O . SER A 1 364 ? 4.611 2.081 -18.769 1.00 89.38 364 SER A O 1
ATOM 3010 N N . VAL A 1 365 ? 3.346 0.279 -19.240 1.00 93.94 365 VAL A N 1
ATOM 3011 C CA . VAL A 1 365 ? 4.272 -0.716 -18.702 1.00 93.94 365 VAL A CA 1
ATOM 3012 C C . VAL A 1 365 ? 4.690 -1.612 -19.853 1.00 93.94 365 VAL A C 1
ATOM 3014 O O . VAL A 1 365 ? 3.838 -2.184 -20.530 1.00 93.94 365 VAL A O 1
ATOM 3017 N N . ALA A 1 366 ? 5.991 -1.719 -20.087 1.00 91.81 366 ALA A N 1
ATOM 3018 C CA . ALA A 1 366 ? 6.557 -2.535 -21.147 1.00 91.81 366 ALA A CA 1
ATOM 3019 C C . ALA A 1 366 ? 7.413 -3.654 -20.556 1.00 91.81 366 ALA A C 1
ATOM 3021 O O . ALA A 1 366 ? 8.074 -3.482 -19.533 1.00 91.81 366 ALA A O 1
ATOM 3022 N N . MET A 1 367 ? 7.381 -4.814 -21.200 1.00 93.62 367 MET A N 1
ATOM 3023 C CA . MET A 1 367 ? 8.132 -5.998 -20.805 1.00 93.62 367 MET A CA 1
ATOM 3024 C C . MET A 1 367 ? 8.879 -6.569 -22.005 1.00 93.62 367 MET A C 1
ATOM 3026 O O . MET A 1 367 ? 8.338 -6.612 -23.110 1.00 93.62 367 MET A O 1
ATOM 3030 N N . GLN A 1 368 ? 10.108 -7.029 -21.799 1.00 91.81 368 GLN A N 1
ATOM 3031 C CA . GLN A 1 368 ? 10.903 -7.686 -22.832 1.00 91.81 368 GLN A CA 1
ATOM 3032 C C . GLN A 1 368 ? 11.758 -8.779 -22.211 1.00 91.81 368 GLN A C 1
ATOM 3034 O O . GLN A 1 368 ? 12.336 -8.604 -21.141 1.00 91.81 368 GLN A O 1
ATOM 3039 N N . VAL A 1 369 ? 11.858 -9.906 -22.908 1.00 91.19 369 VAL A N 1
ATOM 3040 C CA . VAL A 1 369 ? 12.772 -10.988 -22.539 1.00 91.19 369 VAL A CA 1
ATOM 3041 C C . VAL A 1 369 ? 14.067 -10.850 -23.328 1.00 91.19 369 VAL A C 1
ATOM 3043 O O . VAL A 1 369 ? 14.038 -10.711 -24.559 1.00 91.19 369 VAL A O 1
ATOM 3046 N N . TRP A 1 370 ? 15.187 -10.883 -22.613 1.00 88.62 370 TRP A N 1
ATOM 3047 C CA . TRP A 1 370 ? 16.546 -10.879 -23.143 1.00 88.62 370 TRP A CA 1
ATOM 3048 C C . TRP A 1 370 ? 17.186 -12.240 -22.908 1.00 88.62 370 TRP A C 1
ATOM 3050 O O . TRP A 1 370 ? 17.147 -12.762 -21.797 1.00 88.62 370 TRP A O 1
ATOM 3060 N N . GLN A 1 371 ? 17.792 -12.795 -23.948 1.00 86.94 371 GLN A N 1
ATOM 3061 C CA . GLN A 1 371 ? 18.501 -14.061 -23.907 1.00 86.94 371 GLN A CA 1
ATOM 3062 C C . GLN A 1 371 ? 19.978 -13.824 -24.206 1.00 86.94 371 GLN A C 1
ATOM 3064 O O . GLN A 1 371 ? 20.343 -13.316 -25.265 1.00 86.94 371 GLN A O 1
ATOM 3069 N N . PHE A 1 372 ? 20.822 -14.220 -23.269 1.00 80.19 372 PHE A N 1
ATOM 3070 C CA . PHE A 1 372 ? 22.271 -14.178 -23.351 1.00 80.19 372 PHE A CA 1
ATOM 3071 C C . PHE A 1 372 ? 22.787 -15.579 -23.698 1.00 80.19 372 PHE A C 1
ATOM 3073 O O . PHE A 1 372 ? 22.225 -16.574 -23.242 1.00 80.19 372 PHE A O 1
ATOM 3080 N N . LYS A 1 373 ? 23.824 -15.681 -24.536 1.00 71.12 373 LYS A N 1
ATOM 3081 C CA . LYS A 1 373 ? 24.481 -16.970 -24.807 1.00 71.12 373 LYS A CA 1
ATOM 3082 C C . LYS A 1 373 ? 25.486 -17.294 -23.699 1.00 71.12 373 LYS A C 1
ATOM 3084 O O . LYS A 1 373 ? 26.281 -16.430 -23.340 1.00 71.12 373 LYS A O 1
ATOM 3089 N N . GLU A 1 374 ? 25.467 -18.532 -23.212 1.00 60.06 374 GLU A N 1
ATOM 3090 C CA . GLU A 1 374 ? 26.544 -19.091 -22.389 1.00 60.06 374 GLU A CA 1
ATOM 3091 C C . GLU A 1 374 ? 27.788 -19.278 -23.270 1.00 60.06 374 GLU A C 1
ATOM 3093 O O . GLU A 1 374 ? 27.737 -20.008 -24.261 1.00 60.06 374 GLU A O 1
ATOM 3098 N N . GLU A 1 375 ? 28.904 -18.633 -22.936 1.00 48.03 375 GLU A N 1
ATOM 3099 C CA . GLU A 1 375 ? 30.220 -19.146 -23.330 1.00 48.03 375 GLU A CA 1
ATOM 3100 C C . GLU A 1 375 ? 30.773 -19.928 -22.136 1.00 48.03 375 GLU A C 1
ATOM 3102 O O . GLU A 1 375 ? 30.841 -19.395 -21.030 1.00 48.03 375 GLU A O 1
ATOM 3107 N N . GLU A 1 376 ? 31.080 -21.209 -22.365 1.00 39.59 376 GLU A N 1
ATOM 3108 C CA . GLU A 1 376 ? 31.832 -22.124 -21.490 1.00 39.59 376 GLU A CA 1
ATOM 3109 C C . GLU A 1 376 ? 31.809 -21.778 -19.985 1.00 39.59 376 GLU A C 1
ATOM 3111 O O . GLU A 1 376 ? 32.812 -21.398 -19.386 1.00 39.59 376 GLU A O 1
ATOM 3116 N N . GLY A 1 377 ? 30.639 -21.936 -19.358 1.00 41.38 377 GLY A N 1
ATOM 3117 C CA . GLY A 1 377 ? 30.519 -22.060 -17.903 1.00 41.38 377 GLY A CA 1
ATOM 3118 C C . GLY A 1 377 ? 30.644 -20.780 -17.072 1.00 41.38 377 GLY A C 1
ATOM 3119 O O . GLY A 1 377 ? 30.700 -20.893 -15.849 1.00 41.38 377 GLY A O 1
ATOM 3120 N N . ILE A 1 378 ? 30.656 -19.581 -17.670 1.00 40.00 378 ILE A N 1
ATOM 3121 C CA . ILE A 1 378 ? 30.688 -18.321 -16.907 1.00 40.00 378 ILE A CA 1
ATOM 3122 C C . ILE A 1 378 ? 29.568 -17.389 -17.378 1.00 40.00 378 ILE A C 1
ATOM 3124 O O . ILE A 1 378 ? 29.599 -16.836 -18.476 1.00 40.00 378 ILE A O 1
ATOM 3128 N N . CYS A 1 379 ? 28.587 -17.149 -16.506 1.00 42.97 379 CYS A N 1
ATOM 3129 C CA . CYS A 1 379 ? 27.670 -16.026 -16.668 1.00 42.97 379 CYS A CA 1
ATOM 3130 C C . CYS A 1 379 ? 28.464 -14.715 -16.601 1.00 42.97 379 CYS A C 1
ATOM 3132 O O . CYS A 1 379 ? 29.062 -14.409 -15.572 1.00 42.97 379 CYS A O 1
ATOM 3134 N N . TYR A 1 380 ? 28.434 -13.910 -17.670 1.00 47.53 380 TYR A N 1
ATOM 3135 C CA . TYR A 1 380 ? 29.225 -12.674 -17.828 1.00 47.53 380 TYR A CA 1
ATOM 3136 C C . TYR A 1 380 ? 29.086 -11.632 -16.699 1.00 47.53 380 TYR A C 1
ATOM 3138 O O . TYR A 1 380 ? 29.874 -10.693 -16.640 1.00 47.53 380 TYR A O 1
ATOM 3146 N N . HIS A 1 381 ? 28.139 -11.795 -15.772 1.00 48.12 381 HIS A N 1
ATOM 3147 C CA . HIS A 1 381 ? 28.030 -10.964 -14.570 1.00 48.12 381 HIS A CA 1
ATOM 3148 C C . HIS A 1 381 ? 29.140 -11.195 -13.536 1.00 48.12 381 HIS A C 1
ATOM 3150 O O . HIS A 1 381 ? 29.289 -10.374 -12.638 1.00 48.12 381 HIS A O 1
ATOM 3156 N N . GLU A 1 382 ? 29.926 -12.269 -13.647 1.00 42.84 382 GLU A N 1
ATOM 3157 C CA . GLU A 1 382 ? 31.055 -12.516 -12.737 1.00 42.84 382 GLU A CA 1
ATOM 3158 C C . GLU A 1 382 ? 32.356 -11.815 -13.156 1.00 42.84 382 GLU A C 1
ATOM 3160 O O . GLU A 1 382 ? 33.289 -11.738 -12.362 1.00 42.84 382 GLU A O 1
ATOM 3165 N N . LYS A 1 383 ? 32.426 -11.235 -14.362 1.00 38.91 383 LYS A N 1
ATOM 3166 C CA . LYS A 1 383 ? 33.585 -10.447 -14.814 1.00 38.91 383 LYS A CA 1
ATOM 3167 C C . LYS A 1 383 ? 33.313 -8.946 -14.705 1.00 38.91 383 LYS A C 1
ATOM 3169 O O . LYS A 1 383 ? 33.270 -8.237 -15.704 1.00 38.91 383 LYS A O 1
ATOM 3174 N N . GLY A 1 384 ? 33.128 -8.463 -13.480 1.00 37.94 384 GLY A N 1
ATOM 3175 C CA . GLY A 1 384 ? 33.279 -7.044 -13.158 1.00 37.94 384 GLY A CA 1
ATOM 3176 C C . GLY A 1 384 ? 34.741 -6.740 -12.822 1.00 37.94 384 GLY A C 1
ATOM 3177 O O . GLY A 1 384 ? 35.198 -7.142 -11.761 1.00 37.94 384 GLY A O 1
ATOM 3178 N N . ASN A 1 385 ? 35.441 -6.081 -13.751 1.00 32.31 385 ASN A N 1
ATOM 3179 C CA . ASN A 1 385 ? 36.701 -5.330 -13.615 1.00 32.31 385 ASN A CA 1
ATOM 3180 C C . ASN A 1 385 ? 37.775 -5.863 -12.640 1.00 32.31 385 ASN A C 1
ATOM 3182 O O . ASN A 1 385 ? 37.772 -5.543 -11.452 1.00 32.31 385 ASN A O 1
ATOM 3186 N N . THR A 1 386 ? 38.772 -6.561 -13.193 1.00 30.39 386 THR A N 1
ATOM 3187 C CA . THR A 1 386 ? 40.169 -6.436 -12.727 1.00 30.39 386 THR A CA 1
ATOM 3188 C C . THR A 1 386 ? 40.787 -5.141 -13.214 1.00 30.39 386 THR A C 1
ATOM 3190 O O . THR A 1 386 ? 40.536 -4.824 -14.402 1.00 30.39 386 THR A O 1
#

Secondary structure (DSSP, 8-state):
--S--EEEEEE-SS----EEEETTEE----SSEEEEEETTTEEEEEESS--GGG-EEEEEEETTEEEEEEE----GGGTT--------SS---S--HHHHHHHHHHHHHHHTSTTTTPPPPTTHHHHHHHHHHHHHTT--EEEHHHHHHHHHHTT--TTTHHHHHHHHHHHHHHHTSSB--TT-TTEEES-HHHHHHHHHHHHS-GGGTTTT--HHHHHHHHHH-EE-HHHHHHHHTTSGGGGSHHHHHHHHHHHHHTTSSB----SS----EE-GGG-----HHHHHHHT--TT--EEEPPPEEEE-SS--TTHHHHHHHHHHTTSEEPEETTTEESB-SSEEEEE-STTS-EEEEEEEETTEEEEEEEEEPPBTTB-GGG----

InterPro domains:
  IPR013098 Immunoglobulin I-set [PF07679] (2-70)
  IPR013783 Immunoglobulin-like fold [G3DSA:2.60.40.10] (1-79)
  IPR032171 C-terminal of Roc, COR-A domain [PF16095] (121-263)
  IPR036179 Immunoglobulin-like domain superfamily [SSF48726] (2-76)
  IPR036388 Winged helix-like DNA-binding domain superfamily [G3DSA:1.10.10.10] (90-190)

Foldseek 3Di:
DFFAKDKDKAFAPDQFDKWKDWPNHTDDDDPQWDWDQPPSGMTMIMGHTDDQVSFTKMWMDTPPDIDIDGDDDDDPVCPVVDDDQDDDPPDPDPCPVSVVVVVVVVVVVLVVDPCPPPDDDPLLVQLLVVLVVCVVVVNQKDFLVVSLVSLVVSPDDPVCSVVVSVVSLVVCCVVPQKPADPVLRGMIGRHVVLLVLLVCLQPPDCVVVVVQDDPVRLVCCQAAQWAAPVSLCSSLVSRVVCVDPVVVVSSVVVCVVVLQWADFDDPDPDPIIGGQQSHPDDCPPVVCVQVVDVPWPKDKDDKDKDADPDADQCVVSVVVRVLRHPFHFDATAPRRGQGHNFWTWTQPDPVSQWIWIWGHDDRMIIIMIMGTDDDPPDDCRVPRDD